Protein AF-A0A931VCL7-F1 (afdb_monomer)

Structure (mmCIF, N/CA/C/O backbone):
data_AF-A0A931VCL7-F1
#
_entry.id   AF-A0A931VCL7-F1
#
loop_
_atom_site.group_PDB
_atom_site.id
_atom_site.type_symbol
_atom_site.label_atom_id
_atom_site.label_alt_id
_atom_site.label_comp_id
_atom_site.label_asym_id
_atom_site.label_entity_id
_atom_site.label_seq_id
_atom_site.pdbx_PDB_ins_code
_atom_site.Cartn_x
_atom_site.Cartn_y
_atom_site.Cartn_z
_atom_site.occupancy
_atom_site.B_iso_or_equiv
_atom_site.auth_seq_id
_atom_site.auth_comp_id
_atom_site.auth_asym_id
_atom_site.auth_atom_id
_atom_site.pdbx_PDB_model_num
ATOM 1 N N . MET A 1 1 ? 13.606 35.709 44.320 1.00 46.78 1 MET A N 1
ATOM 2 C CA . MET A 1 1 ? 12.794 34.691 43.613 1.00 46.78 1 MET A CA 1
ATOM 3 C C . MET A 1 1 ? 13.366 33.324 43.946 1.00 46.78 1 MET A C 1
ATOM 5 O O . MET A 1 1 ? 14.535 33.089 43.672 1.00 46.78 1 MET A O 1
ATOM 9 N N . ASN A 1 2 ? 12.593 32.490 44.646 1.00 38.53 2 ASN A N 1
ATOM 10 C CA . ASN A 1 2 ? 13.084 31.262 45.273 1.00 38.53 2 ASN A CA 1
ATOM 11 C C . ASN A 1 2 ? 13.249 30.126 44.255 1.00 38.53 2 ASN A C 1
ATOM 13 O O . ASN A 1 2 ? 12.284 29.706 43.618 1.00 38.53 2 ASN A O 1
ATOM 17 N N . TRP A 1 3 ? 14.469 29.591 44.166 1.00 35.28 3 TRP A N 1
ATOM 18 C CA . TRP A 1 3 ? 14.846 28.435 43.341 1.00 35.28 3 TRP A CA 1
ATOM 19 C C . TRP A 1 3 ? 13.980 27.188 43.593 1.00 35.28 3 TRP A C 1
ATOM 21 O O . TRP A 1 3 ? 13.787 26.368 42.698 1.00 35.28 3 TRP A O 1
ATOM 31 N N . THR A 1 4 ? 13.378 27.074 44.777 1.00 40.25 4 THR A N 1
ATOM 32 C CA . THR A 1 4 ? 12.469 25.982 45.146 1.00 40.25 4 THR A CA 1
ATOM 33 C C . THR A 1 4 ? 11.128 26.018 44.407 1.00 40.25 4 THR A C 1
ATOM 35 O O . THR A 1 4 ? 10.572 24.956 44.139 1.00 40.25 4 THR A O 1
ATOM 38 N N . GLN A 1 5 ? 10.629 27.188 43.985 1.00 40.56 5 GLN A N 1
ATOM 39 C CA . GLN A 1 5 ? 9.413 27.266 43.158 1.00 40.56 5 GLN A CA 1
ATOM 40 C C . GLN A 1 5 ? 9.685 26.894 41.692 1.00 40.56 5 GLN A C 1
ATOM 42 O O . GLN A 1 5 ? 8.836 26.272 41.059 1.00 40.56 5 GLN A O 1
ATOM 47 N N . GLY A 1 6 ? 10.883 27.191 41.174 1.00 36.91 6 GLY A N 1
ATOM 48 C CA . GLY A 1 6 ? 11.302 26.786 39.827 1.00 36.91 6 GLY A CA 1
ATOM 49 C C . GLY A 1 6 ? 11.509 25.275 39.696 1.00 36.91 6 GLY A C 1
ATOM 50 O O . GLY A 1 6 ? 11.096 24.683 38.701 1.00 36.91 6 GLY A O 1
ATOM 51 N N . LEU A 1 7 ? 12.067 24.631 40.729 1.00 35.31 7 LEU A N 1
ATOM 52 C CA . LEU A 1 7 ? 12.240 23.177 40.746 1.00 35.31 7 LEU A CA 1
ATOM 53 C C . LEU A 1 7 ? 10.901 22.444 40.901 1.00 35.31 7 LEU A C 1
ATOM 55 O O . LEU A 1 7 ? 10.686 21.435 40.239 1.00 35.31 7 LEU A O 1
ATOM 59 N N . LEU A 1 8 ? 9.971 22.970 41.707 1.00 33.25 8 LEU A N 1
ATOM 60 C CA . LEU A 1 8 ? 8.638 22.381 41.855 1.00 33.25 8 LEU A CA 1
ATOM 61 C C . LEU A 1 8 ? 7.820 22.514 40.561 1.00 33.25 8 LEU A C 1
ATOM 63 O O . LEU A 1 8 ? 7.147 21.566 40.175 1.00 33.25 8 LEU A O 1
ATOM 67 N N . PHE A 1 9 ? 7.934 23.635 39.836 1.00 36.81 9 PHE A N 1
ATOM 68 C CA . PHE A 1 9 ? 7.288 23.795 38.529 1.00 36.81 9 PHE A CA 1
ATOM 69 C C . PHE A 1 9 ? 7.932 22.912 37.455 1.00 36.81 9 PHE A C 1
ATOM 71 O O . PHE A 1 9 ? 7.214 22.343 36.640 1.00 36.81 9 PHE A O 1
ATOM 78 N N . ALA A 1 10 ? 9.255 22.728 37.466 1.00 35.81 10 ALA A N 1
ATOM 79 C CA . ALA A 1 10 ? 9.942 21.827 36.541 1.00 35.81 10 ALA A CA 1
ATOM 80 C C . ALA A 1 10 ? 9.644 20.348 36.840 1.00 35.81 10 ALA A C 1
ATOM 82 O O . ALA A 1 10 ? 9.429 19.575 35.910 1.00 35.81 10 ALA A O 1
ATOM 83 N N . VAL A 1 11 ? 9.547 19.957 38.114 1.00 36.25 11 VAL A N 1
ATOM 84 C CA . VAL A 1 11 ? 9.190 18.592 38.532 1.00 36.25 11 VAL A CA 1
ATOM 85 C C . VAL A 1 11 ? 7.704 18.317 38.291 1.00 36.25 11 VAL A C 1
ATOM 87 O O . VAL A 1 11 ? 7.380 17.252 37.781 1.00 36.25 11 VAL A O 1
ATOM 90 N N . LEU A 1 12 ? 6.802 19.278 38.523 1.00 33.84 12 LEU A N 1
ATOM 91 C CA . LEU A 1 12 ? 5.377 19.136 38.189 1.00 33.84 12 LEU A CA 1
ATOM 92 C C . LEU A 1 12 ? 5.117 19.191 36.678 1.00 33.84 12 LEU A C 1
ATOM 94 O O . LEU A 1 12 ? 4.274 18.447 36.190 1.00 33.84 12 LEU A O 1
ATOM 98 N N . SER A 1 13 ? 5.877 19.978 35.911 1.00 33.31 13 SER A N 1
ATOM 99 C CA . SER A 1 13 ? 5.813 19.963 34.440 1.00 33.31 13 SER A CA 1
ATOM 100 C C . SER A 1 13 ? 6.399 18.674 33.862 1.00 33.31 13 SER A C 1
ATOM 102 O O . SER A 1 13 ? 5.893 18.177 32.864 1.00 33.31 13 SER A O 1
ATOM 104 N N . SER A 1 14 ? 7.410 18.086 34.511 1.00 31.89 14 SER A N 1
ATOM 105 C CA . SER A 1 14 ? 7.992 16.794 34.118 1.00 31.89 14 SER A CA 1
ATOM 106 C C . SER A 1 14 ? 7.142 15.602 34.571 1.00 31.89 14 SER A C 1
ATOM 108 O O . SER A 1 14 ? 7.108 14.596 33.875 1.00 31.89 14 SER A O 1
ATOM 110 N N . LEU A 1 15 ? 6.393 15.717 35.673 1.00 29.00 15 LEU A N 1
ATOM 111 C CA . LEU A 1 15 ? 5.391 14.732 36.101 1.00 29.00 15 LEU A CA 1
ATOM 112 C C . LEU A 1 15 ? 4.103 14.833 35.267 1.00 29.00 15 LEU A C 1
ATOM 114 O O . LEU A 1 15 ? 3.515 13.809 34.939 1.00 29.00 15 LEU A O 1
ATOM 118 N N . ALA A 1 16 ? 3.702 16.032 34.829 1.00 30.59 16 ALA A N 1
ATOM 119 C CA . ALA A 1 16 ? 2.578 16.223 33.906 1.00 30.59 16 ALA A CA 1
ATOM 120 C C . ALA A 1 16 ? 2.933 15.877 32.445 1.00 30.59 16 ALA A C 1
ATOM 122 O O . ALA A 1 16 ? 2.069 15.435 31.690 1.00 30.59 16 ALA A O 1
ATOM 123 N N . ALA A 1 17 ? 4.199 16.031 32.040 1.00 29.83 17 ALA A N 1
ATOM 124 C CA . ALA A 1 17 ? 4.708 15.560 30.747 1.00 29.83 17 ALA A CA 1
ATOM 125 C C . ALA A 1 17 ? 5.108 14.070 30.761 1.00 29.83 17 ALA A C 1
ATOM 127 O O . ALA A 1 17 ? 5.182 13.454 29.698 1.00 29.83 17 ALA A O 1
ATOM 128 N N . GLY A 1 18 ? 5.351 13.511 31.952 1.00 24.31 18 GLY A N 1
ATOM 129 C CA . GLY A 1 18 ? 5.774 12.131 32.214 1.00 24.31 18 GLY A CA 1
ATOM 130 C C . GLY A 1 18 ? 4.662 11.189 32.680 1.00 24.31 18 GLY A C 1
ATOM 131 O O . GLY A 1 18 ? 4.901 9.988 32.775 1.00 24.31 18 GLY A O 1
ATOM 132 N N . LEU A 1 19 ? 3.432 11.682 32.872 1.00 31.31 19 LEU A N 1
ATOM 133 C CA . LEU A 1 19 ? 2.238 10.865 32.671 1.00 31.31 19 LEU A CA 1
ATOM 134 C C . LEU A 1 19 ? 2.176 10.557 31.177 1.00 31.31 19 LEU A C 1
ATOM 136 O O . LEU A 1 19 ? 1.492 11.222 30.394 1.00 31.31 19 LEU A O 1
ATOM 140 N N . ALA A 1 20 ? 2.959 9.553 30.778 1.00 33.69 20 ALA A N 1
ATOM 141 C CA . ALA A 1 20 ? 2.629 8.737 29.638 1.00 33.69 20 ALA A CA 1
ATOM 142 C C . ALA A 1 20 ? 1.131 8.471 29.766 1.00 33.69 20 ALA A C 1
ATOM 144 O O . ALA A 1 20 ? 0.686 7.818 30.710 1.00 33.69 20 ALA A O 1
ATOM 145 N N . TRP A 1 21 ? 0.349 9.044 28.853 1.00 39.34 21 TRP A N 1
ATOM 146 C CA . TRP A 1 21 ? -0.906 8.429 28.485 1.00 39.34 21 TRP A CA 1
ATOM 147 C C . TRP A 1 21 ? -0.478 7.070 27.946 1.00 39.34 21 TRP A C 1
ATOM 149 O O . TRP A 1 21 ? -0.210 6.920 26.756 1.00 39.34 21 TRP A O 1
ATOM 159 N N . ALA A 1 22 ? -0.297 6.109 28.856 1.00 34.59 22 ALA A N 1
ATOM 160 C CA . ALA A 1 22 ? -0.538 4.731 28.532 1.00 34.59 22 ALA A CA 1
ATOM 161 C C . ALA A 1 22 ? -1.860 4.767 27.771 1.00 34.59 22 ALA A C 1
ATOM 163 O O . ALA A 1 22 ? -2.802 5.460 28.176 1.00 34.59 22 ALA A O 1
ATOM 164 N N . GLU A 1 23 ? -1.877 4.147 26.602 1.00 44.41 23 GLU A N 1
ATOM 165 C CA . GLU A 1 23 ? -3.110 3.801 25.920 1.00 44.41 23 GLU A CA 1
ATOM 166 C C . GLU A 1 23 ? -3.859 2.863 26.874 1.00 44.41 23 GLU A C 1
ATOM 168 O O . GLU A 1 23 ? -3.792 1.646 26.751 1.00 44.41 23 GLU A O 1
ATOM 173 N N . ASP A 1 24 ? -4.465 3.434 27.917 1.00 42.62 24 ASP A N 1
ATOM 174 C CA . ASP A 1 24 ? -5.252 2.721 28.898 1.00 42.62 24 ASP A CA 1
ATOM 175 C C . ASP A 1 24 ? -6.420 2.166 28.099 1.00 42.62 24 ASP A C 1
ATOM 177 O O . ASP A 1 24 ? -7.315 2.909 27.681 1.00 42.62 24 ASP A O 1
ATOM 181 N N . GLU A 1 25 ? -6.387 0.859 27.853 1.00 45.78 25 GLU A N 1
ATOM 182 C CA . GLU A 1 25 ? -7.554 0.091 27.459 1.00 45.78 25 GLU A CA 1
ATOM 183 C C . GLU A 1 25 ? -8.592 0.268 28.565 1.00 45.78 25 GLU A C 1
ATOM 185 O O . GLU A 1 25 ? -8.626 -0.465 29.550 1.00 45.78 25 GLU A O 1
ATOM 190 N N . LYS A 1 26 ? -9.414 1.307 28.446 1.00 45.22 26 LYS A N 1
ATOM 191 C CA . LYS A 1 26 ? -10.546 1.499 29.338 1.00 45.22 26 LYS A CA 1
ATOM 192 C C . LYS A 1 26 ? -11.701 0.684 28.760 1.00 45.22 26 LYS A C 1
ATOM 194 O O . LYS A 1 26 ? -12.149 1.003 27.655 1.00 45.22 26 LYS A O 1
ATOM 199 N N . PRO A 1 27 ? -12.190 -0.362 29.451 1.00 45.28 27 PRO A N 1
ATOM 200 C CA . PRO A 1 27 ? -13.492 -0.928 29.132 1.00 45.28 27 PRO A CA 1
ATOM 201 C C . PRO A 1 27 ? -14.527 0.179 29.361 1.00 45.28 27 PRO A C 1
ATOM 203 O O . PRO A 1 27 ? -14.673 0.696 30.467 1.00 45.28 27 PRO A O 1
ATOM 206 N N . LEU A 1 28 ? -15.158 0.633 28.279 1.00 49.25 28 LEU A N 1
ATOM 207 C CA . LEU A 1 28 ? -16.022 1.823 28.270 1.00 49.25 28 LEU A CA 1
ATOM 208 C C . LEU A 1 28 ? -17.520 1.464 28.249 1.00 49.25 28 LEU A C 1
ATOM 210 O O . LEU A 1 28 ? -18.380 2.293 28.532 1.00 49.25 28 LEU A O 1
ATOM 214 N N . SER A 1 29 ? -17.801 0.196 27.971 1.00 58.69 29 SER A N 1
ATOM 215 C CA . SER A 1 29 ? -18.978 -0.582 28.360 1.00 58.69 29 SER A CA 1
ATOM 216 C C . SER A 1 29 ? -18.467 -1.995 28.683 1.00 58.69 29 SER A C 1
ATOM 218 O O . SER A 1 29 ? -17.297 -2.281 28.416 1.00 58.69 29 SER A O 1
ATOM 220 N N . ASN A 1 30 ? -19.299 -2.901 29.205 1.00 64.81 30 ASN A N 1
ATOM 221 C CA . ASN A 1 30 ? -18.873 -4.298 29.404 1.00 64.81 30 ASN A CA 1
ATOM 222 C C . ASN A 1 30 ? -18.400 -4.974 28.094 1.00 64.81 30 ASN A C 1
ATOM 224 O O . ASN A 1 30 ? -17.687 -5.975 28.140 1.00 64.81 30 ASN A O 1
ATOM 228 N N . ASP A 1 31 ? -18.741 -4.394 26.938 1.00 83.25 31 ASP A N 1
ATOM 229 C CA . ASP A 1 31 ? -18.647 -5.065 25.650 1.00 83.25 31 ASP A CA 1
ATOM 230 C C . ASP A 1 31 ? -17.699 -4.400 24.642 1.00 83.25 31 ASP A C 1
ATOM 232 O O . ASP A 1 31 ? -17.440 -5.006 23.607 1.00 83.25 31 ASP A O 1
ATOM 236 N N . VAL A 1 32 ? -17.193 -3.176 24.855 1.00 85.81 32 VAL A N 1
ATOM 237 C CA . VAL A 1 32 ? -16.340 -2.490 23.857 1.00 85.81 32 VAL A CA 1
ATOM 238 C C . VAL A 1 32 ? -15.131 -1.808 24.496 1.00 85.81 32 VAL A C 1
ATOM 240 O O . VAL A 1 32 ? -15.267 -0.936 25.361 1.00 85.81 32 VAL A O 1
ATOM 243 N N . VAL A 1 33 ? -13.946 -2.159 23.991 1.00 88.25 33 VAL A N 1
ATOM 244 C CA . VAL A 1 33 ? -12.659 -1.517 24.285 1.00 88.25 33 VAL A CA 1
ATOM 245 C C . VAL A 1 33 ? -12.318 -0.543 23.160 1.00 88.25 33 VAL A C 1
ATOM 247 O O . VAL A 1 33 ? -12.395 -0.896 21.980 1.00 88.25 33 VAL A O 1
ATOM 250 N N . VAL A 1 34 ? -11.930 0.681 23.522 1.00 87.44 34 VAL A N 1
ATOM 251 C CA . VAL A 1 34 ? -11.559 1.734 22.566 1.00 87.44 34 VAL A CA 1
ATOM 252 C C . VAL A 1 34 ? -10.081 2.076 22.704 1.00 87.44 34 VAL A C 1
ATOM 254 O O . VAL A 1 34 ? -9.625 2.424 23.790 1.00 87.44 34 VAL A O 1
ATOM 257 N N . THR A 1 35 ? -9.351 2.049 21.589 1.00 89.75 35 THR A N 1
ATOM 258 C CA . THR A 1 35 ? -7.962 2.534 21.505 1.00 89.75 35 THR A CA 1
ATOM 259 C C . THR A 1 35 ? -7.866 3.649 20.472 1.00 89.75 35 THR A C 1
ATOM 261 O O . THR A 1 35 ? -8.396 3.506 19.373 1.00 89.75 35 THR A O 1
ATOM 264 N N . ALA A 1 36 ? -7.193 4.753 20.799 1.00 89.75 36 ALA A N 1
ATOM 265 C CA . ALA A 1 36 ? -7.079 5.922 19.930 1.00 89.75 36 ALA A CA 1
ATOM 266 C C . ALA A 1 36 ? -5.667 6.064 19.350 1.00 89.75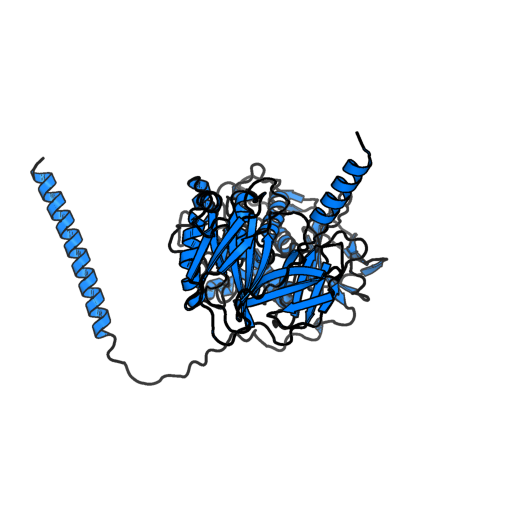 36 ALA A C 1
ATOM 268 O O . ALA A 1 36 ? -4.697 6.034 20.099 1.00 89.75 36 ALA A O 1
ATOM 269 N N . GLN A 1 37 ? -5.552 6.299 18.042 1.00 89.88 37 GLN A N 1
ATOM 270 C CA . GLN A 1 37 ? -4.276 6.528 17.367 1.00 89.88 37 GLN A CA 1
ATOM 271 C C . GLN A 1 37 ? -4.389 7.650 16.331 1.00 89.88 37 GLN A C 1
ATOM 273 O O . GLN A 1 37 ? -5.276 7.657 15.479 1.00 89.88 37 GLN A O 1
ATOM 278 N N . TRP A 1 38 ? -3.436 8.580 16.352 1.00 88.31 38 TRP A N 1
ATOM 279 C CA . TRP A 1 38 ? -3.303 9.590 15.304 1.00 88.31 38 TRP A CA 1
ATOM 280 C C . TRP A 1 38 ? -2.550 9.041 14.088 1.00 88.31 38 TRP A C 1
ATOM 282 O O . TRP A 1 38 ? -1.491 8.427 14.215 1.00 88.31 38 TRP A O 1
ATOM 292 N N . ARG A 1 39 ? -3.058 9.344 12.893 1.00 82.69 39 ARG A N 1
ATOM 293 C CA . ARG A 1 39 ? -2.437 9.065 11.598 1.00 82.69 39 ARG A CA 1
ATOM 294 C C . ARG A 1 39 ? -2.227 10.373 10.839 1.00 82.69 39 ARG A C 1
ATOM 296 O O . ARG A 1 39 ? -3.179 11.075 10.499 1.00 82.69 39 ARG A O 1
ATOM 303 N N . ALA A 1 40 ? -0.973 10.692 10.553 1.00 73.06 40 ALA A N 1
ATOM 304 C CA . ALA A 1 40 ? -0.592 11.834 9.732 1.00 73.06 40 ALA A CA 1
ATOM 305 C C . ALA A 1 40 ? 0.665 11.501 8.929 1.00 73.06 40 ALA A C 1
ATOM 307 O O . ALA A 1 40 ? 1.509 10.725 9.389 1.00 73.06 40 ALA A O 1
ATOM 308 N N . ASP A 1 41 ? 0.797 12.107 7.751 1.00 64.38 41 ASP A N 1
ATOM 309 C CA . ASP A 1 41 ? 2.047 12.068 7.003 1.00 64.38 41 ASP A CA 1
ATOM 310 C C . ASP A 1 41 ? 2.918 13.278 7.367 1.00 64.38 41 ASP A C 1
ATOM 312 O O . ASP A 1 41 ? 2.503 14.431 7.242 1.00 64.38 41 ASP A O 1
ATOM 316 N N . VAL A 1 42 ? 4.137 12.993 7.825 1.00 50.03 42 VAL A N 1
ATOM 317 C CA . VAL A 1 42 ? 5.132 13.956 8.334 1.00 50.03 42 VAL A CA 1
ATOM 318 C C . VAL A 1 42 ? 5.594 14.928 7.239 1.00 50.03 42 VAL A C 1
ATOM 320 O O . VAL A 1 42 ? 6.056 16.030 7.522 1.00 50.03 42 VAL A O 1
ATOM 323 N N . ALA A 1 43 ? 5.447 14.551 5.967 1.00 49.16 43 ALA A N 1
ATOM 324 C CA . ALA A 1 43 ? 6.020 15.303 4.859 1.00 49.16 43 ALA A CA 1
ATOM 325 C C . ALA A 1 43 ? 5.243 16.573 4.462 1.00 49.16 43 ALA A C 1
ATOM 327 O O . ALA A 1 43 ? 5.771 17.377 3.693 1.00 49.16 43 ALA A O 1
ATOM 328 N N . SER A 1 44 ? 3.996 16.774 4.908 1.00 47.84 44 SER A N 1
ATOM 329 C CA . SER A 1 44 ? 3.141 17.772 4.253 1.00 47.84 44 SER A CA 1
ATOM 330 C C . SER A 1 44 ? 3.235 19.192 4.807 1.00 47.84 44 SER A C 1
ATOM 332 O O . SER A 1 44 ? 2.884 20.111 4.070 1.00 47.84 44 SER A O 1
ATOM 334 N N . GLY A 1 45 ? 3.657 19.410 6.062 1.00 53.56 45 GLY A N 1
ATOM 335 C CA . GLY A 1 45 ? 3.680 20.739 6.712 1.00 53.56 45 GLY A CA 1
ATOM 336 C C . GLY A 1 45 ? 2.322 21.472 6.775 1.00 53.56 45 GLY A C 1
ATOM 337 O O . GLY A 1 45 ? 2.189 22.498 7.436 1.00 53.56 45 GLY A O 1
ATOM 338 N N . ALA A 1 46 ? 1.297 20.950 6.108 1.00 51.88 46 ALA A N 1
ATOM 339 C CA . ALA A 1 46 ? -0.016 21.524 5.933 1.00 51.88 46 ALA A CA 1
ATOM 340 C C . ALA A 1 46 ? -0.988 20.413 5.515 1.00 51.88 46 ALA A C 1
ATOM 342 O O . ALA A 1 46 ? -0.756 19.690 4.546 1.00 51.88 46 ALA A O 1
ATOM 343 N N . GLY A 1 47 ? -2.123 20.346 6.202 1.00 73.38 47 GLY A N 1
ATOM 344 C CA . GLY A 1 47 ? -3.315 19.683 5.689 1.00 73.38 47 GLY A CA 1
ATOM 345 C C . GLY A 1 47 ? -3.515 18.261 6.195 1.00 73.38 47 GLY A C 1
ATOM 346 O O . GLY A 1 47 ? -2.719 17.366 5.935 1.00 73.38 47 GLY A O 1
ATOM 347 N N . PHE A 1 48 ? -4.652 18.098 6.863 1.00 87.00 48 PHE A N 1
ATOM 348 C CA . PHE A 1 48 ? -5.339 16.847 7.162 1.00 87.00 48 PHE A CA 1
ATOM 349 C C . PHE A 1 48 ? -4.596 15.839 8.045 1.00 87.00 48 PHE A C 1
ATOM 351 O O . PHE A 1 48 ? -3.589 15.250 7.659 1.00 87.00 48 PHE A O 1
ATOM 358 N N . VAL A 1 49 ? -5.158 15.591 9.229 1.00 89.88 49 VAL A N 1
ATOM 359 C CA . VAL A 1 49 ? -4.770 14.472 10.099 1.00 89.88 49 VAL A CA 1
ATOM 360 C C . VAL A 1 49 ? -5.980 13.590 10.348 1.00 89.88 49 VAL A C 1
ATOM 362 O O . VAL A 1 49 ? -7.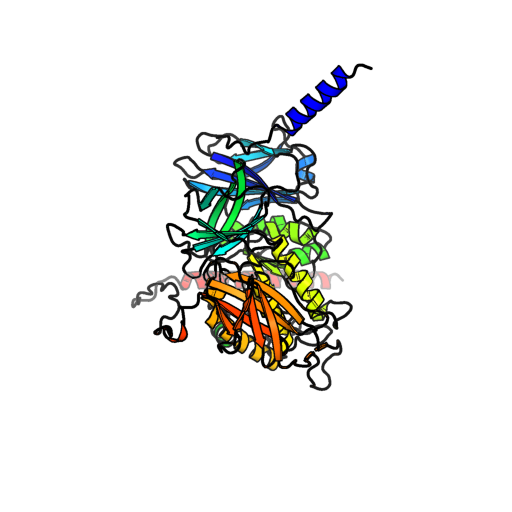097 14.093 10.469 1.00 89.88 49 VAL A O 1
ATOM 365 N N . THR A 1 50 ? -5.768 12.284 10.437 1.00 92.38 50 THR A N 1
ATOM 366 C CA . THR A 1 50 ? -6.837 11.327 10.724 1.00 92.38 50 THR A CA 1
ATOM 367 C C . THR A 1 50 ? -6.679 10.801 12.146 1.00 92.38 50 THR A C 1
ATOM 369 O O . THR A 1 50 ? -5.587 10.401 12.536 1.00 92.38 50 THR A O 1
ATOM 372 N N . MET A 1 51 ? -7.752 10.819 12.930 1.00 94.25 51 MET A N 1
ATOM 373 C CA . MET A 1 51 ? -7.859 10.053 14.170 1.00 94.25 51 MET A CA 1
ATOM 374 C C . MET A 1 51 ? -8.497 8.708 13.856 1.00 94.25 51 MET A C 1
ATOM 376 O O . MET A 1 51 ? -9.567 8.683 13.249 1.00 94.25 51 MET A O 1
ATOM 380 N N . ASP A 1 52 ? -7.880 7.632 14.327 1.00 94.56 52 ASP A N 1
ATOM 381 C CA . ASP A 1 52 ? -8.405 6.276 14.287 1.00 94.56 52 ASP A CA 1
ATOM 382 C C . ASP A 1 52 ? -8.771 5.822 15.705 1.00 94.56 52 ASP A C 1
ATOM 384 O O . ASP A 1 52 ? -7.905 5.724 16.573 1.00 94.56 52 ASP A O 1
ATOM 388 N N . LEU A 1 53 ? -10.045 5.510 15.939 1.00 95.69 53 LEU A N 1
ATOM 389 C CA . LEU A 1 53 ? -10.508 4.805 17.131 1.00 95.69 53 LEU A CA 1
ATOM 390 C C . LEU A 1 53 ? -10.764 3.338 16.789 1.00 95.69 53 LEU A C 1
ATOM 392 O O . LEU A 1 53 ? -11.704 3.024 16.062 1.00 95.69 53 LEU A O 1
ATOM 396 N N . PHE A 1 54 ? -9.944 2.439 17.319 1.00 95.56 54 PHE A N 1
ATOM 397 C CA . PHE A 1 54 ? -10.131 0.995 17.211 1.00 95.56 54 PHE A CA 1
ATOM 398 C C . PHE A 1 54 ? -11.177 0.556 18.229 1.00 95.56 54 PHE A C 1
ATOM 400 O O . PHE A 1 54 ? -10.942 0.648 19.432 1.00 95.56 54 PHE A O 1
ATOM 407 N N . LEU A 1 55 ? -12.324 0.093 17.737 1.00 95.25 55 LEU A N 1
ATOM 408 C CA . LEU A 1 55 ? -13.444 -0.388 18.540 1.00 95.25 55 LEU A CA 1
ATOM 409 C C . LEU A 1 55 ? -13.391 -1.916 18.542 1.00 95.25 55 LEU A C 1
ATOM 411 O O . LEU A 1 55 ? -13.747 -2.542 17.541 1.00 95.25 55 LEU A O 1
ATOM 415 N N . THR A 1 56 ? -12.889 -2.497 19.632 1.00 94.12 56 THR A N 1
ATOM 416 C CA . THR A 1 56 ? -12.743 -3.952 19.798 1.00 94.12 56 THR A CA 1
ATOM 417 C C . THR A 1 56 ? -13.872 -4.471 20.670 1.00 94.12 56 THR A C 1
ATOM 419 O O . THR A 1 56 ? -14.041 -4.009 21.798 1.00 94.12 56 THR A O 1
ATOM 422 N N . HIS A 1 57 ? -14.647 -5.420 20.157 1.00 93.19 57 HIS A N 1
ATOM 423 C CA . HIS A 1 57 ? -15.811 -5.941 20.859 1.00 93.19 57 HIS A CA 1
ATOM 424 C C . HIS A 1 57 ? -15.452 -7.167 21.714 1.00 93.19 57 HIS A C 1
ATOM 426 O O . HIS A 1 57 ? -14.926 -8.157 21.208 1.00 93.19 57 HIS A O 1
ATOM 432 N N . THR A 1 58 ? -15.735 -7.097 23.014 1.00 91.50 58 THR A N 1
ATOM 433 C CA . THR A 1 58 ? -15.456 -8.125 24.031 1.00 91.50 58 THR A CA 1
ATOM 434 C C . THR A 1 58 ? -16.700 -8.875 24.510 1.00 91.50 58 THR A C 1
ATOM 436 O O . THR A 1 58 ? 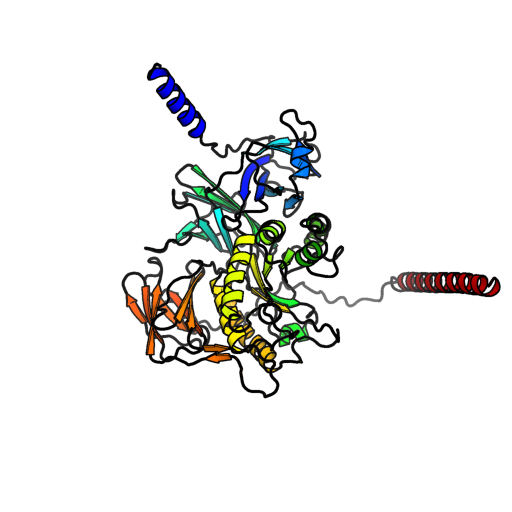-16.568 -9.839 25.260 1.00 91.50 58 THR A O 1
ATOM 439 N N . GLY A 1 59 ? -17.892 -8.434 24.103 1.00 89.38 59 GLY A N 1
ATOM 440 C CA . GLY A 1 59 ? -19.165 -9.059 24.464 1.00 89.38 59 GLY A CA 1
ATOM 441 C C . GLY A 1 59 ? -19.536 -10.246 23.570 1.00 89.38 59 GLY A C 1
ATOM 442 O O . GLY A 1 59 ? -18.738 -10.719 22.760 1.00 89.38 59 GLY A O 1
ATOM 443 N N . SER A 1 60 ? -20.765 -10.740 23.735 1.00 89.25 60 SER A N 1
ATOM 444 C CA . SER A 1 60 ? -21.277 -11.940 23.052 1.00 89.25 60 SER A CA 1
ATOM 445 C C . SER A 1 60 ? -22.237 -11.662 21.890 1.00 89.25 60 SER A C 1
ATOM 447 O O . SER A 1 60 ? -22.526 -12.585 21.128 1.00 89.25 60 SER A O 1
ATOM 449 N N . LEU A 1 61 ? -22.731 -10.429 21.740 1.00 91.00 61 LEU A N 1
ATOM 450 C CA . LEU A 1 61 ? -23.709 -10.041 20.718 1.00 91.00 61 LEU A CA 1
ATOM 451 C C . LEU A 1 61 ? -23.191 -8.876 19.872 1.00 91.00 61 LEU A C 1
ATOM 453 O O . LEU A 1 61 ? -22.733 -7.903 20.459 1.00 91.00 61 LEU A O 1
ATOM 457 N N . PRO A 1 62 ? -23.339 -8.909 18.533 1.00 92.94 62 PRO A N 1
ATOM 458 C CA . PRO A 1 62 ? -22.816 -7.862 17.659 1.00 92.94 62 PRO A CA 1
ATOM 459 C C . PRO A 1 62 ? -23.261 -6.452 18.063 1.00 92.94 62 PRO A C 1
ATOM 461 O O . PRO A 1 62 ? -24.432 -6.218 18.363 1.00 92.94 62 PRO A O 1
ATOM 464 N N . VAL A 1 63 ? -22.339 -5.490 17.983 1.00 92.81 63 VAL A N 1
ATOM 465 C CA . VAL A 1 63 ? -22.627 -4.073 18.250 1.00 92.81 63 VAL A CA 1
ATOM 466 C C . VAL A 1 63 ? -22.740 -3.322 16.929 1.00 92.81 63 VAL A C 1
ATOM 468 O O . VAL A 1 63 ? -21.817 -3.334 16.111 1.00 92.81 63 VAL A O 1
ATOM 471 N N . ILE A 1 64 ? -23.868 -2.638 16.723 1.00 94.94 64 ILE A N 1
ATOM 472 C CA . ILE A 1 64 ? -24.126 -1.842 15.519 1.00 94.94 64 ILE A CA 1
ATOM 473 C C . ILE A 1 64 ? -24.019 -0.363 15.868 1.00 94.94 64 ILE A C 1
ATOM 475 O O . ILE A 1 64 ? -24.906 0.211 16.503 1.00 94.94 64 ILE A O 1
ATOM 479 N N . PHE A 1 65 ? -22.949 0.278 15.411 1.00 94.44 65 PHE A N 1
ATOM 480 C CA . PHE A 1 65 ? -22.798 1.715 15.566 1.00 94.44 65 PHE A CA 1
ATOM 481 C C . PHE A 1 65 ? -23.659 2.474 14.552 1.00 94.44 65 PHE A C 1
ATOM 483 O O . PHE A 1 65 ? -23.797 2.093 13.390 1.00 94.44 65 PHE A O 1
ATOM 490 N N . ARG A 1 66 ? -24.268 3.570 14.994 1.00 93.50 66 ARG A N 1
ATOM 491 C CA . ARG A 1 66 ? -25.201 4.374 14.198 1.00 93.50 66 ARG A CA 1
ATOM 492 C C . ARG A 1 66 ? -24.643 5.748 13.876 1.00 93.50 66 ARG A C 1
ATOM 494 O O . ARG A 1 66 ? -24.903 6.261 12.789 1.00 93.50 66 ARG A O 1
ATOM 501 N N . ARG A 1 67 ? -23.870 6.345 14.788 1.00 93.56 67 ARG A N 1
ATOM 502 C CA . ARG A 1 67 ? -23.456 7.742 14.643 1.00 93.56 67 ARG A CA 1
ATOM 503 C C . ARG A 1 67 ? -22.094 8.039 15.251 1.00 93.56 67 ARG A C 1
ATOM 505 O O . ARG A 1 67 ? -21.723 7.488 16.283 1.00 93.56 67 ARG A O 1
ATOM 512 N N . LEU A 1 68 ? -21.407 8.973 14.595 1.00 94.56 68 LEU A N 1
ATOM 513 C CA . LEU A 1 68 ? -20.214 9.665 15.072 1.00 94.56 68 LEU A CA 1
ATOM 514 C C . LEU A 1 68 ? -20.521 11.158 15.197 1.00 94.56 68 LEU A C 1
ATOM 516 O O . LEU A 1 68 ? -20.987 11.775 14.233 1.00 94.56 68 LEU A O 1
ATOM 520 N N . SER A 1 69 ? -20.220 11.768 16.336 1.00 94.94 69 SER A N 1
ATOM 521 C CA . SER A 1 69 ? -20.352 13.219 16.532 1.00 94.94 69 SER A CA 1
ATOM 522 C C . SER A 1 69 ? -19.199 13.791 17.351 1.00 94.94 69 SER A C 1
ATOM 524 O O . SER A 1 69 ? -18.623 13.108 18.192 1.00 94.94 69 SER A O 1
ATOM 526 N N . GLY A 1 70 ? -18.830 15.035 17.060 1.00 94.25 70 GLY A N 1
ATOM 527 C CA . GLY A 1 70 ? -18.019 15.877 17.926 1.00 94.25 70 GLY A CA 1
ATOM 528 C C . GLY A 1 70 ? -18.899 16.477 19.015 1.00 94.25 70 GLY A C 1
ATOM 529 O O . GLY A 1 70 ? -19.990 16.985 18.742 1.00 94.25 70 GLY A O 1
ATOM 530 N N . VAL A 1 71 ? -18.437 16.384 20.254 1.00 94.56 71 VAL A N 1
ATOM 531 C CA . VAL A 1 71 ? -19.125 16.919 21.430 1.00 94.56 71 VAL A CA 1
ATOM 532 C C . VAL A 1 71 ? -18.142 17.711 22.280 1.00 94.56 71 VAL A C 1
ATOM 534 O O . VAL A 1 71 ? -16.934 17.598 22.105 1.00 94.56 71 VAL A O 1
ATOM 537 N N . ASP A 1 72 ? -18.644 18.524 23.198 1.00 92.88 72 ASP A N 1
ATOM 538 C CA . ASP A 1 72 ? -17.819 19.214 24.180 1.00 92.88 72 ASP A CA 1
ATOM 539 C C . ASP A 1 72 ? -17.529 18.313 25.402 1.00 92.88 72 ASP A C 1
ATOM 541 O O . ASP A 1 72 ? -17.936 17.143 25.496 1.00 92.88 72 ASP A O 1
ATOM 545 N N . SER A 1 73 ? -16.829 18.869 26.394 1.00 89.69 73 SER A N 1
ATOM 546 C CA . SER A 1 73 ? -16.541 18.174 27.654 1.00 89.69 73 SER A CA 1
ATOM 547 C C . SER A 1 73 ? -17.790 17.853 28.484 1.00 89.69 73 SER A C 1
ATOM 549 O O . SER A 1 73 ? -17.706 17.028 29.395 1.00 89.69 73 SER A O 1
ATOM 551 N N . ASN A 1 74 ? -18.956 18.408 28.149 1.00 90.69 74 ASN A N 1
ATOM 552 C CA . ASN A 1 74 ? -20.240 18.149 28.803 1.00 90.69 74 ASN A CA 1
ATOM 553 C C . ASN A 1 74 ? -21.147 17.204 27.992 1.00 90.69 74 ASN A C 1
ATOM 555 O O . ASN A 1 74 ? -22.121 16.686 28.530 1.00 90.69 74 ASN A O 1
ATOM 559 N N . GLY A 1 75 ? -20.800 16.911 26.736 1.00 88.56 75 GLY A N 1
ATOM 560 C CA . GLY A 1 75 ? -21.562 16.043 25.839 1.00 88.56 75 GLY A CA 1
ATOM 561 C C . GLY A 1 75 ? -22.530 16.794 24.925 1.00 88.56 75 GLY A C 1
ATOM 562 O O . GLY A 1 75 ? -23.276 16.148 24.191 1.00 88.56 75 GLY A O 1
ATOM 563 N N . ALA A 1 76 ? -22.521 18.128 24.937 1.00 93.12 76 ALA A N 1
ATOM 564 C CA . ALA A 1 76 ? -23.279 18.931 23.986 1.00 93.12 76 ALA A CA 1
ATOM 565 C C . ALA A 1 76 ? -22.577 18.939 22.614 1.00 93.12 76 ALA A C 1
ATOM 567 O O . ALA A 1 76 ? -21.357 18.790 22.565 1.00 93.12 76 ALA A O 1
ATOM 568 N N . PRO A 1 77 ? -23.300 19.109 21.490 1.00 94.94 77 PRO A N 1
ATOM 569 C CA . PRO A 1 77 ? -22.682 19.183 20.166 1.00 94.94 77 PRO A CA 1
ATOM 570 C C . PRO A 1 77 ? -21.605 20.274 20.077 1.00 94.94 77 PRO A C 1
ATOM 572 O O . PRO A 1 77 ? -21.869 21.432 20.400 1.00 94.94 77 PRO A O 1
ATOM 575 N N . ASP A 1 78 ? -20.415 19.921 19.585 1.00 93.81 78 ASP A N 1
ATOM 576 C CA . ASP A 1 78 ? -19.308 20.866 19.399 1.00 93.81 78 ASP A CA 1
ATOM 577 C C . ASP A 1 78 ? -19.206 21.297 17.929 1.00 93.81 78 ASP A C 1
ATOM 579 O O . ASP A 1 78 ? -18.603 20.631 17.082 1.00 93.81 78 ASP A O 1
ATOM 583 N N . ALA A 1 79 ? -19.796 22.453 17.620 1.00 92.50 79 ALA A N 1
ATOM 584 C CA . ALA A 1 79 ? -19.761 23.028 16.278 1.00 92.50 79 ALA A CA 1
ATOM 585 C C . ALA A 1 79 ? -18.338 23.415 15.825 1.00 92.50 79 ALA A C 1
ATOM 587 O O . ALA A 1 79 ? -18.030 23.357 14.631 1.00 92.50 79 ALA A O 1
ATOM 588 N N . ALA A 1 80 ? -17.451 23.800 16.748 1.00 90.00 80 ALA A N 1
ATOM 589 C CA . ALA A 1 80 ? -16.077 24.162 16.409 1.00 90.00 80 ALA A CA 1
ATOM 590 C C . ALA A 1 80 ? -15.275 22.923 15.987 1.00 90.00 80 ALA A C 1
ATOM 592 O O . ALA A 1 80 ? -14.528 22.967 15.007 1.00 90.00 80 ALA A O 1
ATOM 593 N N . MET A 1 81 ? -15.481 21.795 16.668 1.00 90.75 81 MET A N 1
ATOM 594 C CA . MET A 1 81 ? -14.918 20.520 16.238 1.00 90.75 81 MET A CA 1
ATOM 595 C C . MET A 1 81 ? -15.489 20.092 14.882 1.00 90.75 81 MET A C 1
ATOM 597 O O . MET A 1 81 ? -14.722 19.789 13.969 1.00 90.75 81 MET A O 1
ATOM 601 N N . GLU A 1 82 ? -16.815 20.085 14.724 1.00 91.19 82 GLU A N 1
ATOM 602 C CA . GLU A 1 82 ? -17.464 19.615 13.491 1.00 91.19 82 GLU A CA 1
ATOM 603 C C . GLU A 1 82 ? -17.059 20.450 12.266 1.00 91.19 82 GLU A C 1
ATOM 605 O O . GLU A 1 82 ? -16.852 19.901 11.189 1.00 91.19 82 GLU A O 1
ATOM 610 N N . THR A 1 83 ? -16.836 21.760 12.419 1.00 91.12 83 THR A N 1
ATOM 611 C CA . THR A 1 83 ? -16.313 22.609 11.328 1.00 91.12 83 THR A CA 1
ATOM 612 C C . THR A 1 83 ? -14.852 22.311 10.969 1.00 91.12 83 THR A C 1
ATOM 614 O O . THR A 1 83 ? -14.434 22.537 9.827 1.00 91.12 83 THR A O 1
ATOM 617 N N . ASN A 1 84 ? -14.064 21.779 11.909 1.00 91.81 84 ASN A N 1
ATOM 618 C CA . ASN A 1 84 ? -12.704 21.306 11.651 1.00 91.81 84 ASN A CA 1
ATOM 619 C C . ASN A 1 84 ? -12.675 19.883 11.067 1.00 91.81 84 ASN A C 1
ATOM 621 O O . ASN A 1 84 ? -11.657 19.495 10.498 1.00 91.81 84 ASN A O 1
ATOM 625 N N . VAL A 1 85 ? -13.752 19.104 11.164 1.00 93.38 85 VAL A N 1
ATOM 626 C CA . VAL A 1 85 ? -13.850 17.765 10.567 1.00 93.38 85 VAL A CA 1
ATOM 627 C C . VAL A 1 85 ? -14.267 17.881 9.097 1.00 93.38 85 VAL A C 1
ATOM 629 O O . VAL A 1 85 ? -15.150 18.651 8.733 1.00 93.38 85 VAL A O 1
ATOM 632 N N . VAL A 1 86 ? -13.603 17.130 8.220 1.00 91.62 86 VAL A N 1
ATOM 633 C CA . VAL A 1 86 ? -13.977 17.036 6.799 1.00 91.62 86 VAL A CA 1
ATOM 634 C C . VAL A 1 86 ? -14.924 15.875 6.563 1.00 91.62 86 VAL A C 1
ATOM 636 O O . VAL A 1 86 ? -15.951 16.024 5.912 1.00 91.62 86 VAL A O 1
ATOM 639 N N . TRP A 1 87 ? -14.566 14.716 7.101 1.00 93.06 87 TRP A N 1
ATOM 640 C CA . TRP A 1 87 ? -15.370 13.510 7.049 1.00 93.06 87 TRP A CA 1
ATOM 641 C C . TRP A 1 87 ? -15.107 12.674 8.295 1.00 93.06 87 TRP A C 1
ATOM 643 O O . TRP A 1 87 ? -14.073 12.799 8.960 1.00 93.06 87 TRP A O 1
ATOM 653 N N . LYS A 1 88 ? -16.065 11.806 8.598 1.00 94.88 88 LYS A N 1
ATOM 654 C CA . LYS A 1 88 ? -15.992 10.814 9.664 1.00 94.88 88 LYS A CA 1
ATOM 655 C C . LYS A 1 88 ? -16.702 9.550 9.213 1.00 94.88 88 LYS A C 1
ATOM 657 O O . LYS A 1 88 ? -17.658 9.644 8.445 1.00 94.88 88 LYS A O 1
ATOM 662 N N . ARG A 1 89 ? -16.235 8.388 9.660 1.00 94.25 89 ARG A N 1
ATOM 663 C CA . ARG A 1 89 ? -16.781 7.103 9.208 1.00 94.25 89 ARG A CA 1
ATOM 664 C C . ARG A 1 89 ? -16.535 5.950 10.155 1.00 94.25 89 ARG A C 1
ATOM 666 O O . ARG A 1 89 ? -15.626 6.009 10.978 1.00 94.25 89 ARG A O 1
ATOM 673 N N . PHE A 1 90 ? -17.259 4.865 9.911 1.00 94.19 90 PHE A N 1
ATOM 674 C CA . PHE A 1 90 ? -16.874 3.543 10.379 1.00 94.19 90 PHE A CA 1
ATOM 675 C C . PHE A 1 90 ? -16.188 2.754 9.262 1.00 94.19 90 PHE A C 1
ATOM 677 O O . PHE A 1 90 ? -16.608 2.820 8.109 1.00 94.19 90 PHE A O 1
ATOM 684 N N . TYR A 1 91 ? -15.144 1.995 9.591 1.00 93.56 91 TYR A N 1
ATOM 685 C CA . TYR A 1 91 ? -14.404 1.191 8.623 1.00 93.56 91 TYR A CA 1
ATOM 686 C C . TYR A 1 91 ? -14.169 -0.253 9.102 1.00 93.56 91 TYR A C 1
ATOM 688 O O . TYR A 1 91 ? -13.738 -0.462 10.237 1.00 93.56 91 TYR A O 1
ATOM 696 N N . PRO A 1 92 ? -14.363 -1.261 8.226 1.00 90.69 92 PRO A N 1
ATOM 697 C CA . PRO A 1 92 ? -14.966 -1.154 6.891 1.00 90.69 92 PRO A CA 1
ATOM 698 C C . PRO A 1 92 ? -16.506 -1.139 6.921 1.00 90.69 92 PRO A C 1
ATOM 700 O O . PRO A 1 92 ? -17.116 -0.983 5.868 1.00 90.69 92 PRO A O 1
ATOM 703 N N . THR A 1 93 ? -17.113 -1.338 8.094 1.00 91.44 93 THR A N 1
ATOM 704 C CA . THR A 1 93 ? -18.561 -1.428 8.340 1.00 91.44 93 THR A CA 1
ATOM 705 C C . THR A 1 93 ? -18.894 -0.801 9.698 1.00 91.44 93 THR A C 1
ATOM 707 O O . THR A 1 93 ? -17.990 -0.557 10.497 1.00 91.44 93 THR A O 1
ATOM 710 N N . THR A 1 94 ? -20.176 -0.556 9.962 1.00 93.19 94 THR A N 1
ATOM 711 C CA . THR A 1 94 ? -20.701 -0.063 11.243 1.00 93.19 94 THR A CA 1
ATOM 712 C C . THR A 1 94 ? -20.925 -1.159 12.284 1.00 93.19 94 THR A C 1
ATOM 714 O O . THR A 1 94 ? -21.084 -0.851 13.463 1.00 93.19 94 THR A O 1
ATOM 717 N N . ALA A 1 95 ? -20.956 -2.425 11.863 1.00 93.56 95 ALA A N 1
ATOM 718 C CA . ALA A 1 95 ? -21.170 -3.566 12.743 1.00 93.56 95 ALA A CA 1
ATOM 719 C C . ALA A 1 95 ? -19.839 -4.202 13.163 1.00 93.56 95 ALA A C 1
ATOM 721 O O . ALA A 1 95 ? -18.972 -4.490 12.328 1.00 93.56 95 ALA A O 1
ATOM 722 N N . VAL A 1 96 ? -19.688 -4.452 14.459 1.00 93.75 96 VAL A N 1
ATOM 723 C CA . VAL A 1 96 ? -18.569 -5.215 15.009 1.00 93.75 96 VAL A CA 1
ATOM 724 C C . VAL A 1 96 ? -19.084 -6.513 15.622 1.00 93.75 96 VAL A C 1
ATOM 726 O O . VAL A 1 96 ? -19.894 -6.513 16.545 1.00 93.75 96 VAL A O 1
ATOM 729 N N . GLU A 1 97 ? -18.616 -7.625 15.064 1.00 93.69 97 GLU A N 1
ATOM 730 C CA . GLU A 1 97 ? -18.891 -8.971 15.571 1.00 93.69 97 GLU A CA 1
ATOM 731 C C . GLU A 1 97 ? -18.117 -9.234 16.871 1.00 93.69 97 GLU A C 1
ATOM 733 O O . GLU A 1 97 ? -17.068 -8.612 17.075 1.00 93.69 97 GLU A O 1
ATOM 738 N N . PRO A 1 98 ? -18.579 -10.157 17.735 1.00 92.88 98 PRO A N 1
ATOM 739 C CA . PRO A 1 98 ? -17.843 -10.591 18.924 1.00 92.88 98 PRO A CA 1
ATOM 740 C C . PRO A 1 98 ? -16.382 -10.941 18.622 1.00 92.88 98 PRO A C 1
ATOM 742 O O . PRO A 1 98 ? -16.085 -11.680 17.682 1.00 92.88 98 PRO A O 1
ATOM 745 N N . GLY A 1 99 ? -15.451 -10.370 19.392 1.00 90.94 99 GLY A N 1
ATOM 746 C CA . GLY A 1 99 ? -14.004 -10.512 19.184 1.00 90.94 99 GLY A CA 1
ATOM 747 C C . GLY A 1 99 ? -13.447 -9.758 17.968 1.00 90.94 99 GLY A C 1
ATOM 748 O O . GLY A 1 99 ? -12.244 -9.800 17.708 1.00 90.94 99 GLY A O 1
ATOM 749 N N . GLY A 1 100 ? -14.299 -9.079 17.203 1.00 93.62 100 GLY A N 1
ATOM 750 C CA . GLY A 1 100 ? -13.919 -8.292 16.044 1.00 93.62 100 GLY A CA 1
ATOM 751 C C . GLY A 1 100 ? -13.465 -6.878 16.401 1.00 93.62 100 GLY A C 1
ATOM 752 O O . GLY A 1 100 ? -13.764 -6.344 17.469 1.00 93.62 100 GLY A O 1
ATOM 753 N N . THR A 1 101 ? -12.803 -6.247 15.430 1.00 96.31 101 THR A N 1
ATOM 754 C CA . THR A 1 101 ? -12.423 -4.832 15.487 1.00 96.31 101 THR A CA 1
ATOM 755 C C . THR A 1 101 ? -12.941 -4.097 14.257 1.00 96.31 101 THR A C 1
ATOM 757 O O . THR A 1 101 ? -12.868 -4.607 13.130 1.00 96.31 101 THR A O 1
ATOM 760 N N . ILE A 1 102 ? -13.439 -2.882 14.468 1.00 96.12 102 ILE A N 1
ATOM 761 C CA . ILE A 1 102 ? -13.669 -1.881 13.421 1.00 96.12 102 ILE A CA 1
ATOM 762 C C . ILE A 1 102 ? -12.973 -0.571 13.799 1.00 96.12 102 ILE A C 1
ATOM 764 O O . ILE A 1 102 ? -12.487 -0.410 14.918 1.00 96.12 102 ILE A O 1
ATOM 768 N N . LEU A 1 103 ? -12.922 0.370 12.865 1.00 95.50 103 LEU A N 1
ATOM 769 C CA . LEU A 1 103 ? -12.456 1.728 13.115 1.00 95.50 103 LEU A CA 1
ATOM 770 C C . LEU A 1 103 ? -13.627 2.705 13.136 1.00 95.50 103 LEU A C 1
ATOM 772 O O . LEU A 1 103 ? -14.465 2.647 12.244 1.00 95.50 103 LEU A O 1
ATOM 776 N N . ALA A 1 104 ? -13.626 3.650 14.072 1.00 96.25 104 ALA A N 1
ATOM 777 C CA . ALA A 1 104 ? -14.281 4.944 13.913 1.00 96.25 104 ALA A CA 1
ATOM 778 C C . ALA A 1 104 ? -13.210 5.992 13.592 1.00 96.25 104 ALA A C 1
ATOM 780 O O . ALA A 1 104 ? -12.228 6.118 14.320 1.00 96.25 104 ALA A O 1
ATOM 781 N N . GLN A 1 105 ? -13.363 6.714 12.487 1.00 95.19 105 GLN A N 1
ATOM 782 C CA . GLN A 1 105 ? -12.338 7.623 11.976 1.00 95.19 105 GLN A CA 1
ATOM 783 C C . GLN A 1 105 ? -12.873 9.043 11.831 1.00 95.19 105 GLN A C 1
ATOM 785 O O . GLN A 1 105 ? -14.019 9.230 11.423 1.00 95.19 105 GLN A O 1
ATOM 790 N N . TRP A 1 106 ? -12.016 10.030 12.091 1.00 94.81 106 TRP A N 1
ATOM 791 C CA . TRP A 1 106 ? -12.264 11.449 11.820 1.00 94.81 106 TRP A CA 1
ATOM 792 C C . TRP A 1 106 ? -11.077 12.039 11.087 1.00 94.81 106 TRP A C 1
ATOM 794 O O . TRP A 1 106 ? -9.946 11.915 11.551 1.00 94.81 106 TRP A O 1
ATOM 804 N N . ASN A 1 107 ? -11.332 12.743 9.992 1.00 93.75 107 ASN A N 1
ATOM 805 C CA . ASN A 1 107 ? -10.314 13.520 9.306 1.00 93.75 107 ASN A CA 1
ATOM 806 C C . ASN A 1 107 ? -10.484 15.005 9.623 1.00 93.75 107 ASN A C 1
ATOM 808 O O . ASN A 1 107 ? -11.531 15.592 9.351 1.00 93.75 107 ASN A O 1
ATOM 812 N N . PHE A 1 108 ? -9.455 15.610 10.205 1.00 92.44 108 PHE A N 1
ATOM 813 C CA . PHE A 1 108 ? -9.456 16.999 10.643 1.00 92.44 108 PHE A CA 1
ATOM 814 C C . PHE A 1 108 ? -8.690 17.871 9.660 1.00 92.44 108 PHE A C 1
ATOM 816 O O . PHE A 1 108 ? -7.535 17.577 9.377 1.00 92.44 108 PHE A O 1
ATOM 823 N N . ARG A 1 109 ? -9.259 19.004 9.235 1.00 89.50 109 ARG A N 1
ATOM 824 C CA . ARG A 1 109 ? -8.592 20.024 8.402 1.00 89.50 109 ARG A CA 1
ATOM 825 C C . ARG A 1 109 ? -7.264 20.468 9.011 1.00 89.50 109 ARG A C 1
ATOM 827 O O . ARG A 1 109 ? -6.292 20.691 8.286 1.00 89.50 109 ARG A O 1
ATOM 834 N N . ARG A 1 110 ? -7.229 20.601 10.340 1.00 88.81 110 ARG A N 1
ATOM 835 C CA . ARG A 1 110 ? -6.052 20.983 11.126 1.00 88.81 110 ARG A CA 1
ATOM 836 C C . ARG A 1 110 ? -5.869 20.048 12.311 1.00 88.81 110 ARG A C 1
ATOM 838 O O . ARG A 1 110 ? -6.841 19.709 12.983 1.00 88.81 110 ARG A O 1
ATOM 845 N N . ALA A 1 111 ? -4.611 19.716 12.594 1.00 88.88 111 ALA A N 1
ATOM 846 C CA . ALA A 1 111 ? -4.230 18.925 13.756 1.00 88.88 111 ALA A CA 1
ATOM 847 C C . ALA A 1 111 ? -4.744 19.563 15.060 1.00 88.88 111 ALA A C 1
ATOM 849 O O . ALA A 1 111 ? -4.384 20.714 15.346 1.00 88.88 111 ALA A O 1
ATOM 850 N N . PRO A 1 112 ? -5.571 18.855 15.852 1.00 89.88 112 PRO A N 1
ATOM 851 C CA . PRO A 1 112 ? -6.051 19.383 17.122 1.00 89.88 112 PRO A CA 1
ATOM 852 C C . PRO A 1 112 ? -4.900 19.592 18.107 1.00 89.88 112 PRO A C 1
ATOM 854 O O . PRO A 1 112 ? -4.118 18.681 18.375 1.00 89.88 112 PRO A O 1
ATOM 857 N N . ARG A 1 113 ? -4.797 20.812 18.649 1.00 90.12 113 ARG A N 1
ATOM 858 C CA . ARG A 1 113 ? -3.772 21.193 19.641 1.00 90.12 113 ARG A CA 1
ATOM 859 C C . ARG A 1 113 ? -4.214 20.974 21.087 1.00 90.12 113 ARG A C 1
ATOM 861 O O . ARG A 1 113 ? -3.381 20.970 21.985 1.00 90.12 113 ARG A O 1
ATOM 868 N N . ALA A 1 114 ? -5.512 20.811 21.296 1.00 90.56 114 ALA A N 1
ATOM 869 C CA . ALA A 1 114 ? -6.125 20.506 22.577 1.00 90.56 114 ALA A CA 1
ATOM 870 C C . ALA A 1 114 ? -6.856 19.160 22.473 1.00 90.56 114 ALA A C 1
ATOM 872 O O . ALA A 1 114 ? -7.177 18.740 21.354 1.00 90.56 114 ALA A O 1
ATOM 873 N N . PRO A 1 115 ? -7.137 18.494 23.608 1.00 92.19 115 PRO A N 1
ATOM 874 C CA . PRO A 1 115 ? -8.046 17.359 23.621 1.00 92.19 115 PRO A CA 1
ATOM 875 C C . PRO A 1 115 ? -9.370 17.704 22.927 1.00 92.19 115 PRO A C 1
ATOM 877 O O . PRO A 1 115 ? -9.839 18.841 23.002 1.00 92.19 115 PRO A O 1
ATOM 880 N N . GLN A 1 116 ? -9.955 16.737 22.234 1.00 93.38 116 GLN A N 1
ATOM 881 C CA . GLN A 1 116 ? -11.284 16.850 21.621 1.00 93.38 116 GLN A CA 1
ATOM 882 C C . GLN A 1 116 ? -12.187 15.786 22.235 1.00 93.38 116 GLN A C 1
ATOM 884 O O . GLN A 1 116 ? -11.682 14.796 22.756 1.00 93.38 116 GLN A O 1
ATOM 889 N N . TRP A 1 117 ? -13.502 15.953 22.173 1.00 94.31 117 TRP A N 1
ATOM 890 C CA . TRP A 1 117 ? -14.424 14.922 22.638 1.00 94.31 117 TRP A CA 1
ATOM 891 C C . TRP A 1 117 ? -15.295 14.449 21.487 1.00 94.31 117 TRP A C 1
ATOM 893 O O . TRP A 1 117 ? -15.789 15.235 20.683 1.00 94.31 117 TRP A O 1
ATOM 903 N N . VAL A 1 118 ? -15.473 13.138 21.400 1.00 94.88 118 VAL A N 1
ATOM 904 C CA . VAL A 1 118 ? -16.371 12.520 20.429 1.00 94.88 118 VAL A CA 1
ATOM 905 C C . VAL A 1 118 ? -17.402 11.670 21.133 1.00 94.88 118 VAL A C 1
ATOM 907 O O . VAL A 1 118 ? -17.188 11.199 22.249 1.00 94.88 118 VAL A O 1
ATOM 910 N N . CYS A 1 119 ? -18.526 11.473 20.463 1.00 94.81 119 CYS A N 1
ATOM 911 C CA . CYS A 1 119 ? -19.580 10.581 20.885 1.00 94.81 119 CYS A CA 1
ATOM 912 C C . CYS A 1 119 ? -19.801 9.504 19.815 1.00 94.81 119 CYS A C 1
ATOM 914 O O . CYS A 1 119 ? -19.862 9.792 18.613 1.00 94.81 119 CYS A O 1
ATOM 916 N N . LEU A 1 120 ? -19.887 8.263 20.281 1.00 94.62 120 LEU A N 1
ATOM 917 C CA . LEU A 1 120 ? -20.200 7.059 19.528 1.00 94.62 120 LEU A CA 1
ATOM 918 C C . LEU A 1 120 ? -21.594 6.600 19.961 1.00 94.62 120 LEU A C 1
ATOM 920 O O . LEU A 1 120 ? -21.802 6.267 21.125 1.00 94.62 120 LEU A O 1
ATOM 924 N N . GLU A 1 121 ? -22.550 6.560 19.041 1.00 94.38 121 GLU A N 1
ATOM 925 C CA . GLU A 1 121 ? -23.885 6.021 19.327 1.00 94.38 121 GLU A CA 1
ATOM 926 C C . GLU A 1 121 ? -23.994 4.618 18.729 1.00 94.38 121 GLU A C 1
ATOM 928 O O . GLU A 1 121 ? -23.677 4.426 17.551 1.00 94.38 121 GLU A O 1
ATOM 933 N N . ALA A 1 122 ? -24.452 3.649 19.522 1.00 93.50 122 ALA A N 1
ATOM 934 C CA . ALA A 1 122 ? -24.691 2.273 19.097 1.00 93.50 122 ALA A CA 1
ATOM 935 C C . ALA A 1 122 ? -26.100 1.813 19.489 1.00 93.50 122 ALA A C 1
ATOM 937 O O . ALA A 1 122 ? -26.679 2.287 20.464 1.00 93.50 122 ALA A O 1
ATOM 938 N N . GLU A 1 123 ? -26.670 0.907 18.700 1.00 92.62 123 GLU A N 1
ATOM 939 C CA . GLU A 1 123 ? -28.023 0.396 18.915 1.00 92.62 123 GLU A CA 1
ATOM 940 C C . GLU A 1 123 ? -28.120 -0.419 20.205 1.00 92.62 123 GLU A C 1
ATOM 942 O O . GLU A 1 123 ? -27.366 -1.365 20.398 1.00 92.62 123 GLU A O 1
ATOM 947 N N . GLY A 1 124 ? -29.057 -0.054 21.084 1.00 87.81 124 GLY A N 1
ATOM 948 C CA . GLY A 1 124 ? -29.244 -0.726 22.373 1.00 87.81 124 GLY A CA 1
ATOM 949 C C . GLY A 1 124 ? -28.237 -0.327 23.459 1.00 87.81 124 GLY A C 1
ATOM 950 O O . GLY A 1 124 ? -28.333 -0.835 24.572 1.00 87.81 124 GLY A O 1
ATOM 951 N N . TYR A 1 125 ? -27.318 0.604 23.178 1.00 87.44 125 TYR A N 1
ATOM 952 C CA . TYR A 1 125 ? -26.311 1.079 24.129 1.00 87.44 125 TYR A CA 1
ATOM 953 C C . TYR A 1 125 ? -26.477 2.571 24.432 1.00 87.44 125 TYR A C 1
ATOM 955 O O . TYR A 1 125 ? -26.933 3.358 23.601 1.00 87.44 125 TYR A O 1
ATOM 963 N N . ALA A 1 126 ? -26.063 2.978 25.633 1.00 89.12 126 ALA A N 1
ATOM 964 C CA . ALA A 1 126 ? -25.933 4.393 25.958 1.00 89.12 126 ALA A CA 1
ATOM 965 C C . ALA A 1 126 ? -24.843 5.048 25.080 1.00 89.12 126 ALA A C 1
ATOM 967 O O . ALA A 1 126 ? -23.842 4.391 24.774 1.00 89.12 126 ALA A O 1
ATOM 968 N N . PRO A 1 127 ? -24.992 6.332 24.694 1.00 90.38 127 PRO A N 1
ATOM 969 C CA . PRO A 1 127 ? -23.975 7.033 23.919 1.00 90.38 127 PRO A CA 1
ATOM 970 C C . PRO A 1 127 ? -22.616 7.022 24.625 1.00 90.38 127 PRO A C 1
ATOM 972 O O . PRO A 1 127 ? -22.493 7.416 25.787 1.00 90.38 127 PRO A O 1
ATOM 975 N N . LEU A 1 128 ? -21.586 6.589 23.905 1.00 89.19 128 LEU A N 1
ATOM 976 C CA . LEU A 1 128 ? -20.236 6.453 24.421 1.00 89.19 128 LEU A CA 1
ATOM 977 C C . LEU A 1 128 ? -19.415 7.702 24.099 1.00 89.19 128 LEU A C 1
ATOM 979 O O . LEU A 1 128 ? -19.100 7.984 22.944 1.00 89.19 128 LEU A O 1
ATOM 983 N N . ARG A 1 129 ? -19.019 8.433 25.142 1.00 91.88 129 ARG A N 1
ATOM 984 C CA . ARG A 1 129 ? -18.170 9.622 25.034 1.00 91.88 129 ARG A CA 1
ATOM 985 C C . ARG A 1 129 ? -16.697 9.253 25.185 1.00 91.88 129 ARG A C 1
ATOM 987 O O . ARG A 1 129 ? -16.314 8.613 26.160 1.00 91.88 129 ARG A O 1
ATOM 994 N N . VAL A 1 130 ? -15.868 9.697 24.245 1.00 91.75 130 VAL A N 1
ATOM 995 C CA . VAL A 1 130 ? -14.432 9.396 24.194 1.00 91.75 130 VAL A CA 1
ATOM 996 C C . VAL A 1 130 ? -13.638 10.695 24.090 1.00 91.75 130 VAL A C 1
ATOM 998 O O . VAL A 1 130 ? -13.898 11.524 23.217 1.00 91.75 130 VAL A O 1
ATOM 1001 N N . ALA A 1 131 ? -12.654 10.866 24.972 1.00 91.94 131 ALA A N 1
ATOM 1002 C CA . ALA A 1 131 ? -11.677 11.943 24.866 1.00 91.94 131 ALA A CA 1
ATOM 1003 C C . ALA A 1 131 ? -10.591 11.559 23.854 1.00 91.94 131 ALA A C 1
ATOM 1005 O O . ALA A 1 131 ? -9.907 10.549 24.013 1.00 91.94 131 ALA A O 1
ATOM 1006 N N . LEU A 1 132 ? -10.406 12.386 22.834 1.00 91.06 132 LEU A N 1
ATOM 1007 C CA . LEU A 1 132 ? -9.304 12.295 21.890 1.00 91.06 132 LEU A CA 1
ATOM 1008 C C . LEU A 1 132 ? -8.114 13.099 22.427 1.00 91.06 132 LEU A C 1
ATOM 1010 O O . LEU A 1 132 ? -8.276 14.289 22.723 1.00 91.06 132 LEU A O 1
ATOM 1014 N N . PRO A 1 133 ? -6.913 12.508 22.526 1.00 89.19 133 PRO A N 1
ATOM 1015 C CA . PRO A 1 133 ? -5.729 13.248 22.940 1.00 89.19 133 PRO A CA 1
ATOM 1016 C C . PRO A 1 133 ? -5.348 14.291 21.877 1.00 89.19 133 PRO A C 1
ATOM 1018 O O . PRO A 1 133 ? -5.663 14.107 20.699 1.00 89.19 133 PRO A O 1
ATOM 1021 N N . PRO A 1 134 ? -4.627 15.366 22.241 1.00 89.88 134 PRO A N 1
ATOM 1022 C CA . PRO A 1 134 ? -4.074 16.283 21.251 1.00 89.88 134 PRO A CA 1
ATOM 1023 C C . PRO A 1 134 ? -3.138 15.536 20.295 1.00 89.88 134 PRO A C 1
ATOM 1025 O O . PRO A 1 134 ? -2.486 14.560 20.678 1.00 89.88 134 PRO A O 1
ATOM 1028 N N . TYR A 1 135 ? -3.047 16.009 19.054 1.00 89.25 135 TYR A N 1
ATOM 1029 C CA . TYR A 1 135 ? -2.135 15.429 18.076 1.00 89.25 135 TYR A CA 1
ATOM 1030 C C . TYR A 1 135 ? -0.681 15.595 18.536 1.00 89.25 135 TYR A C 1
ATOM 1032 O O . TYR A 1 135 ? -0.239 16.702 18.859 1.00 89.25 135 TYR A O 1
ATOM 1040 N N . ARG A 1 136 ? 0.069 14.490 18.546 1.00 83.69 136 ARG A N 1
ATOM 1041 C CA . ARG A 1 136 ? 1.510 14.465 18.815 1.00 83.69 136 ARG A CA 1
ATOM 1042 C C . ARG A 1 136 ? 2.219 13.696 17.715 1.00 83.69 136 ARG A C 1
ATOM 1044 O O . ARG A 1 136 ? 1.803 12.607 17.332 1.00 83.69 136 ARG A O 1
ATOM 1051 N N . GLU A 1 137 ? 3.313 14.264 17.237 1.00 80.69 137 GLU A N 1
ATOM 1052 C CA . GLU A 1 137 ? 4.170 13.615 16.258 1.00 80.69 137 GLU A CA 1
ATOM 1053 C C . GLU A 1 137 ? 5.130 12.620 16.935 1.00 80.69 137 GLU A C 1
ATOM 1055 O O . GLU A 1 137 ? 5.545 12.817 18.078 1.00 80.69 137 GLU A O 1
ATOM 1060 N N . GLY A 1 138 ? 5.518 11.558 16.219 1.00 76.19 138 GLY A N 1
ATOM 1061 C CA . GLY A 1 138 ? 6.637 10.698 16.624 1.00 76.19 138 GLY A CA 1
ATOM 1062 C C . GLY A 1 138 ? 6.293 9.456 17.458 1.00 76.19 138 GLY A C 1
ATOM 1063 O O . GLY A 1 138 ? 7.186 8.921 18.115 1.00 76.19 138 GLY A O 1
ATOM 1064 N N . GLY A 1 139 ? 5.044 8.983 17.425 1.00 85.19 139 GLY A N 1
ATOM 1065 C CA . GLY A 1 139 ? 4.647 7.685 17.992 1.00 85.19 139 GLY A CA 1
ATOM 1066 C C . GLY A 1 139 ? 5.063 6.476 17.134 1.00 85.19 139 GLY A C 1
ATOM 1067 O O . GLY A 1 139 ? 5.481 6.651 15.979 1.00 85.19 139 GLY A O 1
ATOM 1068 N N . PRO A 1 140 ? 4.958 5.249 17.681 1.00 90.44 140 PRO A N 1
ATOM 1069 C CA . PRO A 1 140 ? 5.102 4.036 16.886 1.00 90.44 140 PRO A CA 1
ATOM 1070 C C . PRO A 1 140 ? 4.023 3.999 15.796 1.00 90.44 140 PRO A C 1
ATOM 1072 O O . PRO A 1 140 ? 2.894 4.439 16.000 1.00 90.44 140 PRO A O 1
ATOM 1075 N N . ARG A 1 141 ? 4.362 3.486 14.612 1.00 90.31 141 ARG A N 1
ATOM 1076 C CA . ARG A 1 141 ? 3.404 3.369 13.505 1.00 90.31 141 ARG A CA 1
ATOM 1077 C C . ARG A 1 141 ? 3.650 2.140 12.655 1.00 90.31 141 ARG A C 1
ATOM 1079 O O . ARG A 1 141 ? 4.797 1.728 12.467 1.00 90.31 141 ARG A O 1
ATOM 1086 N N . LEU A 1 142 ? 2.569 1.609 12.094 1.00 94.44 142 LEU A N 1
ATOM 1087 C CA . LEU A 1 142 ? 2.622 0.587 11.057 1.00 94.44 142 LEU A CA 1
ATOM 1088 C C . LEU A 1 142 ? 2.682 1.279 9.690 1.00 94.44 142 LEU A C 1
ATOM 1090 O O . LEU A 1 142 ? 1.856 2.132 9.374 1.00 94.44 142 LEU A O 1
ATOM 1094 N N . GLU A 1 143 ? 3.688 0.932 8.898 1.00 92.69 143 GLU A N 1
ATOM 1095 C CA . GLU A 1 143 ? 3.960 1.530 7.589 1.00 92.69 143 GLU A CA 1
ATOM 1096 C C . GLU A 1 143 ? 3.300 0.730 6.458 1.00 92.69 143 GLU A C 1
ATOM 1098 O O . GLU A 1 143 ? 2.894 1.309 5.455 1.00 92.69 143 GLU A O 1
ATOM 1103 N N . ALA A 1 144 ? 3.190 -0.592 6.611 1.00 95.19 144 ALA A N 1
ATOM 1104 C CA . ALA A 1 144 ? 2.538 -1.482 5.655 1.00 95.19 144 ALA A CA 1
ATOM 1105 C C . ALA A 1 144 ? 2.118 -2.790 6.336 1.00 95.19 144 ALA A C 1
ATOM 1107 O O . ALA A 1 144 ? 2.841 -3.299 7.196 1.00 95.19 144 ALA A O 1
ATOM 1108 N N . ILE A 1 145 ? 0.984 -3.352 5.916 1.00 97.62 145 ILE A N 1
ATOM 1109 C CA . ILE A 1 145 ? 0.547 -4.707 6.272 1.00 97.62 145 ILE A CA 1
ATOM 1110 C C . ILE A 1 145 ? 0.255 -5.463 4.973 1.00 97.62 145 ILE A C 1
ATOM 1112 O O . ILE A 1 145 ? -0.733 -5.196 4.286 1.00 97.62 145 ILE A O 1
ATOM 1116 N N . VAL A 1 146 ? 1.118 -6.416 4.628 1.00 97.25 146 VAL A N 1
ATOM 1117 C CA . VAL A 1 146 ? 0.986 -7.238 3.414 1.00 97.25 146 VAL A CA 1
ATOM 1118 C C . VAL A 1 146 ? 0.938 -8.721 3.762 1.00 97.25 146 VAL A C 1
ATOM 1120 O O . VAL A 1 146 ? 1.352 -9.127 4.844 1.00 97.25 146 VAL A O 1
ATOM 1123 N N . PHE A 1 147 ? 0.423 -9.534 2.843 1.00 97.69 147 PHE A N 1
ATOM 1124 C CA . PHE A 1 147 ? 0.164 -10.954 3.074 1.00 97.69 147 PHE A CA 1
ATOM 1125 C C . PHE A 1 147 ? 0.842 -11.814 2.014 1.00 97.69 147 PHE A C 1
ATOM 1127 O O . PHE A 1 147 ? 1.019 -11.383 0.870 1.00 97.69 147 PHE A O 1
ATOM 1134 N N . SER A 1 148 ? 1.196 -13.037 2.400 1.00 96.94 148 SER A N 1
ATOM 1135 C CA . SER A 1 148 ? 1.616 -14.079 1.467 1.00 96.94 148 SER A CA 1
ATOM 1136 C C . SER A 1 148 ? 0.479 -14.501 0.523 1.00 96.94 148 SER A C 1
ATOM 1138 O O . SER A 1 148 ? -0.702 -14.324 0.829 1.00 96.94 148 SER A O 1
ATOM 1140 N N . GLY A 1 149 ? 0.844 -15.111 -0.612 1.00 94.31 149 GLY A N 1
ATOM 1141 C CA . GLY A 1 149 ? -0.097 -15.644 -1.614 1.00 94.31 149 GLY A CA 1
ATOM 1142 C C . GLY A 1 149 ? -1.137 -16.617 -1.054 1.00 94.31 149 GLY A C 1
ATOM 1143 O O . GLY A 1 149 ? -2.302 -16.594 -1.445 1.00 94.31 149 GLY A O 1
ATOM 1144 N N . ASP A 1 150 ? -0.739 -17.426 -0.077 1.00 95.50 150 ASP A N 1
ATOM 1145 C CA . ASP A 1 150 ? -1.605 -18.383 0.613 1.00 95.50 150 ASP A CA 1
ATOM 1146 C C . ASP A 1 150 ? -2.372 -17.773 1.801 1.00 95.50 150 ASP A C 1
ATOM 1148 O O . ASP A 1 150 ? -3.271 -18.412 2.344 1.00 95.50 150 ASP A O 1
ATOM 1152 N N . GLY A 1 151 ? -2.052 -16.537 2.198 1.00 96.62 151 GLY A N 1
ATOM 1153 C CA . GLY A 1 151 ? -2.633 -15.862 3.356 1.00 96.62 151 GLY A CA 1
ATOM 1154 C C . GLY A 1 151 ? -2.189 -16.418 4.709 1.00 96.62 151 GLY A C 1
ATOM 1155 O O . GLY A 1 151 ? -2.797 -16.056 5.711 1.00 96.62 151 GLY A O 1
ATOM 1156 N N . ARG A 1 152 ? -1.173 -17.290 4.764 1.00 97.38 152 ARG A N 1
ATOM 1157 C CA . ARG A 1 152 ? -0.660 -17.890 6.012 1.00 97.38 152 ARG A CA 1
ATOM 1158 C C . ARG A 1 152 ? 0.317 -17.003 6.769 1.00 97.38 152 ARG A C 1
ATOM 1160 O O . ARG A 1 152 ? 0.591 -17.260 7.936 1.00 97.38 152 ARG A O 1
ATOM 1167 N N . GLN A 1 153 ? 0.854 -15.980 6.119 1.00 97.50 153 GLN A N 1
ATOM 1168 C CA . GLN A 1 153 ? 1.806 -15.067 6.729 1.00 97.50 153 GLN A CA 1
ATOM 1169 C C . GLN A 1 153 ? 1.378 -13.624 6.503 1.00 97.50 153 GLN A C 1
ATOM 1171 O O . GLN A 1 153 ? 0.916 -13.253 5.418 1.00 97.50 153 GLN A O 1
ATOM 1176 N N . ALA A 1 154 ? 1.567 -12.811 7.537 1.00 97.69 154 ALA A N 1
ATOM 1177 C CA . ALA A 1 154 ? 1.476 -11.363 7.456 1.00 97.69 154 ALA A CA 1
ATOM 1178 C C . ALA A 1 154 ? 2.865 -10.758 7.660 1.00 97.69 154 ALA A C 1
ATOM 1180 O O . ALA A 1 154 ? 3.627 -11.191 8.523 1.00 97.69 154 ALA A O 1
ATOM 1181 N N . TYR A 1 155 ? 3.179 -9.728 6.887 1.00 96.69 155 TYR A N 1
ATOM 1182 C CA . TYR A 1 155 ? 4.410 -8.968 7.016 1.00 96.69 155 TYR A CA 1
ATOM 1183 C C . TYR A 1 155 ? 4.049 -7.534 7.372 1.00 96.69 155 TYR A C 1
ATOM 1185 O O . TYR A 1 155 ? 3.402 -6.821 6.600 1.00 96.69 155 TYR A O 1
ATOM 1193 N N . VAL A 1 156 ? 4.436 -7.143 8.581 1.00 96.56 156 VAL A N 1
ATOM 1194 C CA . VAL A 1 156 ? 4.068 -5.871 9.193 1.00 96.56 156 VAL A CA 1
ATOM 1195 C C . VAL A 1 156 ? 5.303 -4.993 9.250 1.00 96.56 156 VAL A C 1
ATOM 1197 O O . VAL A 1 156 ? 6.200 -5.207 10.068 1.00 96.56 156 VAL A O 1
ATOM 1200 N N . GLN A 1 157 ? 5.364 -4.008 8.365 1.00 94.44 157 GLN A N 1
ATOM 1201 C CA . GLN A 1 157 ? 6.407 -2.998 8.414 1.00 94.44 157 GLN A CA 1
ATOM 1202 C C . GLN A 1 157 ? 6.056 -1.956 9.475 1.00 94.44 157 GLN A C 1
ATOM 1204 O O . GLN A 1 157 ? 4.926 -1.468 9.502 1.00 94.44 157 GLN A O 1
ATOM 1209 N N . TYR A 1 158 ? 7.012 -1.574 10.319 1.00 93.38 158 TYR A N 1
ATOM 1210 C CA . TYR A 1 158 ? 6.777 -0.616 11.397 1.00 93.38 158 TYR A CA 1
ATOM 1211 C C . TYR A 1 158 ? 7.952 0.343 11.615 1.00 93.38 158 TYR A C 1
ATOM 1213 O O . TYR A 1 158 ? 9.108 0.046 11.303 1.00 93.38 158 TYR A O 1
ATOM 1221 N N . ARG A 1 159 ? 7.656 1.516 12.186 1.00 90.06 159 ARG A N 1
ATOM 1222 C CA . ARG A 1 159 ? 8.654 2.520 12.573 1.00 90.06 159 ARG A CA 1
ATOM 1223 C C . ARG A 1 159 ? 8.423 2.970 14.009 1.00 90.06 159 ARG A C 1
ATOM 1225 O O . ARG A 1 159 ? 7.377 3.533 14.315 1.00 90.06 159 ARG A O 1
ATOM 1232 N N . TYR A 1 160 ? 9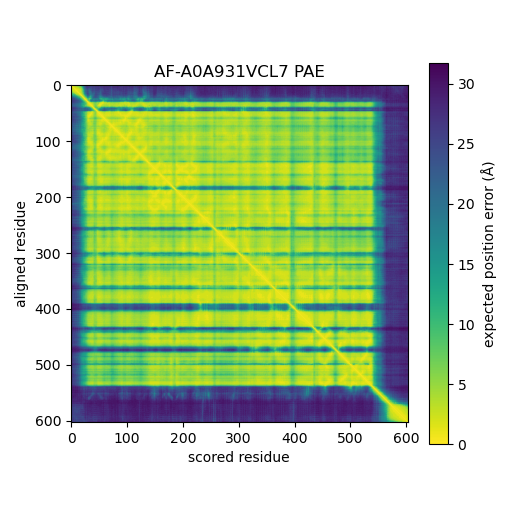.425 2.760 14.863 1.00 88.56 160 TYR A N 1
ATOM 1233 C CA . TYR A 1 160 ? 9.436 3.310 16.222 1.00 88.56 160 TYR A CA 1
ATOM 1234 C C . TYR A 1 160 ? 10.846 3.634 16.729 1.00 88.56 160 TYR A C 1
ATOM 1236 O O . TYR A 1 160 ? 11.079 4.709 17.272 1.00 88.56 160 TYR A O 1
ATOM 1244 N N . GLY A 1 161 ? 11.813 2.734 16.517 1.00 81.75 161 GLY A N 1
ATOM 1245 C CA . GLY A 1 161 ? 13.237 2.953 16.814 1.00 81.75 161 GLY A CA 1
ATOM 1246 C C . GLY A 1 161 ? 13.615 2.993 18.304 1.00 81.75 161 GLY A C 1
ATOM 1247 O O . GLY A 1 161 ? 14.766 2.718 18.625 1.00 81.75 161 GLY A O 1
ATOM 1248 N N . ARG A 1 162 ? 12.669 3.280 19.210 1.00 87.50 162 ARG A N 1
ATOM 1249 C CA . ARG A 1 162 ? 12.905 3.397 20.662 1.00 87.50 162 ARG A CA 1
ATOM 1250 C C . ARG A 1 162 ? 12.884 2.059 21.395 1.00 87.50 162 ARG A C 1
ATOM 1252 O O . ARG A 1 162 ? 13.695 1.837 22.287 1.00 87.50 162 ARG A O 1
ATOM 1259 N N . ALA A 1 163 ? 11.985 1.163 21.002 1.00 90.19 163 ALA A N 1
ATOM 1260 C CA . ALA A 1 163 ? 11.831 -0.149 21.615 1.00 90.19 163 ALA A CA 1
ATOM 1261 C C . ALA A 1 163 ? 11.531 -1.217 20.551 1.00 90.19 163 ALA A C 1
ATOM 1263 O O . ALA A 1 163 ? 10.874 -0.915 19.550 1.00 90.19 163 ALA A O 1
ATOM 1264 N N . PRO A 1 164 ? 12.009 -2.462 20.731 1.00 93.12 164 PRO A N 1
ATOM 1265 C CA . PRO A 1 164 ? 11.599 -3.575 19.887 1.00 93.12 164 PRO A CA 1
ATOM 1266 C C . PRO A 1 164 ? 10.160 -4.013 20.218 1.00 93.12 164 PRO A C 1
ATOM 1268 O O . PRO A 1 164 ? 9.712 -3.824 21.356 1.00 93.12 164 PRO A O 1
ATOM 1271 N N . PRO A 1 165 ? 9.443 -4.619 19.257 1.00 96.19 165 PRO A N 1
ATOM 1272 C CA . PRO A 1 165 ? 8.162 -5.260 19.523 1.00 96.19 165 PRO A CA 1
ATOM 1273 C C . PRO A 1 165 ? 8.342 -6.466 20.453 1.00 96.19 165 PRO A C 1
ATOM 1275 O O . PRO A 1 165 ? 9.307 -7.221 20.326 1.00 96.19 165 PRO A O 1
ATOM 1278 N N . THR A 1 166 ? 7.405 -6.644 21.378 1.00 97.25 166 THR A N 1
ATOM 1279 C CA . THR A 1 166 ? 7.331 -7.780 22.310 1.00 97.25 166 THR A CA 1
ATOM 1280 C C . THR A 1 166 ? 6.180 -8.719 21.986 1.00 97.25 166 THR A C 1
ATOM 1282 O O . THR A 1 166 ? 6.293 -9.910 22.250 1.00 97.25 166 THR A O 1
ATOM 1285 N N . ALA A 1 167 ? 5.106 -8.213 21.377 1.00 98.00 167 ALA A N 1
ATOM 1286 C CA . ALA A 1 167 ? 3.982 -9.021 20.928 1.00 98.00 167 ALA A CA 1
ATOM 1287 C C . ALA A 1 167 ? 3.356 -8.430 19.663 1.00 98.00 167 ALA A C 1
ATOM 1289 O O . ALA A 1 167 ? 3.257 -7.209 19.511 1.00 98.00 167 ALA A O 1
ATOM 1290 N N . VAL A 1 168 ? 2.868 -9.307 18.789 1.00 98.25 168 VAL A N 1
ATOM 1291 C CA . VAL A 1 168 ? 2.006 -8.943 17.664 1.00 98.25 168 VAL A CA 1
ATOM 1292 C C . VAL A 1 168 ? 0.718 -9.735 17.797 1.00 98.25 168 VAL A C 1
ATOM 1294 O O . VAL A 1 168 ? 0.753 -10.939 18.036 1.00 98.25 168 VAL A O 1
ATOM 1297 N N . LEU A 1 169 ? -0.417 -9.059 17.662 1.00 97.88 169 LEU A N 1
ATOM 1298 C CA . LEU A 1 169 ? -1.725 -9.686 17.597 1.00 97.88 169 LEU A CA 1
ATOM 1299 C C . LEU A 1 169 ? -2.355 -9.410 16.240 1.00 97.88 169 LEU A C 1
ATOM 1301 O O . LEU A 1 169 ? -2.287 -8.285 15.743 1.00 97.88 169 LEU A O 1
ATOM 1305 N N . VAL A 1 170 ? -3.001 -10.425 15.677 1.00 97.31 170 VAL A N 1
ATOM 1306 C CA . VAL A 1 170 ? -3.805 -10.328 14.460 1.00 97.31 170 VAL A CA 1
ATOM 1307 C C . VAL A 1 170 ? -5.224 -10.762 14.799 1.00 97.31 170 VAL A C 1
ATOM 1309 O O . VAL A 1 170 ? -5.435 -11.884 15.253 1.00 97.31 170 VAL A O 1
ATOM 1312 N N . ASN A 1 171 ? -6.192 -9.862 14.616 1.00 95.62 171 ASN A N 1
ATOM 1313 C CA . ASN A 1 171 ? -7.597 -10.063 14.987 1.00 95.62 171 ASN A CA 1
ATOM 1314 C C . ASN A 1 171 ? -7.749 -10.547 16.443 1.00 95.62 171 ASN A C 1
ATOM 1316 O O . ASN A 1 171 ? -8.390 -11.557 16.717 1.00 95.62 171 ASN A O 1
ATOM 1320 N N . GLY A 1 172 ? -7.070 -9.863 17.372 1.00 93.56 172 GLY A N 1
ATOM 1321 C CA . GLY A 1 172 ? -7.111 -10.165 18.808 1.00 93.56 172 GLY A CA 1
ATOM 1322 C C . GLY A 1 172 ? -6.304 -11.392 19.252 1.00 93.56 172 GLY A C 1
ATOM 1323 O O . GLY A 1 172 ? -6.109 -11.576 20.450 1.00 93.56 172 GLY A O 1
ATOM 1324 N N . ARG A 1 173 ? -5.779 -12.204 18.326 1.00 95.06 173 ARG A N 1
ATOM 1325 C CA . ARG A 1 173 ? -4.974 -13.394 18.641 1.00 95.06 173 ARG A CA 1
ATOM 1326 C C . ARG A 1 173 ? -3.491 -13.076 18.557 1.00 95.06 173 ARG A C 1
ATOM 1328 O O . ARG A 1 173 ? -3.037 -12.546 17.547 1.00 95.06 173 ARG A O 1
ATOM 1335 N N . GLU A 1 174 ? -2.733 -13.401 19.598 1.00 97.19 174 GLU A N 1
ATOM 1336 C CA . GLU A 1 174 ? -1.274 -13.294 19.557 1.00 97.19 174 GLU A CA 1
ATOM 1337 C C . GLU A 1 174 ? -0.692 -14.281 18.540 1.00 97.19 174 GLU A C 1
ATOM 1339 O O . GLU A 1 174 ? -1.135 -15.426 18.450 1.00 97.19 174 GLU A O 1
ATOM 1344 N N . VAL A 1 175 ? 0.271 -13.818 17.745 1.00 97.88 175 VAL A N 1
ATOM 1345 C CA . VAL A 1 175 ? 0.896 -14.606 16.680 1.00 97.88 175 VAL A CA 1
ATOM 1346 C C . VAL A 1 175 ? 2.383 -14.777 16.937 1.00 97.88 175 VAL A C 1
ATOM 1348 O O . VAL A 1 175 ? 3.048 -13.897 17.489 1.00 97.88 175 VAL A O 1
ATOM 1351 N N . ILE A 1 176 ? 2.927 -15.903 16.478 1.00 97.44 176 ILE A N 1
ATOM 1352 C CA . ILE A 1 176 ? 4.373 -16.105 16.460 1.00 97.44 176 ILE A CA 1
ATOM 1353 C C . ILE A 1 176 ? 4.945 -15.152 15.418 1.00 97.44 176 ILE A C 1
ATOM 1355 O O . ILE A 1 176 ? 4.524 -15.156 14.260 1.00 97.44 176 ILE A O 1
ATOM 1359 N N . PHE A 1 177 ? 5.908 -14.327 15.819 1.00 96.56 177 PHE A N 1
ATOM 1360 C CA . PHE A 1 177 ? 6.537 -13.393 14.900 1.00 96.56 177 PHE A CA 1
ATOM 1361 C C . PHE A 1 177 ? 8.050 -13.355 15.056 1.00 96.56 177 PHE A C 1
ATOM 1363 O O . PHE A 1 177 ? 8.619 -13.674 16.101 1.00 96.56 177 PHE A O 1
ATOM 1370 N N . ARG A 1 178 ? 8.715 -12.948 13.977 1.00 94.38 178 ARG A N 1
ATOM 1371 C CA . ARG A 1 178 ? 10.155 -12.713 13.942 1.00 94.38 178 ARG A CA 1
ATOM 1372 C C . ARG A 1 178 ? 10.405 -11.310 13.430 1.00 94.38 178 ARG A C 1
ATOM 1374 O O . ARG A 1 178 ? 9.999 -10.967 12.320 1.00 94.38 178 ARG A O 1
ATOM 1381 N N . THR A 1 179 ? 11.124 -10.521 14.215 1.00 91.19 179 THR A N 1
ATOM 1382 C CA . THR A 1 179 ? 11.593 -9.213 13.765 1.00 91.19 179 THR A CA 1
ATOM 1383 C C . THR A 1 179 ? 12.761 -9.379 12.803 1.00 91.19 179 THR A C 1
ATOM 1385 O O . THR A 1 179 ? 13.705 -10.137 13.041 1.00 91.19 179 THR A O 1
ATOM 1388 N N . ARG A 1 180 ? 12.692 -8.646 11.701 1.00 86.19 180 ARG A N 1
ATOM 1389 C CA . ARG A 1 180 ? 13.698 -8.532 10.659 1.00 86.19 180 ARG A CA 1
ATOM 1390 C C . ARG A 1 180 ? 14.137 -7.077 10.618 1.00 86.19 180 ARG A C 1
ATOM 1392 O O . ARG A 1 180 ? 13.356 -6.186 10.294 1.00 86.19 180 ARG A O 1
ATOM 1399 N N . ARG A 1 181 ? 15.401 -6.864 10.960 1.00 81.31 181 ARG A N 1
ATOM 1400 C CA . ARG A 1 181 ? 16.085 -5.579 10.875 1.00 81.31 181 ARG A CA 1
ATOM 1401 C C . ARG A 1 181 ? 17.224 -5.713 9.879 1.00 81.31 181 ARG A C 1
ATOM 1403 O O . ARG A 1 181 ? 17.795 -6.793 9.728 1.00 81.31 181 ARG A O 1
ATOM 1410 N N . ALA A 1 182 ? 17.535 -4.624 9.197 1.00 67.06 182 ALA A N 1
ATOM 1411 C CA . ALA A 1 182 ? 18.752 -4.538 8.415 1.00 67.06 182 ALA A CA 1
ATOM 1412 C C . ALA A 1 182 ? 19.844 -3.845 9.208 1.00 67.06 182 ALA A C 1
ATOM 1414 O O . ALA A 1 182 ? 19.635 -2.766 9.767 1.00 67.06 182 ALA A O 1
ATOM 1415 N N . ASP A 1 183 ? 21.020 -4.451 9.193 1.00 64.56 183 ASP A N 1
ATOM 1416 C CA . ASP A 1 183 ? 22.199 -3.883 9.821 1.00 64.56 183 ASP A CA 1
ATOM 1417 C C . ASP A 1 183 ? 22.592 -2.584 9.107 1.00 64.56 183 ASP A C 1
ATOM 1419 O O . ASP A 1 183 ? 22.686 -2.521 7.878 1.00 64.56 183 ASP A O 1
ATOM 1423 N N . GLY A 1 184 ? 22.779 -1.510 9.877 1.00 61.31 184 GLY A N 1
ATOM 1424 C CA . GLY A 1 184 ? 23.236 -0.222 9.346 1.00 61.31 184 GLY A CA 1
ATOM 1425 C C . GLY A 1 184 ? 22.274 0.458 8.362 1.00 61.31 184 GLY A C 1
ATOM 1426 O O . GLY A 1 184 ? 22.709 1.290 7.560 1.00 61.31 184 GLY A O 1
ATOM 1427 N N . MET A 1 185 ? 20.980 0.120 8.386 1.00 57.41 185 MET A N 1
ATOM 1428 C CA . MET A 1 185 ? 19.964 0.805 7.584 1.00 57.41 185 MET A CA 1
ATOM 1429 C C . MET A 1 185 ? 19.024 1.608 8.477 1.00 57.41 185 MET A C 1
ATOM 1431 O O . MET A 1 185 ? 18.465 1.088 9.434 1.00 57.41 185 MET A O 1
ATOM 1435 N N . THR A 1 186 ? 18.774 2.865 8.112 1.00 61.38 186 THR A N 1
ATOM 1436 C CA . THR A 1 186 ? 17.746 3.735 8.719 1.00 61.38 186 THR A CA 1
ATOM 1437 C C . THR A 1 186 ? 16.317 3.349 8.295 1.00 61.38 186 THR A C 1
ATOM 1439 O O . THR A 1 186 ? 15.407 4.176 8.293 1.00 61.38 186 THR A O 1
ATOM 1442 N N . ALA A 1 187 ? 16.137 2.099 7.868 1.00 65.19 187 ALA A N 1
ATOM 1443 C CA . ALA A 1 187 ? 14.907 1.551 7.322 1.00 65.19 187 ALA A CA 1
ATOM 1444 C C . ALA A 1 187 ? 13.889 1.237 8.432 1.00 65.19 187 ALA A C 1
ATOM 1446 O O . ALA A 1 187 ? 14.291 0.992 9.571 1.00 65.19 187 ALA A O 1
ATOM 1447 N N . PRO A 1 188 ? 12.580 1.204 8.119 1.00 74.19 188 PRO A N 1
ATOM 1448 C CA . PRO A 1 188 ? 11.602 0.604 9.013 1.00 74.19 188 PRO A CA 1
ATOM 1449 C C . PRO A 1 188 ? 11.930 -0.881 9.225 1.00 74.19 188 PRO A C 1
ATOM 1451 O O . PRO A 1 188 ? 12.387 -1.562 8.303 1.00 74.19 188 PRO A O 1
ATOM 1454 N N . ASP A 1 189 ? 11.658 -1.379 10.425 1.00 87.88 189 ASP A N 1
ATOM 1455 C CA . ASP A 1 189 ? 11.781 -2.800 10.736 1.00 87.88 189 ASP A CA 1
ATOM 1456 C C . ASP A 1 189 ? 10.570 -3.568 10.172 1.00 87.88 189 ASP A C 1
ATOM 1458 O O . ASP A 1 189 ? 9.510 -2.994 9.896 1.00 87.88 189 ASP A O 1
ATOM 1462 N N . LEU A 1 190 ? 10.716 -4.883 10.016 1.00 91.69 190 LEU A N 1
ATOM 1463 C CA . LEU A 1 190 ? 9.663 -5.769 9.526 1.00 91.69 190 LEU A CA 1
ATOM 1464 C C . LEU A 1 190 ? 9.398 -6.885 10.537 1.00 91.69 190 LEU A C 1
ATOM 1466 O O . LEU A 1 190 ? 10.321 -7.589 10.930 1.00 91.69 190 LEU A O 1
ATOM 1470 N N . ALA A 1 191 ? 8.147 -7.097 10.928 1.00 94.50 191 ALA A N 1
ATOM 1471 C CA . ALA A 1 191 ? 7.730 -8.302 11.638 1.00 94.50 191 ALA A CA 1
ATOM 1472 C C . ALA A 1 191 ? 7.128 -9.296 10.636 1.00 94.50 191 ALA A C 1
ATOM 1474 O O . ALA A 1 191 ? 6.162 -8.971 9.949 1.00 94.50 191 ALA A O 1
ATOM 1475 N N . ALA A 1 192 ? 7.712 -10.491 10.541 1.00 95.44 192 ALA A N 1
ATOM 1476 C CA . ALA A 1 192 ? 7.134 -11.620 9.815 1.00 95.44 192 ALA A CA 1
ATOM 1477 C C . ALA A 1 192 ? 6.317 -12.461 10.797 1.00 95.44 192 ALA A C 1
ATOM 1479 O O . ALA A 1 192 ? 6.877 -12.955 11.778 1.00 95.44 192 ALA A O 1
ATOM 1480 N N . CYS A 1 193 ? 5.017 -12.578 10.556 1.00 97.44 193 CYS A N 1
ATOM 1481 C CA . CYS A 1 193 ? 4.045 -13.179 11.458 1.00 97.44 193 CYS A CA 1
ATOM 1482 C C . CYS A 1 193 ? 3.467 -14.453 10.841 1.00 97.44 193 CYS A C 1
ATOM 1484 O O . CYS A 1 193 ? 2.883 -14.394 9.757 1.00 97.44 193 CYS A O 1
ATOM 1486 N N . ASP A 1 194 ? 3.580 -15.569 11.556 1.00 97.44 194 ASP A N 1
ATOM 1487 C CA . ASP A 1 194 ? 2.945 -16.832 11.192 1.00 97.44 194 ASP A CA 1
ATOM 1488 C C . ASP A 1 194 ? 1.494 -16.800 11.706 1.00 97.44 194 ASP A C 1
ATOM 1490 O O . ASP A 1 194 ? 1.248 -16.695 12.912 1.00 97.44 194 ASP A O 1
ATOM 1494 N N . LEU A 1 195 ? 0.523 -16.812 10.789 1.00 97.50 195 LEU A N 1
ATOM 1495 C CA . LEU A 1 195 ? -0.893 -16.705 11.132 1.00 97.50 195 LEU A CA 1
ATOM 1496 C C . LEU A 1 195 ? -1.446 -18.081 11.530 1.00 97.50 195 LEU A C 1
ATOM 1498 O O . LEU A 1 195 ? -1.155 -19.070 10.854 1.00 97.50 195 LEU A O 1
ATOM 1502 N N . PRO A 1 196 ? -2.277 -18.163 12.586 1.00 93.19 196 PRO A N 1
ATOM 1503 C CA . PRO A 1 196 ? -2.849 -19.434 13.033 1.00 93.19 196 PRO A CA 1
ATOM 1504 C C . PRO A 1 196 ? -3.794 -20.038 11.988 1.00 93.19 196 PRO A C 1
ATOM 1506 O O . PRO A 1 196 ? -3.909 -21.255 11.878 1.00 93.19 196 PRO A O 1
ATOM 1509 N N . GLU A 1 197 ? -4.448 -19.182 11.204 1.00 95.56 197 GLU A N 1
ATOM 1510 C CA . GLU A 1 197 ? -5.353 -19.553 10.123 1.00 95.56 197 GLU A CA 1
ATOM 1511 C C . GLU A 1 197 ? -5.059 -18.675 8.897 1.00 95.56 197 GLU A C 1
ATOM 1513 O O . GLU A 1 197 ? -4.762 -17.483 9.059 1.00 95.56 197 GLU A O 1
ATOM 1518 N N . PRO A 1 198 ? -5.138 -19.221 7.669 1.00 97.31 198 PRO A N 1
ATOM 1519 C CA . PRO A 1 198 ? -4.972 -18.422 6.466 1.00 97.31 198 PRO A CA 1
ATOM 1520 C C . PRO A 1 198 ? -6.070 -17.358 6.344 1.00 97.31 198 PRO A C 1
ATOM 1522 O O . PRO A 1 198 ? -7.258 -17.680 6.366 1.00 97.31 198 PRO A O 1
ATOM 1525 N N . LEU A 1 199 ? -5.689 -16.097 6.140 1.00 97.44 199 LEU A N 1
ATOM 1526 C CA . LEU A 1 199 ? -6.646 -15.022 5.874 1.00 97.44 199 LEU A CA 1
ATOM 1527 C C . LEU A 1 199 ? -7.035 -14.987 4.394 1.00 97.44 199 LEU A C 1
ATOM 1529 O O . LEU A 1 199 ? -6.190 -15.128 3.512 1.00 97.44 199 LEU A O 1
ATOM 1533 N N . THR A 1 200 ? -8.314 -14.767 4.103 1.00 97.31 200 THR A N 1
ATOM 1534 C CA . THR A 1 200 ? -8.837 -14.684 2.732 1.00 97.31 200 THR A CA 1
ATOM 1535 C C . THR A 1 200 ? -8.863 -13.247 2.221 1.00 97.31 200 THR A C 1
ATOM 1537 O O . THR A 1 200 ? -8.925 -12.291 2.991 1.00 97.31 200 THR A O 1
ATOM 1540 N N . THR A 1 201 ? -8.818 -13.076 0.898 1.00 97.06 201 THR A N 1
ATOM 1541 C CA . THR A 1 201 ? -8.957 -11.757 0.267 1.00 97.06 201 THR A CA 1
ATOM 1542 C C . THR A 1 201 ? -10.277 -11.096 0.684 1.00 97.06 201 THR A C 1
ATOM 1544 O O . THR A 1 201 ? -11.316 -11.750 0.704 1.00 97.06 201 THR A O 1
ATOM 1547 N N . GLY A 1 202 ? -10.232 -9.808 1.031 1.00 95.94 202 GLY A N 1
ATOM 1548 C CA . GLY A 1 202 ? -11.387 -9.026 1.477 1.00 95.94 202 GLY A CA 1
ATOM 1549 C C . GLY A 1 202 ? -11.673 -9.095 2.980 1.00 95.94 202 GLY A C 1
ATOM 1550 O O . GLY A 1 202 ? -12.318 -8.180 3.507 1.00 95.94 202 GLY A O 1
ATOM 1551 N N . ALA A 1 203 ? -11.139 -10.105 3.682 1.00 96.06 203 ALA A N 1
ATOM 1552 C CA . ALA A 1 203 ? -11.260 -10.237 5.131 1.00 96.06 203 ALA A CA 1
ATOM 1553 C C . ALA A 1 203 ? -10.611 -9.058 5.868 1.00 96.06 203 ALA A C 1
ATOM 1555 O O . ALA A 1 203 ? -9.671 -8.430 5.377 1.00 96.06 203 ALA A O 1
ATOM 1556 N N . LYS A 1 204 ? -11.097 -8.767 7.076 1.00 95.81 204 LYS A N 1
ATOM 1557 C CA . LYS A 1 204 ? -10.506 -7.761 7.966 1.00 95.81 204 LYS A CA 1
ATOM 1558 C C . LYS A 1 204 ? -9.262 -8.330 8.651 1.00 95.81 204 LYS A C 1
ATOM 1560 O O . LYS A 1 204 ? -9.295 -9.447 9.164 1.00 95.81 204 LYS A O 1
ATOM 1565 N N . ALA A 1 205 ? -8.200 -7.535 8.711 1.00 97.44 205 ALA A N 1
ATOM 1566 C CA . ALA A 1 205 ? -7.008 -7.825 9.495 1.00 97.44 205 ALA A CA 1
ATOM 1567 C C . ALA A 1 205 ? -6.664 -6.623 10.378 1.00 97.44 205 ALA A C 1
ATOM 1569 O O . ALA A 1 205 ? -6.117 -5.623 9.906 1.00 97.44 205 ALA A O 1
ATOM 1570 N N . HIS A 1 206 ? -7.011 -6.720 11.661 1.00 97.75 206 HIS A N 1
ATOM 1571 C CA . HIS A 1 206 ? -6.546 -5.812 12.703 1.00 97.75 206 HIS A CA 1
ATOM 1572 C C . HIS A 1 206 ? -5.204 -6.310 13.220 1.00 97.75 206 HIS A C 1
ATOM 1574 O O . HIS A 1 206 ? -5.133 -7.370 13.832 1.00 97.75 206 HIS A O 1
ATOM 1580 N N . VAL A 1 207 ? -4.149 -5.542 12.989 1.00 98.19 207 VAL A N 1
ATOM 1581 C CA . VAL A 1 207 ? -2.826 -5.784 13.553 1.00 98.19 207 VAL A CA 1
ATOM 1582 C C . VAL A 1 207 ? -2.614 -4.843 14.730 1.00 98.19 207 VAL A C 1
ATOM 1584 O O . VAL A 1 207 ? -2.744 -3.626 14.585 1.00 98.19 207 VAL A O 1
ATOM 1587 N N . ARG A 1 208 ? -2.247 -5.408 15.880 1.00 97.69 208 ARG A N 1
ATOM 1588 C CA . ARG A 1 208 ? -1.793 -4.679 17.068 1.00 97.69 208 ARG A CA 1
ATOM 1589 C C . ARG A 1 208 ? -0.377 -5.109 17.414 1.00 97.69 208 ARG A C 1
ATOM 1591 O O . ARG A 1 208 ? -0.131 -6.285 17.659 1.00 97.69 208 ARG A O 1
ATOM 1598 N N . MET A 1 209 ? 0.545 -4.161 17.471 1.00 97.88 209 MET A N 1
ATOM 1599 C CA . MET A 1 209 ? 1.938 -4.382 17.844 1.00 97.88 209 MET A CA 1
ATOM 1600 C C . MET A 1 209 ? 2.211 -3.709 19.184 1.00 97.88 209 MET A C 1
ATOM 1602 O O . MET A 1 209 ? 2.015 -2.505 19.307 1.00 97.88 209 MET A O 1
ATOM 1606 N N . ARG A 1 210 ? 2.655 -4.481 20.178 1.00 97.31 210 ARG A N 1
ATOM 1607 C CA . ARG A 1 210 ? 3.075 -3.980 21.495 1.00 97.31 210 ARG A CA 1
ATOM 1608 C C . ARG A 1 210 ? 4.595 -3.907 21.541 1.00 97.31 210 ARG A C 1
ATOM 1610 O O . ARG A 1 210 ? 5.265 -4.841 21.098 1.00 97.31 210 ARG A O 1
ATOM 1617 N N . PHE A 1 211 ? 5.131 -2.820 22.078 1.00 96.31 211 PHE A N 1
ATOM 1618 C CA . PHE A 1 211 ? 6.567 -2.591 22.209 1.00 96.31 211 PHE A CA 1
ATOM 1619 C C . PHE A 1 211 ? 7.040 -2.790 23.650 1.00 96.31 211 PHE A C 1
ATOM 1621 O O . PHE A 1 211 ? 6.256 -2.778 24.598 1.00 96.31 211 PHE A O 1
ATOM 1628 N N . LYS A 1 212 ? 8.352 -2.986 23.827 1.00 95.88 212 LYS A N 1
ATOM 1629 C CA . LYS A 1 212 ? 8.965 -3.250 25.142 1.00 95.88 212 LYS A CA 1
ATOM 1630 C C . LYS A 1 212 ? 8.716 -2.146 26.176 1.00 95.88 212 LYS A C 1
ATOM 1632 O O . LYS A 1 212 ? 8.701 -2.435 27.365 1.00 95.88 212 LYS A O 1
ATOM 1637 N N . ASP A 1 213 ? 8.544 -0.905 25.736 1.00 94.50 213 ASP A N 1
ATOM 1638 C CA . ASP A 1 213 ? 8.246 0.238 26.606 1.00 94.50 213 ASP A CA 1
ATOM 1639 C C . ASP A 1 213 ? 6.746 0.406 26.910 1.00 94.50 213 ASP A C 1
ATOM 1641 O O . ASP A 1 213 ? 6.351 1.404 27.504 1.00 94.50 213 ASP A O 1
ATOM 1645 N N . GLY A 1 214 ? 5.913 -0.557 26.503 1.00 94.38 214 GLY A N 1
ATOM 1646 C CA . GLY A 1 214 ? 4.471 -0.557 26.732 1.00 94.38 214 GLY A CA 1
ATOM 1647 C C . GLY A 1 214 ? 3.663 0.213 25.689 1.00 94.38 214 GLY A C 1
ATOM 1648 O O . GLY A 1 214 ? 2.442 0.099 25.690 1.00 94.38 214 GLY A O 1
ATOM 1649 N N . THR A 1 215 ? 4.305 0.951 24.778 1.00 92.19 215 THR A N 1
ATOM 1650 C CA . THR A 1 215 ? 3.586 1.623 23.685 1.00 92.19 215 THR A CA 1
ATOM 1651 C C . THR A 1 215 ? 3.004 0.614 22.701 1.00 92.19 215 THR A C 1
ATOM 1653 O O . THR A 1 215 ? 3.511 -0.509 22.570 1.00 92.19 215 THR A O 1
ATOM 1656 N N . THR A 1 216 ? 1.947 1.001 21.984 1.00 94.12 216 THR A N 1
ATOM 1657 C CA . THR A 1 216 ? 1.351 0.150 20.955 1.00 94.12 216 THR A CA 1
ATOM 1658 C C . THR A 1 216 ? 1.194 0.874 19.622 1.00 94.12 216 THR A C 1
ATOM 1660 O O . THR A 1 216 ? 1.180 2.097 19.547 1.00 94.12 216 THR A O 1
ATOM 1663 N N . ALA A 1 217 ? 1.143 0.104 18.537 1.00 94.94 217 ALA A N 1
ATOM 1664 C CA . ALA A 1 217 ? 0.755 0.586 17.219 1.00 94.94 217 ALA A CA 1
ATOM 1665 C C . ALA A 1 217 ? -0.300 -0.336 16.625 1.00 94.94 217 ALA A C 1
ATOM 1667 O O . ALA A 1 217 ? -0.205 -1.563 16.704 1.00 94.94 217 ALA A O 1
ATOM 1668 N N . HIS A 1 218 ? -1.292 0.271 15.997 1.00 96.12 218 HIS A N 1
ATOM 1669 C CA . HIS A 1 218 ? -2.453 -0.399 15.456 1.00 96.12 218 HIS A CA 1
ATOM 1670 C C . HIS A 1 218 ? -2.606 -0.107 13.959 1.00 96.12 218 HIS A C 1
ATOM 1672 O O . HIS A 1 218 ? -2.266 0.969 13.458 1.00 96.12 218 HIS A O 1
ATOM 1678 N N . GLY A 1 219 ? -3.173 -1.071 13.239 1.00 96.31 219 GLY A N 1
ATOM 1679 C CA . GLY A 1 219 ? -3.584 -0.919 11.849 1.00 96.31 219 GLY A CA 1
ATOM 1680 C C . GLY A 1 219 ? -4.717 -1.874 11.510 1.00 96.31 219 GLY A C 1
ATOM 1681 O O . GLY A 1 219 ? -4.698 -3.026 11.928 1.00 96.31 219 GLY A O 1
ATOM 1682 N N . LEU A 1 220 ? -5.708 -1.403 10.758 1.00 96.94 220 LEU A N 1
ATOM 1683 C CA . LEU A 1 220 ? -6.791 -2.231 10.232 1.00 96.94 220 LEU A CA 1
ATOM 1684 C C . LEU A 1 220 ? -6.773 -2.125 8.710 1.00 96.94 220 LEU A C 1
ATOM 1686 O O . LEU A 1 220 ? -6.870 -1.024 8.170 1.00 96.94 220 LEU A O 1
ATOM 1690 N N . VAL A 1 221 ? -6.640 -3.263 8.033 1.00 97.50 221 VAL A N 1
ATOM 1691 C CA . VAL A 1 221 ? -6.667 -3.356 6.568 1.00 97.50 221 VAL A CA 1
ATOM 1692 C C . VAL A 1 221 ? -7.651 -4.431 6.125 1.00 97.50 221 VAL A C 1
ATOM 1694 O O . VAL A 1 221 ? -7.998 -5.330 6.896 1.00 97.50 221 VAL A O 1
ATOM 1697 N N . ARG A 1 222 ? -8.079 -4.361 4.865 1.00 97.38 222 ARG A N 1
ATOM 1698 C CA . ARG A 1 222 ? -8.709 -5.495 4.184 1.00 97.38 222 ARG A CA 1
ATOM 1699 C C . ARG A 1 222 ? -7.647 -6.284 3.437 1.00 97.38 222 ARG A C 1
ATOM 1701 O O . ARG A 1 222 ? -6.803 -5.694 2.782 1.00 97.38 222 ARG A O 1
ATOM 1708 N N . VAL A 1 223 ? -7.661 -7.602 3.575 1.00 97.94 223 VAL A N 1
ATOM 1709 C CA . VAL A 1 223 ? -6.591 -8.497 3.121 1.00 97.94 223 VAL A CA 1
ATOM 1710 C C . VAL A 1 223 ? -6.553 -8.582 1.595 1.00 97.94 223 VAL A C 1
ATOM 1712 O O . VAL A 1 223 ? -7.583 -8.792 0.955 1.00 97.94 223 VAL A O 1
ATOM 1715 N N . TRP A 1 224 ? -5.355 -8.507 1.009 1.00 97.38 224 TRP A N 1
ATOM 1716 C CA . TRP A 1 224 ? -5.112 -8.883 -0.387 1.00 97.38 224 TRP A CA 1
ATOM 1717 C C . TRP A 1 224 ? -3.886 -9.790 -0.533 1.00 97.38 224 TRP A C 1
ATOM 1719 O O . TRP A 1 224 ? -2.754 -9.394 -0.234 1.00 97.38 224 TRP A O 1
ATOM 1729 N N . ARG A 1 225 ? -4.105 -11.008 -1.045 1.00 94.44 225 ARG A N 1
ATOM 1730 C CA . ARG A 1 225 ? -3.080 -12.064 -1.117 1.00 94.44 225 ARG A CA 1
ATOM 1731 C C . ARG A 1 225 ? -2.201 -12.040 -2.370 1.00 94.44 225 ARG A C 1
ATOM 1733 O O . ARG A 1 225 ? -1.139 -12.634 -2.361 1.00 94.44 225 ARG A O 1
ATOM 1740 N N . GLY A 1 226 ? -2.593 -11.349 -3.437 1.00 93.00 226 GLY A N 1
ATOM 1741 C CA . GLY A 1 226 ? -1.898 -11.423 -4.732 1.00 93.00 226 GLY A CA 1
ATOM 1742 C C . GLY A 1 226 ? -1.156 -10.153 -5.139 1.00 93.00 226 GLY A C 1
ATOM 1743 O O . GLY A 1 226 ? -1.064 -9.192 -4.374 1.00 93.00 226 GLY A O 1
ATOM 1744 N N . LEU A 1 227 ? -0.678 -10.140 -6.379 1.00 95.56 227 LEU A N 1
ATOM 1745 C CA . LEU A 1 227 ? -0.378 -8.918 -7.122 1.00 95.56 227 LEU A CA 1
ATOM 1746 C C . LEU A 1 227 ? -1.645 -8.508 -7.890 1.00 95.56 227 LEU A C 1
ATOM 1748 O O . LEU A 1 227 ? -2.293 -9.377 -8.460 1.00 95.56 227 LEU A O 1
ATOM 1752 N N . LEU A 1 228 ? -2.013 -7.227 -7.882 1.00 95.56 228 LEU A N 1
ATOM 1753 C CA . LEU A 1 228 ? -3.163 -6.714 -8.638 1.00 95.56 228 LEU A CA 1
ATOM 1754 C C . LEU A 1 228 ? -2.733 -6.353 -10.062 1.00 95.56 228 LEU A C 1
ATOM 1756 O O . LEU A 1 228 ? -1.947 -5.427 -10.239 1.00 95.56 228 LEU A O 1
ATOM 1760 N N . LEU A 1 229 ? -3.249 -7.039 -11.077 1.00 96.31 229 LEU A N 1
ATOM 1761 C CA . LEU A 1 229 ? -3.036 -6.673 -12.479 1.00 96.31 229 LEU A CA 1
ATOM 1762 C C . LEU A 1 229 ? -4.386 -6.371 -13.115 1.00 96.31 229 LEU A C 1
ATOM 1764 O O . LEU A 1 229 ? -5.147 -7.273 -13.453 1.00 96.31 229 LEU A O 1
ATOM 1768 N N . ASP A 1 230 ? -4.696 -5.091 -13.277 1.00 92.94 230 ASP A N 1
ATOM 1769 C CA . ASP A 1 230 ? -6.020 -4.653 -13.712 1.00 92.94 230 ASP A CA 1
ATOM 1770 C C . ASP A 1 230 ? -5.941 -3.600 -14.820 1.00 92.94 230 ASP A C 1
ATOM 1772 O O . ASP A 1 230 ? -4.882 -3.039 -15.097 1.00 92.94 230 ASP A O 1
ATOM 1776 N N . ALA A 1 231 ? -7.070 -3.304 -15.458 1.00 88.62 231 ALA A N 1
ATOM 1777 C CA . ALA A 1 231 ? -7.178 -2.192 -16.389 1.00 88.62 231 ALA A CA 1
ATOM 1778 C C . ALA A 1 231 ? -8.555 -1.529 -16.315 1.00 88.62 231 ALA A C 1
ATOM 1780 O O . ALA A 1 231 ? -9.586 -2.194 -16.216 1.00 88.62 231 ALA A O 1
ATOM 1781 N N . TYR A 1 232 ? -8.578 -0.199 -16.386 1.00 80.94 232 TYR A N 1
ATOM 1782 C CA . TYR A 1 232 ? -9.821 0.560 -16.487 1.00 80.94 232 TYR A CA 1
ATOM 1783 C C . TYR A 1 232 ? -10.574 0.198 -17.764 1.00 80.94 232 TYR A C 1
ATOM 1785 O O . TYR A 1 232 ? -9.971 0.118 -18.828 1.00 80.94 232 TYR A O 1
ATOM 1793 N N . LEU A 1 233 ? -11.895 0.025 -17.646 1.00 76.31 233 LEU A N 1
ATOM 1794 C CA . LEU A 1 233 ? -12.830 -0.238 -18.751 1.00 76.31 233 LEU A CA 1
ATOM 1795 C C . LEU A 1 233 ? -12.582 -1.544 -19.535 1.00 76.31 233 LEU A C 1
ATOM 1797 O O . LEU A 1 233 ? -13.368 -1.880 -20.416 1.00 76.31 233 LEU A O 1
ATOM 1801 N N . CYS A 1 234 ? -11.566 -2.331 -19.177 1.00 81.94 234 CYS A N 1
ATOM 1802 C CA . CYS A 1 234 ? -11.309 -3.655 -19.738 1.00 81.94 234 CYS A CA 1
ATOM 1803 C C . CYS A 1 234 ? -12.120 -4.713 -18.974 1.00 81.94 234 CYS A C 1
ATOM 1805 O O . CYS A 1 234 ? -11.617 -5.383 -18.068 1.00 81.94 234 CYS A O 1
ATOM 1807 N N . ASN A 1 235 ? -13.412 -4.809 -19.301 1.00 81.06 235 ASN A N 1
ATOM 1808 C CA . ASN A 1 235 ? -14.358 -5.695 -18.610 1.00 81.06 235 ASN A CA 1
ATOM 1809 C C . ASN A 1 235 ? -14.582 -7.034 -19.330 1.00 81.06 235 ASN A C 1
ATOM 1811 O O . ASN A 1 235 ? -15.116 -7.962 -18.727 1.00 81.06 235 ASN A O 1
ATOM 1815 N N . ARG A 1 236 ? -14.203 -7.150 -20.609 1.00 85.19 236 ARG A N 1
ATOM 1816 C CA . ARG A 1 236 ? -14.397 -8.382 -21.383 1.00 85.19 236 ARG A CA 1
ATOM 1817 C C . ARG A 1 236 ? -13.364 -9.434 -20.960 1.00 85.19 236 ARG A C 1
ATOM 1819 O O . ARG A 1 236 ? -12.169 -9.130 -20.981 1.00 85.19 236 ARG A O 1
ATOM 1826 N N . PRO A 1 237 ? -13.773 -10.665 -20.603 1.00 88.81 237 PRO A N 1
ATOM 1827 C CA . PRO A 1 237 ? -12.840 -11.706 -20.172 1.00 88.81 237 PRO A CA 1
ATOM 1828 C C . PRO A 1 237 ? -11.735 -12.015 -21.192 1.00 88.81 237 PRO A C 1
ATOM 1830 O O . PRO A 1 237 ? -10.596 -12.265 -20.801 1.00 88.81 237 PRO A O 1
ATOM 1833 N N . GLU A 1 238 ? -12.039 -11.990 -22.493 1.00 87.62 238 GLU A N 1
ATOM 1834 C CA . GLU A 1 238 ? -11.049 -12.187 -23.555 1.00 87.62 238 GLU A CA 1
ATOM 1835 C C . GLU A 1 238 ? -9.958 -11.112 -23.572 1.00 87.62 238 GLU A C 1
ATOM 1837 O O . GLU A 1 238 ? -8.780 -11.467 -23.604 1.00 87.62 238 GLU A O 1
ATOM 1842 N N . ASP A 1 239 ? -10.322 -9.834 -23.461 1.00 86.25 239 ASP A N 1
ATOM 1843 C CA . ASP A 1 239 ? -9.372 -8.717 -23.476 1.00 86.25 239 ASP A CA 1
ATOM 1844 C C . ASP A 1 239 ? -8.477 -8.759 -22.231 1.00 86.25 239 ASP A C 1
ATOM 1846 O O . ASP A 1 239 ? -7.258 -8.586 -22.306 1.00 86.25 239 ASP A O 1
ATOM 1850 N N . ARG A 1 240 ? -9.069 -9.091 -21.074 1.00 91.31 240 ARG A N 1
ATOM 1851 C CA . ARG A 1 240 ? -8.331 -9.274 -19.818 1.00 91.31 240 ARG A CA 1
ATOM 1852 C C . ARG A 1 240 ? -7.314 -10.405 -19.923 1.00 91.31 240 ARG A C 1
ATOM 1854 O O . ARG A 1 240 ? -6.155 -10.215 -19.555 1.00 91.31 240 ARG A O 1
ATOM 1861 N N . ARG A 1 241 ? -7.709 -11.558 -20.476 1.00 92.69 241 ARG A N 1
ATOM 1862 C CA . ARG A 1 241 ? -6.785 -12.676 -20.733 1.00 92.69 241 ARG A CA 1
ATOM 1863 C C . ARG A 1 241 ? -5.687 -12.291 -21.719 1.00 92.69 241 ARG A C 1
ATOM 1865 O O . ARG A 1 241 ? -4.527 -12.590 -21.450 1.00 92.69 241 ARG A O 1
ATOM 1872 N N . ALA A 1 242 ? -6.033 -11.612 -22.812 1.00 89.31 242 ALA A N 1
ATOM 1873 C CA . ALA A 1 242 ? -5.084 -11.196 -23.842 1.00 89.31 242 ALA A CA 1
ATOM 1874 C C . ALA A 1 242 ? -3.995 -10.261 -23.298 1.00 89.31 242 ALA A C 1
ATOM 1876 O O . ALA A 1 242 ? -2.862 -10.303 -23.770 1.00 89.31 242 ALA A O 1
ATOM 1877 N N . LEU A 1 243 ? -4.325 -9.447 -22.293 1.00 90.06 243 LEU A N 1
ATOM 1878 C CA . LEU A 1 243 ? -3.399 -8.540 -21.615 1.00 90.06 243 LEU A CA 1
ATOM 1879 C C . LEU A 1 243 ? -2.699 -9.163 -20.394 1.00 90.06 243 LEU A C 1
ATOM 1881 O O . LEU A 1 243 ? -1.850 -8.513 -19.788 1.00 90.06 243 LEU A O 1
ATOM 1885 N N . GLY A 1 244 ? -3.034 -10.396 -20.000 1.00 93.75 244 GLY A N 1
ATOM 1886 C CA . GLY A 1 244 ? -2.503 -11.011 -18.779 1.00 93.75 244 GLY A CA 1
ATOM 1887 C C . GLY A 1 244 ? -2.998 -10.345 -17.486 1.00 93.75 244 GLY A C 1
ATOM 1888 O O . GLY A 1 244 ? -2.288 -10.362 -16.481 1.00 93.75 244 GLY A O 1
ATOM 1889 N N . LEU A 1 245 ? -4.199 -9.760 -17.506 1.00 94.50 245 LEU A N 1
ATOM 1890 C CA . LEU A 1 245 ? -4.863 -9.148 -16.349 1.00 94.50 245 LEU A CA 1
ATOM 1891 C C . LEU A 1 245 ? -5.620 -10.189 -15.527 1.00 94.50 245 LEU A C 1
ATOM 1893 O O . LEU A 1 245 ? -5.980 -11.261 -16.030 1.00 94.50 245 LEU A O 1
ATOM 1897 N N . ASP A 1 246 ? -5.860 -9.881 -14.256 1.00 95.44 246 ASP A N 1
ATOM 1898 C CA . ASP A 1 246 ? -6.673 -10.697 -13.353 1.00 95.44 246 ASP A CA 1
ATOM 1899 C C . ASP A 1 246 ? -8.034 -10.993 -13.986 1.00 95.44 246 ASP A C 1
ATOM 1901 O O . ASP A 1 246 ? -8.585 -10.145 -14.688 1.00 95.44 246 ASP A O 1
ATOM 1905 N N . ALA A 1 247 ? -8.586 -12.190 -13.764 1.00 94.31 247 ALA A N 1
ATOM 1906 C CA . ALA A 1 247 ? -9.838 -12.601 -14.410 1.00 94.31 247 ALA A CA 1
ATOM 1907 C C . ALA A 1 247 ? -10.980 -11.608 -14.131 1.00 94.31 247 ALA A C 1
ATOM 1909 O O . ALA A 1 247 ? -11.746 -11.274 -15.032 1.00 94.31 247 ALA A O 1
ATOM 1910 N N . GLU A 1 248 ? -11.001 -11.059 -12.918 1.00 92.94 248 GLU A N 1
ATOM 1911 C CA . GLU A 1 248 ? -11.908 -10.001 -12.492 1.00 92.94 248 GLU A CA 1
ATOM 1912 C C . GLU A 1 248 ? -11.125 -8.820 -11.906 1.00 92.94 248 GLU A C 1
ATOM 1914 O O . GLU A 1 248 ? -10.044 -9.022 -11.344 1.00 92.94 248 GLU A O 1
ATOM 1919 N N . PRO A 1 249 ? -11.657 -7.587 -11.983 1.00 91.75 249 PRO A N 1
ATOM 1920 C CA . PRO A 1 249 ? -11.077 -6.449 -11.281 1.00 91.75 249 PRO A CA 1
ATOM 1921 C C . PRO A 1 249 ? -11.016 -6.709 -9.772 1.00 91.75 249 PRO A C 1
ATOM 1923 O O . PRO A 1 249 ? -12.038 -6.977 -9.148 1.00 91.75 249 PRO A O 1
ATOM 1926 N N . GLY A 1 250 ? -9.831 -6.589 -9.168 1.00 92.56 250 GLY A N 1
ATOM 1927 C CA . GLY A 1 250 ? -9.655 -6.690 -7.712 1.00 92.56 250 GLY A CA 1
ATOM 1928 C C . GLY A 1 250 ? -10.041 -5.422 -6.941 1.00 92.56 250 GLY A C 1
ATOM 1929 O O . GLY A 1 250 ? -10.117 -5.435 -5.712 1.00 92.56 250 GLY A O 1
ATOM 1930 N N . VAL A 1 251 ? -10.281 -4.319 -7.659 1.00 93.44 251 VAL A N 1
ATOM 1931 C CA . VAL A 1 251 ? -10.549 -2.993 -7.093 1.00 93.44 251 VAL A CA 1
ATOM 1932 C C . VAL A 1 251 ? -11.844 -2.424 -7.656 1.00 93.44 251 VAL A C 1
ATOM 1934 O O . VAL A 1 251 ? -12.009 -2.324 -8.874 1.00 93.44 251 VAL A O 1
ATOM 1937 N N . ILE A 1 252 ? -12.724 -1.986 -6.762 1.00 91.81 252 ILE A N 1
ATOM 1938 C CA . ILE A 1 252 ? -13.983 -1.311 -7.077 1.00 91.81 252 ILE A CA 1
ATOM 1939 C C . ILE A 1 252 ? -13.901 0.176 -6.746 1.00 91.81 252 ILE A C 1
ATOM 1941 O O . ILE A 1 252 ? -13.108 0.602 -5.907 1.00 91.81 252 ILE A O 1
ATOM 1945 N N . PHE A 1 253 ? -14.744 0.964 -7.408 1.00 87.38 253 PHE A N 1
ATOM 1946 C CA . PHE A 1 253 ? -14.762 2.418 -7.285 1.00 87.38 253 PHE A CA 1
ATOM 1947 C C . PHE A 1 253 ? -16.100 2.910 -6.751 1.00 87.38 253 PHE A C 1
ATOM 1949 O O . PHE A 1 253 ? -17.128 2.338 -7.129 1.00 87.38 253 PHE A O 1
ATOM 1956 N N . PRO A 1 254 ? -16.105 4.005 -5.974 1.00 85.31 254 PRO A N 1
ATOM 1957 C CA . PRO A 1 254 ? -17.312 4.803 -5.797 1.00 85.31 254 PRO A CA 1
ATOM 1958 C C . PRO A 1 254 ? -17.768 5.338 -7.167 1.00 85.31 254 PRO A C 1
ATOM 1960 O O . PRO A 1 254 ? -16.950 5.835 -7.944 1.00 85.31 254 PRO A O 1
ATOM 1963 N N . ARG A 1 255 ? -19.052 5.162 -7.500 1.00 72.12 255 ARG A N 1
ATOM 1964 C CA . ARG A 1 255 ? -19.637 5.449 -8.827 1.00 72.12 255 ARG A CA 1
ATOM 1965 C C . ARG A 1 255 ? -20.749 6.491 -8.789 1.00 72.12 255 ARG A C 1
ATOM 1967 O O . ARG A 1 255 ? -20.936 7.186 -9.784 1.00 72.12 255 ARG A O 1
ATOM 1974 N N . ALA A 1 256 ? -21.543 6.542 -7.723 1.00 56.31 256 ALA A N 1
ATOM 1975 C CA . ALA A 1 256 ? -22.867 7.160 -7.770 1.00 56.31 256 ALA A CA 1
ATOM 1976 C C . ALA A 1 256 ? -22.831 8.696 -7.780 1.00 56.31 256 ALA A C 1
ATOM 1978 O O . ALA A 1 256 ? -23.782 9.305 -8.266 1.00 56.31 256 ALA A O 1
ATOM 1979 N N . ALA A 1 257 ? -21.743 9.327 -7.328 1.00 55.53 257 ALA A N 1
ATOM 1980 C CA . ALA A 1 257 ? -21.667 10.790 -7.259 1.00 55.53 257 ALA A CA 1
ATOM 1981 C C . ALA A 1 257 ? -20.728 11.482 -8.270 1.00 55.53 257 ALA A C 1
ATOM 1983 O O . ALA A 1 257 ? -20.820 12.702 -8.418 1.00 55.53 257 ALA A O 1
ATOM 1984 N N . PHE A 1 258 ? -19.852 10.768 -8.996 1.00 61.12 258 PHE A N 1
ATOM 1985 C CA . PHE A 1 258 ? -18.789 11.427 -9.777 1.00 61.12 258 PHE A CA 1
ATOM 1986 C C . PHE A 1 258 ? -18.569 10.817 -11.164 1.00 61.12 258 PHE A C 1
ATOM 1988 O O . PHE A 1 258 ? -18.309 9.626 -11.314 1.00 61.12 258 PHE A O 1
ATOM 1995 N N . GLN A 1 259 ? -18.565 11.668 -12.196 1.00 60.72 259 GLN A N 1
ATOM 1996 C CA . GLN A 1 259 ? -18.043 11.329 -13.526 1.00 60.72 259 GLN A CA 1
ATOM 1997 C C . GLN A 1 259 ? -16.502 11.400 -13.528 1.00 60.72 259 GLN A C 1
ATOM 1999 O O . GLN A 1 259 ? -15.908 12.215 -14.235 1.00 60.72 259 GLN A O 1
ATOM 2004 N N . GLY A 1 260 ? -15.836 10.598 -12.689 1.00 68.69 260 GLY A N 1
ATOM 2005 C CA . GLY A 1 260 ? -14.373 10.511 -12.652 1.00 68.69 260 GLY A CA 1
ATOM 2006 C C . GLY A 1 260 ? -13.764 10.307 -11.264 1.00 68.69 260 GLY A C 1
ATOM 2007 O O . GLY A 1 260 ? -14.415 9.853 -10.332 1.00 68.69 260 GLY A O 1
ATOM 2008 N N . ASP A 1 261 ? -12.476 10.634 -11.156 1.00 79.94 261 ASP A N 1
ATOM 2009 C CA . ASP A 1 261 ? -11.692 10.615 -9.917 1.00 79.94 261 ASP A CA 1
ATOM 2010 C C . ASP A 1 261 ? -12.229 11.660 -8.917 1.00 79.94 261 ASP A C 1
ATOM 2012 O O . ASP A 1 261 ? -12.318 12.847 -9.240 1.00 79.94 261 ASP A O 1
ATOM 2016 N N . VAL A 1 262 ? -12.564 11.209 -7.703 1.00 85.88 262 VAL A N 1
ATOM 2017 C CA . VAL A 1 262 ? -13.138 12.021 -6.614 1.00 85.88 262 VAL A CA 1
ATOM 2018 C C . VAL A 1 262 ? -12.226 13.164 -6.167 1.00 85.88 262 VAL A C 1
ATOM 2020 O O . VAL A 1 262 ? -12.691 14.283 -5.951 1.00 85.88 262 VAL A O 1
ATOM 2023 N N . ALA A 1 263 ? -10.916 12.925 -6.093 1.00 84.00 263 ALA A N 1
ATOM 2024 C CA . ALA A 1 263 ? -9.939 13.937 -5.722 1.00 84.00 263 ALA A CA 1
ATOM 2025 C C . ALA A 1 263 ? -9.758 14.952 -6.860 1.00 84.00 263 ALA A C 1
ATOM 2027 O O . ALA A 1 263 ? -9.568 16.146 -6.618 1.00 84.00 263 ALA A O 1
ATOM 2028 N N . CYS A 1 264 ? -9.825 14.503 -8.115 1.00 83.12 264 CYS A N 1
ATOM 2029 C CA . CYS A 1 264 ? -9.796 15.386 -9.282 1.00 83.12 264 CYS A CA 1
ATOM 2030 C C . CYS A 1 264 ? -11.079 16.215 -9.419 1.00 83.12 264 CYS A C 1
ATOM 2032 O O . CYS A 1 264 ? -11.003 17.382 -9.809 1.00 83.12 264 CYS A O 1
ATOM 2034 N N . PHE A 1 265 ? -12.237 15.655 -9.067 1.00 85.31 265 PHE A N 1
ATOM 2035 C CA . PHE A 1 265 ? -13.501 16.384 -9.024 1.00 85.31 265 PHE A CA 1
ATOM 2036 C C . PHE A 1 265 ? -13.438 17.539 -8.016 1.00 85.31 265 PHE A C 1
ATOM 2038 O O . PHE A 1 265 ? -13.638 18.690 -8.400 1.00 85.31 265 PHE A O 1
ATOM 2045 N N . ASP A 1 266 ? -13.051 17.259 -6.771 1.00 87.88 266 ASP A N 1
ATOM 2046 C CA . ASP A 1 266 ? -12.949 18.278 -5.723 1.00 87.88 266 ASP A CA 1
ATOM 2047 C C . ASP A 1 266 ? -11.948 19.386 -6.047 1.00 87.88 266 ASP A C 1
ATOM 2049 O O . ASP A 1 266 ? -12.250 20.562 -5.848 1.00 87.88 266 ASP A O 1
ATOM 2053 N N . VAL A 1 267 ? -10.771 19.033 -6.580 1.00 84.69 267 VAL A N 1
ATOM 2054 C CA . VAL A 1 267 ? -9.767 20.027 -6.992 1.00 84.69 267 VAL A CA 1
ATOM 2055 C C . VAL A 1 267 ? -10.329 20.976 -8.041 1.00 84.69 267 VAL A C 1
ATOM 2057 O O . VAL A 1 267 ? -10.106 22.181 -7.950 1.00 84.69 267 VAL A O 1
ATOM 2060 N N . ARG A 1 268 ? -11.070 20.458 -9.028 1.00 84.50 268 ARG A N 1
ATOM 2061 C CA . ARG A 1 268 ? -11.667 21.288 -10.085 1.00 84.50 268 ARG A CA 1
ATOM 2062 C C . ARG A 1 268 ? -12.736 22.236 -9.548 1.00 84.50 268 ARG A C 1
ATOM 2064 O O . ARG A 1 268 ? -12.886 23.320 -10.097 1.00 84.50 268 ARG A O 1
ATOM 2071 N N . GLN A 1 269 ? -13.458 21.829 -8.507 1.00 86.50 269 GLN A N 1
ATOM 2072 C CA . GLN A 1 269 ? -14.517 22.631 -7.889 1.00 86.50 269 GLN A CA 1
ATOM 2073 C C . GLN A 1 269 ? -14.010 23.530 -6.749 1.00 86.50 269 GLN A C 1
ATOM 2075 O O . GLN A 1 269 ? -14.746 24.386 -6.268 1.00 86.50 269 GLN A O 1
ATOM 2080 N N . GLY A 1 270 ? -12.767 23.349 -6.289 1.00 86.38 270 GLY A N 1
ATOM 2081 C CA . GLY A 1 270 ? -12.254 24.024 -5.094 1.00 86.38 270 GLY A CA 1
ATOM 2082 C C . GLY A 1 270 ? -12.937 23.566 -3.799 1.00 86.38 270 GLY A C 1
ATOM 2083 O O . GLY A 1 270 ? -12.907 24.283 -2.800 1.00 86.38 270 GLY A O 1
ATOM 2084 N N . THR A 1 271 ? -13.558 22.383 -3.796 1.00 87.00 271 THR A N 1
ATOM 2085 C CA . THR A 1 271 ? -14.387 21.864 -2.696 1.00 87.00 271 THR A CA 1
ATOM 2086 C C . THR A 1 271 ? -13.714 20.704 -1.970 1.00 87.00 271 THR A C 1
ATOM 2088 O O . THR A 1 271 ? -14.316 19.655 -1.779 1.00 87.00 271 THR A O 1
ATOM 2091 N N . ASN A 1 272 ? -12.450 20.867 -1.573 1.00 84.31 272 ASN A N 1
ATOM 2092 C CA . ASN A 1 272 ? -11.642 19.795 -0.980 1.00 84.31 272 ASN A CA 1
ATOM 2093 C C . ASN A 1 272 ? -12.365 19.085 0.178 1.00 84.31 272 ASN A C 1
ATOM 2095 O O . ASN A 1 272 ? -12.622 19.688 1.223 1.00 84.31 272 ASN A O 1
ATOM 2099 N N . GLY A 1 273 ? -12.640 17.796 -0.007 1.00 85.38 273 GLY A N 1
ATOM 2100 C CA . GLY A 1 273 ? -13.324 16.928 0.944 1.00 85.38 273 GLY A CA 1
ATOM 2101 C C . GLY A 1 273 ? -14.827 16.799 0.754 1.00 85.38 273 GLY A C 1
ATOM 2102 O O . GLY A 1 273 ? -15.429 15.975 1.435 1.00 85.38 273 GLY A O 1
ATOM 2103 N N . ALA A 1 274 ? -15.443 17.552 -0.158 1.00 88.00 274 ALA A N 1
ATOM 2104 C CA . ALA A 1 274 ? -16.874 17.433 -0.417 1.00 88.00 274 ALA A CA 1
ATOM 2105 C C . ALA A 1 274 ? -17.221 16.044 -0.966 1.00 88.00 274 ALA A C 1
ATOM 2107 O O . ALA A 1 274 ? -18.207 15.441 -0.535 1.00 88.00 274 ALA A O 1
ATOM 2108 N N . ALA A 1 275 ? -16.380 15.495 -1.849 1.00 89.00 275 ALA A N 1
ATOM 2109 C CA . ALA A 1 275 ? -16.620 14.176 -2.415 1.00 89.00 275 ALA A CA 1
ATOM 2110 C C . ALA A 1 275 ? -16.487 13.026 -1.401 1.00 89.00 275 ALA A C 1
ATOM 2112 O O . ALA A 1 275 ? -17.136 11.990 -1.561 1.00 89.00 275 ALA A O 1
ATOM 2113 N N . ALA A 1 276 ? -15.710 13.208 -0.327 1.00 89.44 276 ALA A N 1
ATOM 2114 C CA . ALA A 1 276 ? -15.506 12.193 0.708 1.00 89.44 276 ALA A CA 1
ATOM 2115 C C . ALA A 1 276 ? -16.817 11.707 1.348 1.00 89.44 276 ALA A C 1
ATOM 2117 O O . ALA A 1 276 ? -16.964 10.516 1.614 1.00 89.44 276 ALA A O 1
ATOM 2118 N N . VAL A 1 277 ? -17.787 12.606 1.549 1.00 87.38 277 VAL A N 1
ATOM 2119 C CA . VAL A 1 277 ? -19.088 12.267 2.150 1.00 87.38 277 VAL A CA 1
ATOM 2120 C C . VAL A 1 277 ? -19.869 11.292 1.266 1.00 87.38 277 VAL A C 1
ATOM 2122 O O . VAL A 1 277 ? -20.452 10.334 1.768 1.00 87.38 277 VAL A O 1
ATOM 2125 N N . ALA A 1 278 ? -19.850 11.498 -0.053 1.00 88.50 278 ALA A N 1
ATOM 2126 C CA . ALA A 1 278 ? -20.526 10.606 -0.991 1.00 88.50 278 ALA A CA 1
ATOM 2127 C C . ALA A 1 278 ? -19.816 9.249 -1.106 1.00 88.50 278 ALA A C 1
ATOM 2129 O O . ALA A 1 278 ? -20.478 8.213 -1.118 1.00 88.50 278 ALA A O 1
ATOM 2130 N N . VAL A 1 279 ? -18.476 9.241 -1.114 1.00 89.31 279 VAL A N 1
ATOM 2131 C CA . VAL A 1 279 ? -17.686 7.996 -1.084 1.00 89.31 279 VAL A CA 1
ATOM 2132 C C . VAL A 1 279 ? -18.057 7.147 0.131 1.00 89.31 279 VAL A C 1
ATOM 2134 O O . VAL A 1 279 ? -18.264 5.941 0.001 1.00 89.31 279 VAL A O 1
ATOM 2137 N N . GLU A 1 280 ? -18.182 7.774 1.300 1.00 88.19 280 GLU A N 1
ATOM 2138 C CA . GLU A 1 280 ? -18.574 7.080 2.524 1.00 88.19 280 GLU A CA 1
ATOM 2139 C C . GLU A 1 280 ? -20.008 6.561 2.497 1.00 88.19 280 GLU A C 1
ATOM 2141 O O . GLU A 1 280 ? -20.257 5.438 2.931 1.00 88.19 280 GLU A O 1
ATOM 2146 N N . ALA A 1 281 ? -20.944 7.322 1.930 1.00 87.94 281 ALA A N 1
ATOM 2147 C CA . ALA A 1 281 ? -22.325 6.872 1.789 1.00 87.94 281 ALA A CA 1
ATOM 2148 C C . ALA A 1 281 ? -22.460 5.640 0.868 1.00 87.94 281 ALA A C 1
ATOM 2150 O O . ALA A 1 281 ? -23.286 4.765 1.126 1.00 87.94 281 ALA A O 1
ATOM 2151 N N . GLU A 1 282 ? -21.649 5.539 -0.190 1.00 89.75 282 GLU A N 1
ATOM 2152 C CA . GLU A 1 282 ? -21.695 4.422 -1.148 1.00 89.75 282 GLU A CA 1
ATOM 2153 C C . GLU A 1 282 ? -20.982 3.156 -0.654 1.00 89.75 282 GLU A C 1
ATOM 2155 O O . GLU A 1 282 ? -21.338 2.035 -1.038 1.00 89.75 282 GLU A O 1
ATOM 2160 N N . ARG A 1 283 ? -19.952 3.322 0.181 1.00 90.19 283 ARG A N 1
ATOM 2161 C CA . ARG A 1 283 ? -19.029 2.251 0.570 1.00 90.19 283 ARG A CA 1
ATOM 2162 C C . ARG A 1 283 ? -19.726 0.996 1.123 1.00 90.19 283 ARG A C 1
ATOM 2164 O O . ARG A 1 283 ? -19.381 -0.087 0.642 1.00 90.19 283 ARG A O 1
ATOM 2171 N N . PRO A 1 284 ? -20.674 1.069 2.082 1.00 89.56 284 PRO A N 1
ATOM 2172 C CA . PRO A 1 284 ? -21.299 -0.131 2.638 1.00 89.56 284 PRO A CA 1
ATOM 2173 C C . PRO A 1 284 ? -21.992 -0.986 1.574 1.00 89.56 284 PRO A C 1
ATOM 2175 O O . PRO A 1 284 ? -21.809 -2.200 1.555 1.00 89.56 284 PRO A O 1
ATOM 2178 N N . ALA A 1 285 ? -22.722 -0.357 0.647 1.00 90.12 285 ALA A N 1
ATOM 2179 C CA . ALA A 1 285 ? -23.420 -1.063 -0.425 1.00 90.12 285 ALA A CA 1
ATOM 2180 C C . ALA A 1 285 ? -22.439 -1.726 -1.404 1.00 90.12 285 ALA A C 1
ATOM 2182 O O . ALA A 1 285 ? -22.624 -2.881 -1.787 1.00 90.12 285 ALA A O 1
ATOM 2183 N N . LEU A 1 286 ? -21.362 -1.021 -1.768 1.00 91.56 286 LEU A N 1
ATOM 2184 C CA . LEU A 1 286 ? -20.321 -1.551 -2.651 1.00 91.56 286 LEU A CA 1
ATOM 2185 C C . LEU A 1 286 ? -19.625 -2.775 -2.049 1.00 91.56 286 LEU A C 1
ATOM 2187 O O . LEU A 1 286 ? -19.444 -3.777 -2.737 1.00 91.56 286 LEU A O 1
ATOM 2191 N N . LEU A 1 287 ? -19.261 -2.707 -0.768 1.00 91.25 287 LEU A N 1
ATOM 2192 C CA . LEU A 1 287 ? -18.562 -3.797 -0.087 1.00 91.25 287 LEU A CA 1
ATOM 2193 C C . LEU A 1 287 ? -19.473 -4.968 0.266 1.00 91.25 287 LEU A C 1
ATOM 2195 O O . LEU A 1 287 ? -19.013 -6.103 0.236 1.00 91.25 287 LEU A O 1
ATOM 2199 N N . ALA A 1 288 ? -20.750 -4.719 0.558 1.00 91.56 288 ALA A N 1
ATOM 2200 C CA . ALA A 1 288 ? -21.723 -5.789 0.749 1.00 91.56 288 ALA A 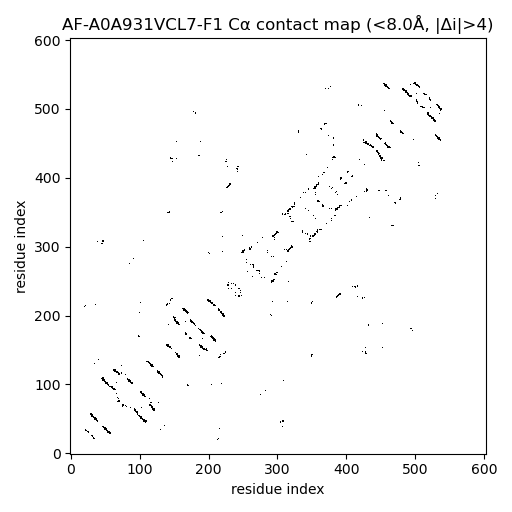CA 1
ATOM 2201 C C . ALA A 1 288 ? -21.936 -6.590 -0.545 1.00 91.56 288 ALA A C 1
ATOM 2203 O O . ALA A 1 288 ? -22.023 -7.813 -0.501 1.00 91.56 288 ALA A O 1
ATOM 2204 N N . GLY A 1 289 ? -21.973 -5.914 -1.700 1.00 93.19 289 GLY A N 1
ATOM 2205 C CA . GLY A 1 289 ? -22.109 -6.578 -2.999 1.00 93.19 289 GLY A CA 1
ATOM 2206 C C . GLY A 1 289 ? -20.831 -7.258 -3.499 1.00 93.19 289 GLY A C 1
ATOM 2207 O O . GLY A 1 289 ? -20.913 -8.167 -4.318 1.00 93.19 289 GLY A O 1
ATOM 2208 N N . GLN A 1 290 ? -19.657 -6.809 -3.044 1.00 94.62 290 GLN A N 1
ATOM 2209 C CA . GLN A 1 290 ? -18.341 -7.266 -3.512 1.00 94.62 290 GLN A CA 1
ATOM 2210 C C . GLN A 1 290 ? -17.337 -7.381 -2.342 1.00 94.62 290 GLN A C 1
ATOM 2212 O O . GLN A 1 290 ? -16.364 -6.619 -2.262 1.00 94.62 290 GLN A O 1
ATOM 2217 N N . PRO A 1 291 ? -17.565 -8.320 -1.400 1.00 94.19 291 PRO A N 1
ATOM 2218 C CA . PRO A 1 291 ? -16.814 -8.412 -0.145 1.00 94.19 291 PRO A CA 1
ATOM 2219 C C . PRO A 1 291 ? -15.361 -8.874 -0.313 1.00 94.19 291 PRO A C 1
ATOM 2221 O O . PRO A 1 291 ? -14.570 -8.733 0.619 1.00 94.19 291 PRO A O 1
ATOM 2224 N N . ASP A 1 292 ? -14.986 -9.387 -1.481 1.00 95.38 292 ASP A N 1
ATOM 2225 C CA . ASP A 1 292 ? -13.634 -9.816 -1.849 1.00 95.38 292 ASP A CA 1
ATOM 2226 C C . ASP A 1 292 ? -12.821 -8.715 -2.559 1.00 95.38 292 ASP A C 1
ATOM 2228 O O . ASP A 1 292 ? -11.611 -8.852 -2.726 1.00 95.38 292 ASP A O 1
ATOM 2232 N N . LYS A 1 293 ? -13.447 -7.605 -2.972 1.00 95.62 293 LYS A N 1
ATOM 2233 C CA . LYS A 1 293 ? -12.774 -6.518 -3.708 1.00 95.62 293 LYS A CA 1
ATOM 2234 C C . LYS A 1 293 ? -12.335 -5.397 -2.785 1.00 95.62 293 LYS A C 1
ATOM 2236 O O . LYS A 1 293 ? -13.000 -5.132 -1.791 1.00 95.62 293 LYS A O 1
ATOM 2241 N N . LEU A 1 294 ? -11.270 -4.680 -3.130 1.00 95.94 294 LEU A N 1
ATOM 2242 C CA . LEU A 1 294 ? -10.811 -3.489 -2.404 1.00 95.94 294 LEU A CA 1
ATOM 2243 C C . LEU A 1 294 ? -11.525 -2.227 -2.907 1.00 95.94 294 LEU A C 1
ATOM 2245 O O . LEU A 1 294 ? -11.667 -2.046 -4.115 1.00 95.94 294 LEU A O 1
ATOM 2249 N N . LEU A 1 295 ? -11.920 -1.318 -2.013 1.00 94.00 295 LEU A N 1
ATOM 2250 C CA . LEU A 1 295 ? -12.375 0.015 -2.414 1.00 94.00 295 LEU A CA 1
ATOM 2251 C C . LEU A 1 295 ? -11.168 0.895 -2.763 1.00 94.00 295 LEU A C 1
ATOM 2253 O O . LEU A 1 295 ? -10.337 1.199 -1.903 1.00 94.00 295 LEU A O 1
ATOM 2257 N N . GLY A 1 296 ? -11.085 1.324 -4.017 1.00 92.38 296 GLY A N 1
ATOM 2258 C CA . GLY A 1 296 ? -9.990 2.143 -4.513 1.00 92.38 296 GLY A CA 1
ATOM 2259 C C . GLY A 1 296 ? -10.337 3.622 -4.655 1.00 92.38 296 GLY A C 1
ATOM 2260 O O . GLY A 1 296 ? -11.425 3.972 -5.110 1.00 92.38 296 GLY A O 1
ATOM 2261 N N . ILE A 1 297 ? -9.367 4.486 -4.349 1.00 90.75 297 ILE A N 1
ATOM 2262 C CA . ILE A 1 297 ? -9.393 5.914 -4.697 1.00 90.75 297 ILE A CA 1
ATOM 2263 C C . ILE A 1 297 ? -8.266 6.182 -5.691 1.00 90.75 297 ILE A C 1
ATOM 2265 O O . ILE A 1 297 ? -7.112 5.824 -5.457 1.00 90.75 297 ILE A O 1
ATOM 2269 N N . HIS A 1 298 ? -8.621 6.777 -6.824 1.00 88.06 298 HIS A N 1
ATOM 2270 C CA . HIS A 1 298 ? -7.690 7.189 -7.868 1.00 88.06 298 HIS A CA 1
ATOM 2271 C C . HIS A 1 298 ? -7.158 8.598 -7.577 1.00 88.06 298 HIS A C 1
ATOM 2273 O O . HIS A 1 298 ? -7.899 9.419 -7.050 1.00 88.06 298 HIS A O 1
ATOM 2279 N N . TYR A 1 299 ? -5.892 8.852 -7.910 1.00 85.38 299 TYR A N 1
ATOM 2280 C CA . TYR A 1 299 ? -5.261 10.168 -7.884 1.00 85.38 299 TYR A CA 1
ATOM 2281 C C . TYR A 1 299 ? -4.621 10.470 -9.233 1.00 85.38 299 TYR A C 1
ATOM 2283 O O . TYR A 1 299 ? -3.532 9.977 -9.539 1.00 85.38 299 TYR A O 1
ATOM 2291 N N . CYS A 1 300 ? -5.308 11.290 -10.019 1.00 79.44 300 CYS A N 1
ATOM 2292 C CA . CYS A 1 300 ? -4.921 11.652 -11.371 1.00 79.44 300 CYS A CA 1
ATOM 2293 C C . CYS A 1 300 ? -3.987 12.881 -11.388 1.00 79.44 300 CYS A C 1
ATOM 2295 O O . CYS A 1 300 ? -2.769 12.791 -11.463 1.00 79.44 300 CYS A O 1
ATOM 2297 N N . THR A 1 301 ? -4.546 14.078 -11.245 1.00 71.56 301 THR A N 1
ATOM 2298 C CA . THR A 1 301 ? -3.815 15.355 -11.263 1.00 71.56 301 THR A CA 1
ATOM 2299 C C . THR A 1 301 ? -3.772 16.030 -9.893 1.00 71.56 301 THR A C 1
ATOM 2301 O O . THR A 1 301 ? -3.038 16.998 -9.695 1.00 71.56 301 THR A O 1
ATOM 2304 N N . SER A 1 302 ? -4.543 15.524 -8.930 1.00 67.69 302 SER A N 1
ATOM 2305 C CA . SER A 1 302 ? -4.693 16.073 -7.577 1.00 67.69 302 SER A CA 1
ATOM 2306 C C . SER A 1 302 ? -3.564 15.625 -6.652 1.00 67.69 302 SER A C 1
ATOM 2308 O O . SER A 1 302 ? -3.772 14.883 -5.699 1.00 67.69 302 SER A O 1
ATOM 2310 N N . MET A 1 303 ? -2.339 16.063 -6.951 1.00 67.19 303 MET A N 1
ATOM 2311 C CA . MET A 1 303 ? -1.119 15.522 -6.336 1.00 67.19 303 MET A CA 1
ATOM 2312 C C . MET A 1 303 ? -0.556 16.341 -5.161 1.00 67.19 303 MET A C 1
ATOM 2314 O O . MET A 1 303 ? 0.608 16.153 -4.786 1.00 67.19 303 MET A O 1
ATOM 2318 N N . SER A 1 304 ? -1.334 17.261 -4.579 1.00 72.44 304 SER A N 1
ATOM 2319 C CA . SER A 1 304 ? -0.886 17.986 -3.381 1.00 72.44 304 SER A CA 1
ATOM 2320 C C . SER A 1 304 ? -0.952 17.069 -2.156 1.00 72.44 304 SER A C 1
ATOM 2322 O O . SER A 1 304 ? -1.862 16.250 -2.030 1.00 72.44 304 SER A O 1
ATOM 2324 N N . SER A 1 305 ? 0.023 17.190 -1.255 1.00 66.56 305 SER A N 1
ATOM 2325 C CA . SER A 1 305 ? 0.145 16.350 -0.054 1.00 66.56 305 SER A CA 1
ATOM 2326 C C . SER A 1 305 ? -1.115 16.362 0.823 1.00 66.56 305 SER A C 1
ATOM 2328 O O . SER A 1 305 ? -1.482 15.331 1.380 1.00 66.56 305 SER A O 1
ATOM 2330 N N . GLY A 1 306 ? -1.836 17.487 0.875 1.00 72.44 306 GLY A N 1
ATOM 2331 C CA . GLY A 1 306 ? -3.116 17.575 1.578 1.00 72.44 306 GLY A CA 1
ATOM 2332 C C . GLY A 1 306 ? -4.193 16.633 1.017 1.00 72.44 306 GLY A C 1
ATOM 2333 O O . GLY A 1 306 ? -4.908 16.004 1.791 1.00 72.44 306 GLY A O 1
ATOM 2334 N N . PHE A 1 307 ? -4.300 16.471 -0.308 1.00 79.50 307 PHE A N 1
ATOM 2335 C CA . PHE A 1 307 ? -5.311 15.577 -0.902 1.00 79.50 307 PHE A CA 1
ATOM 2336 C C . PHE A 1 307 ? -5.029 14.107 -0.630 1.00 79.50 307 PHE A C 1
ATOM 2338 O O . PHE A 1 307 ? -5.953 13.341 -0.360 1.00 79.50 307 PHE A O 1
ATOM 2345 N N . TRP A 1 308 ? -3.755 13.731 -0.672 1.00 82.31 308 TRP A N 1
ATOM 2346 C CA . TRP A 1 308 ? -3.311 12.378 -0.369 1.00 82.31 308 TRP A CA 1
ATOM 2347 C C . TRP A 1 308 ? -3.696 11.970 1.059 1.00 82.31 308 TRP A C 1
ATOM 2349 O O . TRP A 1 308 ? -4.288 10.911 1.245 1.00 82.31 308 TRP A O 1
ATOM 2359 N N . ASN A 1 309 ? -3.471 12.832 2.056 1.00 82.31 309 ASN A N 1
ATOM 2360 C CA . ASN A 1 309 ? -3.862 12.551 3.446 1.00 82.31 309 ASN A CA 1
ATOM 2361 C C . ASN A 1 309 ? -5.384 12.497 3.650 1.00 82.31 309 ASN A C 1
ATOM 2363 O O . ASN A 1 309 ? -5.875 11.759 4.503 1.00 82.31 309 ASN A O 1
ATOM 2367 N N . LEU A 1 310 ? -6.131 13.292 2.884 1.00 87.31 310 LEU A N 1
ATOM 2368 C CA . LEU A 1 310 ? -7.585 13.368 2.970 1.00 87.31 310 LEU A CA 1
ATOM 2369 C C . LEU A 1 310 ? -8.264 12.101 2.433 1.00 87.31 310 LEU A C 1
ATOM 2371 O O . LEU A 1 310 ? -9.152 11.557 3.085 1.00 87.31 310 LEU A O 1
ATOM 2375 N N . TYR A 1 311 ? -7.862 11.650 1.246 1.00 88.69 311 TYR A N 1
ATOM 2376 C CA . TYR A 1 311 ? -8.511 10.542 0.545 1.00 88.69 311 TYR A CA 1
ATOM 2377 C C . TYR A 1 311 ? -7.821 9.192 0.771 1.00 88.69 311 TYR A C 1
ATOM 2379 O O . TYR A 1 311 ? -8.452 8.145 0.634 1.00 88.69 311 TYR A O 1
ATOM 2387 N N . GLY A 1 312 ? -6.539 9.181 1.144 1.00 89.12 312 GLY A N 1
ATOM 2388 C CA . GLY A 1 312 ? -5.763 7.950 1.302 1.00 89.12 312 GLY A CA 1
ATOM 2389 C C . GLY A 1 312 ? -6.254 7.157 2.502 1.00 89.12 312 GLY A C 1
ATOM 2390 O O . GLY A 1 312 ? -6.436 5.947 2.415 1.00 89.12 312 GLY A O 1
ATOM 2391 N N . ALA A 1 313 ? -6.623 7.867 3.569 1.00 87.88 313 ALA A N 1
ATOM 2392 C CA . ALA A 1 313 ? -7.273 7.286 4.732 1.00 87.88 313 ALA A CA 1
ATOM 2393 C C . ALA A 1 313 ? -8.690 6.753 4.448 1.00 87.88 313 ALA A C 1
ATOM 2395 O O . ALA A 1 313 ? -9.173 5.966 5.257 1.00 87.88 313 ALA A O 1
ATOM 2396 N N . LEU A 1 314 ? -9.339 7.130 3.331 1.00 89.94 314 LEU A N 1
ATOM 2397 C CA . LEU A 1 314 ? -10.642 6.593 2.907 1.00 89.94 314 LEU A CA 1
ATOM 2398 C C . LEU A 1 314 ? -10.526 5.295 2.092 1.00 89.94 314 LEU A C 1
ATOM 2400 O O . LEU A 1 314 ? -11.463 4.489 2.057 1.00 89.94 314 LEU A O 1
ATOM 2404 N N . ALA A 1 315 ? -9.392 5.075 1.439 1.00 91.94 315 ALA A N 1
ATOM 2405 C CA . ALA A 1 315 ? -9.206 3.963 0.521 1.00 91.94 315 ALA A CA 1
ATOM 2406 C C . ALA A 1 315 ? -8.821 2.662 1.246 1.00 91.94 315 ALA A C 1
ATOM 2408 O O . ALA A 1 315 ? -8.142 2.686 2.269 1.00 91.94 315 ALA A O 1
ATOM 2409 N N . ASP A 1 316 ? -9.200 1.513 0.679 1.00 95.19 316 ASP A N 1
ATOM 2410 C CA . ASP A 1 316 ? -8.465 0.262 0.930 1.00 95.19 316 ASP A CA 1
ATOM 2411 C C . ASP A 1 316 ? -7.164 0.244 0.106 1.00 95.19 316 ASP A C 1
ATOM 2413 O O . ASP A 1 316 ? -6.149 -0.316 0.526 1.00 95.19 316 ASP A O 1
ATOM 2417 N N . VAL A 1 317 ? -7.213 0.862 -1.082 1.00 94.62 317 VAL A N 1
ATOM 2418 C CA . VAL A 1 317 ? -6.087 0.982 -2.006 1.00 94.62 317 VAL A CA 1
ATOM 2419 C C . VAL A 1 317 ? -6.035 2.355 -2.683 1.00 94.62 317 VAL A C 1
ATOM 2421 O O . VAL A 1 317 ? -6.996 2.794 -3.317 1.00 94.62 317 VAL A O 1
ATOM 2424 N N . ALA A 1 318 ? -4.897 3.039 -2.588 1.00 92.56 318 ALA A N 1
ATOM 2425 C CA . ALA A 1 318 ? -4.647 4.272 -3.332 1.00 92.56 318 ALA A CA 1
ATOM 2426 C C . ALA A 1 318 ? -4.073 3.942 -4.715 1.00 92.56 318 ALA A C 1
ATOM 2428 O O . ALA A 1 318 ? -3.042 3.287 -4.823 1.00 92.56 318 ALA A O 1
ATOM 2429 N N . MET A 1 319 ? -4.706 4.397 -5.789 1.00 91.25 319 MET A N 1
ATOM 2430 C CA . MET A 1 319 ? -4.185 4.226 -7.145 1.00 91.25 319 MET A CA 1
ATOM 2431 C C . MET A 1 319 ? -3.571 5.536 -7.618 1.00 91.25 319 MET A C 1
ATOM 2433 O O . MET A 1 319 ? -4.277 6.521 -7.824 1.00 91.25 319 MET A O 1
ATOM 2437 N N . ALA A 1 320 ? -2.257 5.548 -7.785 1.00 89.38 320 ALA A N 1
ATOM 2438 C CA . ALA A 1 320 ? -1.509 6.731 -8.169 1.00 89.38 320 ALA A CA 1
ATOM 2439 C C . ALA A 1 320 ? -1.277 6.762 -9.673 1.00 89.38 320 ALA A C 1
ATOM 2441 O O . ALA A 1 320 ? -0.658 5.849 -10.220 1.00 89.38 320 ALA A O 1
ATOM 2442 N N . SER A 1 321 ? -1.744 7.831 -10.310 1.00 84.94 321 SER A N 1
ATOM 2443 C CA . SER A 1 321 ? -1.604 8.059 -11.741 1.00 84.94 321 SER A CA 1
ATOM 2444 C C . SER A 1 321 ? -1.046 9.449 -12.007 1.00 84.94 321 SER A C 1
ATOM 2446 O O . SER A 1 321 ? -1.788 10.353 -12.380 1.00 84.94 321 SER A O 1
ATOM 2448 N N . PRO A 1 322 ? 0.259 9.663 -11.817 1.00 72.69 322 PRO A N 1
ATOM 2449 C CA . PRO A 1 322 ? 0.803 11.008 -11.800 1.00 72.69 322 PRO A CA 1
ATOM 2450 C C . PRO A 1 322 ? 0.861 11.677 -13.186 1.00 72.69 322 PRO A C 1
ATOM 2452 O O . PRO A 1 322 ? 1.090 12.889 -13.266 1.00 72.69 322 PRO A O 1
ATOM 2455 N N . TYR A 1 323 ? 0.623 10.908 -14.262 1.00 79.19 323 TYR A N 1
ATOM 2456 C CA . TYR A 1 323 ? 0.468 11.369 -15.648 1.00 79.19 323 TYR A CA 1
ATOM 2457 C C . TYR A 1 323 ? 1.552 12.368 -16.068 1.00 79.19 323 TYR A C 1
ATOM 2459 O O . TYR A 1 323 ? 1.275 13.417 -16.662 1.00 79.19 323 TYR A O 1
ATOM 2467 N N . ARG A 1 324 ? 2.808 12.091 -15.694 1.00 85.56 324 ARG A N 1
ATOM 2468 C CA . ARG A 1 324 ? 3.900 13.051 -15.880 1.00 85.56 324 ARG A CA 1
ATOM 2469 C C . ARG A 1 324 ? 4.282 13.229 -17.345 1.00 85.56 324 ARG A C 1
ATOM 2471 O O . ARG A 1 324 ? 4.656 14.341 -17.699 1.00 85.56 324 ARG A O 1
ATOM 2478 N N . LEU A 1 325 ? 4.100 12.239 -18.223 1.00 82.50 325 LEU A N 1
ATOM 2479 C CA . LEU A 1 325 ? 4.258 12.472 -19.669 1.00 82.50 325 LEU A CA 1
ATOM 2480 C C . LEU A 1 325 ? 3.212 13.466 -20.181 1.00 82.50 325 LEU A C 1
ATOM 2482 O O . LEU A 1 325 ? 3.515 14.325 -21.007 1.00 82.50 325 LEU A O 1
ATOM 2486 N N . THR A 1 326 ? 1.990 13.384 -19.662 1.00 78.38 326 THR A N 1
ATOM 2487 C CA . THR A 1 326 ? 0.891 14.251 -20.087 1.00 78.38 326 THR A CA 1
ATOM 2488 C C . THR A 1 326 ? 0.924 15.656 -19.460 1.00 78.38 326 THR A C 1
ATOM 2490 O O . THR A 1 326 ? 0.528 16.631 -20.110 1.00 78.38 326 THR A O 1
ATOM 2493 N N . HIS A 1 327 ? 1.364 15.781 -18.204 1.00 78.38 327 HIS A N 1
ATOM 2494 C CA . HIS A 1 327 ? 1.180 16.991 -17.391 1.00 78.38 327 HIS A CA 1
ATOM 2495 C C . HIS A 1 327 ? 2.462 17.611 -16.816 1.00 78.38 327 HIS A C 1
ATOM 2497 O O . HIS A 1 327 ? 2.377 18.688 -16.219 1.00 78.38 327 HIS A O 1
ATOM 2503 N N . ALA A 1 328 ? 3.637 16.986 -16.950 1.00 80.88 328 ALA A N 1
ATOM 2504 C CA . ALA A 1 328 ? 4.871 17.601 -16.463 1.00 80.88 328 ALA A CA 1
ATOM 2505 C C . ALA A 1 328 ? 5.251 18.836 -17.288 1.00 80.88 328 ALA A C 1
ATOM 2507 O O . ALA A 1 328 ? 5.042 18.893 -18.498 1.00 80.88 328 ALA A O 1
ATOM 2508 N N . ALA A 1 329 ? 5.869 19.811 -16.619 1.00 82.06 329 ALA A N 1
ATOM 2509 C CA . ALA A 1 329 ? 6.479 20.956 -17.290 1.00 82.06 329 ALA A CA 1
ATOM 2510 C C . ALA A 1 329 ? 7.724 20.547 -18.100 1.00 82.06 329 ALA A C 1
ATOM 2512 O O . ALA A 1 329 ? 7.985 21.123 -19.151 1.00 82.06 329 ALA A O 1
ATOM 2513 N N . ASP A 1 330 ? 8.471 19.541 -17.625 1.00 84.75 330 ASP A N 1
ATOM 2514 C CA . ASP A 1 330 ? 9.635 18.984 -18.315 1.00 84.75 330 ASP A CA 1
ATOM 2515 C C . ASP A 1 330 ? 9.521 17.459 -18.432 1.00 84.75 330 ASP A C 1
ATOM 2517 O O . ASP A 1 330 ? 9.860 16.710 -17.514 1.00 84.75 330 ASP A O 1
ATOM 2521 N N . VAL A 1 331 ? 9.075 16.994 -19.599 1.00 83.06 331 VAL A N 1
ATOM 2522 C CA . VAL A 1 331 ? 8.935 15.564 -19.924 1.00 83.06 331 VAL A CA 1
ATOM 2523 C C . VAL A 1 331 ? 10.282 14.828 -19.886 1.00 83.06 331 VAL A C 1
ATOM 2525 O O . VAL A 1 331 ? 10.319 13.616 -19.695 1.00 83.06 331 VAL A O 1
ATOM 2528 N N . ARG A 1 332 ? 11.423 15.527 -19.978 1.00 83.00 332 ARG A N 1
ATOM 2529 C CA . ARG A 1 332 ? 12.743 14.878 -19.879 1.00 83.00 332 ARG A CA 1
ATOM 2530 C C . ARG A 1 332 ? 13.025 14.343 -18.473 1.00 83.00 332 ARG A C 1
ATOM 2532 O O . ARG A 1 332 ? 13.838 13.439 -18.305 1.00 83.00 332 ARG A O 1
ATOM 2539 N N . ARG A 1 333 ? 12.329 14.879 -17.468 1.00 85.25 333 ARG A N 1
ATOM 2540 C CA . ARG A 1 333 ? 12.383 14.429 -16.070 1.00 85.25 333 ARG A CA 1
ATOM 2541 C C . ARG A 1 333 ? 11.291 13.422 -15.720 1.00 85.25 333 ARG A C 1
ATOM 2543 O O . ARG A 1 333 ? 11.147 13.078 -14.552 1.00 85.25 333 ARG A O 1
ATOM 2550 N N . PHE A 1 334 ? 10.547 12.940 -16.718 1.00 88.50 334 PHE A N 1
ATOM 2551 C CA . PHE A 1 334 ? 9.388 12.068 -16.553 1.00 88.50 334 PHE A CA 1
ATOM 2552 C C . PHE A 1 334 ? 9.604 10.950 -15.524 1.00 88.50 334 PHE A C 1
ATOM 2554 O O . PHE A 1 334 ? 8.853 10.874 -14.556 1.00 88.50 334 PHE A O 1
ATOM 2561 N N . LEU A 1 335 ? 10.645 10.129 -15.702 1.00 89.44 335 LEU A N 1
ATOM 2562 C CA . LEU A 1 335 ? 10.904 8.990 -14.819 1.00 89.44 335 LEU A CA 1
ATOM 2563 C C . LEU A 1 335 ? 11.108 9.416 -13.360 1.00 89.44 335 LEU A C 1
ATOM 2565 O O . LEU A 1 335 ? 10.555 8.799 -12.456 1.00 89.44 335 LEU A O 1
ATOM 2569 N N . ASP A 1 336 ? 11.893 10.466 -13.129 1.00 87.81 336 ASP A N 1
ATOM 2570 C CA . ASP A 1 336 ? 12.244 10.902 -11.775 1.00 87.81 336 ASP A CA 1
ATOM 2571 C C . ASP A 1 336 ? 11.049 11.560 -11.079 1.00 87.81 336 ASP A C 1
ATOM 2573 O O . ASP A 1 336 ? 10.796 11.309 -9.900 1.00 87.81 336 ASP A O 1
ATOM 2577 N N . ASP A 1 337 ? 10.269 12.345 -11.824 1.00 87.50 337 ASP A N 1
ATOM 2578 C CA . ASP A 1 337 ? 9.035 12.941 -11.325 1.00 87.50 337 ASP A CA 1
ATOM 2579 C C . ASP A 1 337 ? 7.993 11.865 -10.970 1.00 87.50 337 ASP A C 1
ATOM 2581 O O . ASP A 1 337 ? 7.342 11.957 -9.929 1.00 87.50 337 ASP A O 1
ATOM 2585 N N . GLU A 1 338 ? 7.844 10.836 -11.810 1.00 89.06 338 GLU A N 1
ATOM 2586 C CA . GLU A 1 338 ? 6.925 9.718 -11.578 1.00 89.06 338 GLU A CA 1
ATOM 2587 C C . GLU A 1 338 ? 7.319 8.937 -10.309 1.00 89.06 338 GLU A C 1
ATOM 2589 O O . GLU A 1 338 ? 6.486 8.684 -9.435 1.00 89.06 338 GLU A O 1
ATOM 2594 N N . ILE A 1 339 ? 8.611 8.623 -10.154 1.00 89.31 339 ILE A N 1
ATOM 2595 C CA . ILE A 1 339 ? 9.156 7.896 -8.994 1.00 89.31 339 ILE A CA 1
ATOM 2596 C C . ILE A 1 339 ? 8.981 8.691 -7.694 1.00 89.31 339 ILE A C 1
ATOM 2598 O O . ILE A 1 339 ? 8.638 8.109 -6.660 1.00 89.31 339 ILE A O 1
ATOM 2602 N N . ALA A 1 340 ? 9.163 10.013 -7.729 1.00 85.50 340 ALA A N 1
ATOM 2603 C CA . ALA A 1 340 ? 8.943 10.872 -6.566 1.00 85.50 340 ALA A CA 1
ATOM 2604 C C . ALA A 1 340 ? 7.479 10.843 -6.080 1.00 85.50 340 ALA A C 1
ATOM 2606 O O . ALA A 1 340 ? 7.204 11.004 -4.888 1.00 85.50 340 ALA A O 1
ATOM 2607 N N . LEU A 1 341 ? 6.526 10.620 -6.988 1.00 85.69 341 LEU A N 1
ATOM 2608 C CA . LEU A 1 341 ? 5.093 10.584 -6.682 1.00 85.69 341 LEU A CA 1
ATOM 2609 C C . LEU A 1 341 ? 4.634 9.216 -6.167 1.00 85.69 341 LEU A C 1
ATOM 2611 O O . LEU A 1 341 ? 3.745 9.166 -5.314 1.00 85.69 341 LEU A O 1
ATOM 2615 N N . MET A 1 342 ? 5.281 8.127 -6.597 1.00 88.75 342 MET A N 1
ATOM 2616 C CA . MET A 1 342 ? 5.059 6.780 -6.047 1.00 88.75 342 MET A CA 1
ATOM 2617 C C . MET A 1 342 ? 5.260 6.741 -4.529 1.00 88.75 342 MET A C 1
ATOM 2619 O O . MET A 1 342 ? 4.516 6.069 -3.818 1.00 88.75 342 MET A O 1
ATOM 2623 N N . GLU A 1 343 ? 6.237 7.496 -4.021 1.00 84.88 343 GLU A N 1
ATOM 2624 C CA . GLU A 1 343 ? 6.462 7.593 -2.583 1.00 84.88 343 GLU A CA 1
ATOM 2625 C C . GLU A 1 343 ? 5.237 8.177 -1.881 1.00 84.88 343 GLU A C 1
ATOM 2627 O O . GLU A 1 343 ? 4.675 7.535 -1.002 1.00 84.88 343 GLU A O 1
ATOM 2632 N N . ARG A 1 344 ? 4.748 9.337 -2.335 1.00 84.44 344 ARG A N 1
ATOM 2633 C CA . ARG A 1 344 ? 3.574 10.003 -1.744 1.00 84.44 344 ARG A CA 1
ATOM 2634 C C . ARG A 1 344 ? 2.345 9.099 -1.726 1.00 84.44 344 ARG A C 1
ATOM 2636 O O . ARG A 1 344 ? 1.632 9.068 -0.728 1.00 84.44 344 ARG A O 1
ATOM 2643 N N . ALA A 1 345 ? 2.134 8.327 -2.791 1.00 86.44 345 ALA A N 1
ATOM 2644 C CA . ALA A 1 345 ? 1.054 7.351 -2.855 1.00 86.44 345 ALA A CA 1
ATOM 2645 C C . ALA A 1 345 ? 1.155 6.311 -1.735 1.00 86.44 345 ALA A C 1
ATOM 2647 O O . ALA A 1 345 ? 0.190 6.101 -0.997 1.00 86.44 345 ALA A O 1
ATOM 2648 N N . ARG A 1 346 ? 2.343 5.728 -1.552 1.00 89.31 346 ARG A N 1
ATOM 2649 C CA . ARG A 1 346 ? 2.629 4.791 -0.464 1.00 89.31 346 ARG A CA 1
ATOM 2650 C C . ARG A 1 346 ? 2.398 5.419 0.911 1.00 89.31 346 ARG A C 1
ATOM 2652 O O . ARG A 1 346 ? 1.797 4.773 1.762 1.00 89.31 346 ARG A O 1
ATOM 2659 N N . LEU A 1 347 ? 2.855 6.657 1.133 1.00 86.38 347 LEU A N 1
ATOM 2660 C CA . LEU A 1 347 ? 2.691 7.360 2.415 1.00 86.38 347 LEU A CA 1
ATOM 2661 C C . LEU A 1 347 ? 1.214 7.619 2.752 1.00 86.38 347 LEU A C 1
ATOM 2663 O O . LEU A 1 347 ? 0.807 7.474 3.904 1.00 86.38 347 LEU A O 1
ATOM 2667 N N . SER A 1 348 ? 0.414 7.964 1.742 1.00 85.19 348 SER A N 1
ATOM 2668 C CA . SER A 1 348 ? -0.968 8.434 1.899 1.00 85.19 348 SER A CA 1
ATOM 2669 C C . SER A 1 348 ? -1.955 7.400 2.442 1.00 85.19 348 SER A C 1
ATOM 2671 O O . SER A 1 348 ? -2.950 7.751 3.072 1.00 85.19 348 SER A O 1
ATOM 2673 N N . VAL A 1 349 ? -1.692 6.119 2.185 1.00 90.31 349 VAL A N 1
ATOM 2674 C CA . VAL A 1 349 ? -2.638 5.016 2.415 1.00 90.31 349 VAL A CA 1
ATOM 2675 C C . VAL A 1 349 ? -2.188 4.079 3.529 1.00 90.31 349 VAL A C 1
ATOM 2677 O O . VAL A 1 349 ? -2.837 3.072 3.797 1.00 90.31 349 VAL A O 1
ATOM 2680 N N . ARG A 1 350 ? -1.083 4.398 4.213 1.00 91.06 350 ARG A N 1
ATOM 2681 C CA . ARG A 1 350 ? -0.533 3.569 5.294 1.00 91.06 350 ARG A CA 1
ATOM 2682 C C . ARG A 1 350 ? -1.603 3.214 6.338 1.00 91.06 350 ARG A C 1
ATOM 2684 O O . ARG A 1 350 ? -2.393 4.088 6.712 1.00 91.06 350 ARG A O 1
ATOM 2691 N N . PRO A 1 351 ? -1.622 1.970 6.852 1.00 94.06 351 PRO A N 1
ATOM 2692 C CA . PRO A 1 351 ? -0.759 0.833 6.496 1.00 94.06 351 PRO A CA 1
ATOM 2693 C C . PRO A 1 351 ? -1.283 -0.016 5.311 1.00 94.06 351 PRO A C 1
ATOM 2695 O O . PRO A 1 351 ? -0.849 -1.154 5.141 1.00 94.06 351 PRO A O 1
ATOM 2698 N N . GLY A 1 352 ? -2.252 0.491 4.545 1.00 94.12 352 GLY A N 1
ATOM 2699 C CA . GLY A 1 352 ? -2.907 -0.188 3.424 1.00 94.12 352 GLY A CA 1
ATOM 2700 C C . GLY A 1 352 ? -2.086 -0.225 2.132 1.00 94.12 352 GLY A C 1
ATOM 2701 O O . GLY A 1 352 ? -0.866 -0.054 2.131 1.00 94.12 352 GLY A O 1
ATOM 2702 N N . TYR A 1 353 ? -2.766 -0.481 1.012 1.00 96.00 353 TYR A N 1
ATOM 2703 C CA . TYR A 1 353 ? -2.117 -0.746 -0.273 1.00 96.00 353 TYR A CA 1
ATOM 2704 C C . TYR A 1 353 ? -2.091 0.467 -1.186 1.00 96.00 353 TYR A C 1
ATOM 2706 O O . TYR A 1 353 ? -2.981 1.311 -1.159 1.00 96.00 353 TYR A O 1
ATOM 2714 N N . TRP A 1 354 ? -1.135 0.484 -2.108 1.00 95.50 354 TRP A N 1
ATOM 2715 C CA . TRP A 1 354 ? -1.194 1.374 -3.256 1.00 95.50 354 TRP A CA 1
ATOM 2716 C C . TRP A 1 354 ? -0.914 0.621 -4.556 1.00 95.50 354 TRP A C 1
ATOM 2718 O O . TRP A 1 354 ? -0.266 -0.427 -4.559 1.00 95.50 354 TRP A O 1
ATOM 2728 N N . MET A 1 355 ? -1.416 1.160 -5.660 1.00 95.56 355 MET A N 1
ATOM 2729 C CA . MET A 1 355 ? -1.206 0.674 -7.020 1.00 95.56 355 MET A CA 1
ATOM 2730 C C . MET A 1 355 ? -0.687 1.803 -7.902 1.00 95.56 355 MET A C 1
ATOM 2732 O O . MET A 1 355 ? -1.030 2.968 -7.690 1.00 95.56 355 MET A O 1
ATOM 2736 N N . TRP A 1 356 ? 0.095 1.455 -8.918 1.00 94.81 356 TRP A N 1
ATOM 2737 C CA . TRP A 1 356 ? 0.561 2.405 -9.923 1.00 94.81 356 TRP A CA 1
ATOM 2738 C C . TRP A 1 356 ? -0.279 2.293 -11.196 1.00 94.81 356 TRP A C 1
ATOM 2740 O O . TRP A 1 356 ? -0.594 1.196 -11.663 1.00 94.81 356 TRP A O 1
ATOM 2750 N N . ILE A 1 357 ? -0.645 3.441 -11.753 1.00 92.00 357 ILE A N 1
ATOM 2751 C CA . ILE A 1 357 ? -1.303 3.556 -13.048 1.00 92.00 357 ILE A CA 1
ATOM 2752 C C . ILE A 1 357 ? -0.287 4.152 -14.029 1.00 92.00 357 ILE A C 1
ATOM 2754 O O . ILE A 1 357 ? 0.047 5.332 -13.906 1.00 92.00 357 ILE A O 1
ATOM 2758 N N . PRO A 1 358 ? 0.212 3.368 -14.999 1.00 89.75 358 PRO A N 1
ATOM 2759 C CA . PRO A 1 358 ? 1.090 3.895 -16.036 1.00 89.75 358 PRO A CA 1
ATOM 2760 C C . PRO A 1 358 ? 0.357 4.864 -16.976 1.00 89.75 358 PRO A C 1
ATOM 2762 O O . PRO A 1 358 ? -0.797 4.635 -17.352 1.00 89.75 358 PRO A O 1
ATOM 2765 N N . ASP A 1 359 ? 1.061 5.914 -17.414 1.00 83.06 359 ASP A N 1
ATOM 2766 C CA . ASP A 1 359 ? 0.616 6.866 -18.446 1.00 83.06 359 ASP A CA 1
ATOM 2767 C C . ASP A 1 359 ? 0.648 6.207 -19.843 1.00 83.06 359 ASP A C 1
ATOM 2769 O O . ASP A 1 359 ? 1.589 6.367 -20.620 1.00 83.06 359 ASP A O 1
ATOM 2773 N N . VAL A 1 360 ? -0.349 5.361 -20.121 1.00 75.81 360 VAL A N 1
ATOM 2774 C CA . VAL A 1 360 ? -0.443 4.560 -21.359 1.00 75.81 360 VAL A CA 1
ATOM 2775 C C . VAL A 1 360 ? -1.218 5.250 -22.488 1.00 75.81 360 VAL A C 1
ATOM 2777 O O . VAL A 1 360 ? -1.398 4.654 -23.545 1.00 75.81 360 VAL A O 1
ATOM 2780 N N . PHE A 1 361 ? -1.671 6.493 -22.301 1.00 73.88 361 PHE A N 1
ATOM 2781 C CA . PHE A 1 361 ? -2.350 7.275 -23.340 1.00 73.88 361 PHE A CA 1
ATOM 2782 C C . PHE A 1 361 ? -1.533 8.506 -23.743 1.00 73.88 361 PHE A C 1
ATOM 2784 O O . PHE A 1 361 ? -0.571 8.891 -23.087 1.00 73.88 361 PHE A O 1
ATOM 2791 N N . GLN A 1 362 ? -1.925 9.144 -24.846 1.00 73.75 362 GLN A N 1
ATOM 2792 C CA . GLN A 1 362 ? -1.262 10.335 -25.370 1.00 73.75 362 GLN A CA 1
ATOM 2793 C C . GLN A 1 362 ? -2.257 11.495 -25.444 1.00 73.75 362 GLN A C 1
ATOM 2795 O O . GLN A 1 362 ? -3.232 11.430 -26.188 1.00 73.75 362 GLN A O 1
ATOM 2800 N N . ARG A 1 363 ? -2.001 12.580 -24.699 1.00 69.81 363 ARG A N 1
ATOM 2801 C CA . ARG A 1 363 ? -2.797 13.822 -24.797 1.00 69.81 363 ARG A CA 1
ATOM 2802 C C . ARG A 1 363 ? -2.027 15.024 -25.346 1.00 69.81 363 ARG A C 1
ATOM 2804 O O . ARG A 1 363 ? -2.617 15.850 -26.033 1.00 69.81 363 ARG A O 1
ATOM 2811 N N . ARG A 1 364 ? -0.745 15.176 -25.003 1.00 66.62 364 ARG A N 1
ATOM 2812 C CA . ARG A 1 364 ? 0.081 16.336 -25.410 1.00 66.62 364 ARG A CA 1
ATOM 2813 C C . ARG A 1 364 ? 1.470 15.953 -25.906 1.00 66.62 364 ARG A C 1
ATOM 2815 O O . ARG A 1 364 ? 1.951 16.553 -26.858 1.00 66.62 364 ARG A O 1
ATOM 2822 N N . ALA A 1 365 ? 2.107 14.996 -25.239 1.00 70.38 365 ALA A N 1
ATOM 2823 C CA . ALA A 1 365 ? 3.475 14.582 -25.524 1.00 70.38 365 ALA A CA 1
ATOM 2824 C C . ALA A 1 365 ? 3.490 13.301 -26.373 1.00 70.38 365 ALA A C 1
ATOM 2826 O O . ALA A 1 365 ? 2.668 13.135 -27.271 1.00 70.38 365 ALA A O 1
ATOM 2827 N N . ARG A 1 366 ? 4.427 12.399 -26.090 1.00 80.75 366 ARG A N 1
ATOM 2828 C CA . ARG A 1 366 ? 4.534 11.050 -26.654 1.00 80.75 366 ARG A CA 1
ATOM 2829 C C . ARG A 1 366 ? 3.870 10.012 -25.743 1.00 80.75 366 ARG A C 1
ATOM 2831 O O . ARG A 1 366 ? 3.612 10.293 -24.576 1.00 80.75 366 ARG A O 1
ATOM 2838 N N . PHE A 1 367 ? 3.648 8.810 -26.270 1.00 82.38 367 PHE A N 1
ATOM 2839 C CA . PHE A 1 367 ? 3.363 7.647 -25.432 1.00 82.38 367 PHE A CA 1
ATOM 2840 C C . PHE A 1 367 ? 4.582 7.269 -24.582 1.00 82.38 367 PHE A C 1
ATOM 2842 O O . PHE A 1 367 ? 5.730 7.551 -24.950 1.00 82.38 367 PHE A O 1
ATOM 2849 N N . MET A 1 368 ? 4.319 6.582 -23.472 1.00 87.62 368 MET A N 1
ATOM 2850 C CA . MET A 1 368 ? 5.345 5.853 -22.735 1.00 87.62 368 MET A CA 1
ATOM 2851 C C . MET A 1 368 ? 6.003 4.808 -23.638 1.00 87.62 368 MET A C 1
ATOM 2853 O O . MET A 1 368 ? 5.322 4.075 -24.359 1.00 87.62 368 MET A O 1
ATOM 2857 N N . GLU A 1 369 ? 7.329 4.737 -23.590 1.00 89.06 369 GLU A N 1
ATOM 2858 C CA . GLU A 1 369 ? 8.087 3.722 -24.315 1.00 89.06 369 GLU A CA 1
ATOM 2859 C C . GLU A 1 369 ? 8.075 2.393 -23.530 1.00 89.06 369 GLU A C 1
ATOM 2861 O O . GLU A 1 369 ? 8.109 2.411 -22.294 1.00 89.06 369 GLU A O 1
ATOM 2866 N N . PRO A 1 370 ? 8.096 1.225 -24.202 1.00 91.69 370 PRO A N 1
ATOM 2867 C CA . PRO A 1 370 ? 8.152 -0.094 -23.559 1.00 91.69 370 PRO A CA 1
ATOM 2868 C C . PRO A 1 370 ? 9.172 -0.230 -22.420 1.00 91.69 370 PRO A C 1
ATOM 2870 O O . PRO A 1 370 ? 8.884 -0.812 -21.373 1.00 91.69 370 PRO A O 1
ATOM 2873 N N . GLU A 1 371 ? 10.370 0.327 -22.600 1.00 92.44 371 GLU A N 1
ATOM 2874 C CA . GLU A 1 371 ? 11.421 0.241 -21.585 1.00 92.44 371 GLU A CA 1
ATOM 2875 C C . GLU A 1 371 ? 11.209 1.189 -20.403 1.00 92.44 371 GLU A C 1
ATOM 2877 O O . GLU A 1 371 ? 11.618 0.873 -19.286 1.00 92.44 371 GLU A O 1
ATOM 2882 N N . GLU A 1 372 ? 10.520 2.312 -20.601 1.00 93.50 372 GLU A N 1
ATOM 2883 C CA . GLU A 1 372 ? 10.117 3.184 -19.495 1.00 93.50 372 GLU A CA 1
ATOM 2884 C C . GLU A 1 372 ? 9.059 2.504 -18.630 1.00 93.50 372 GLU A C 1
ATOM 2886 O O . GLU A 1 372 ? 9.177 2.521 -17.403 1.00 93.50 372 GLU A O 1
ATOM 2891 N N . LEU A 1 373 ? 8.083 1.832 -19.260 1.00 94.19 373 LEU A N 1
ATOM 2892 C CA . LEU A 1 373 ? 7.098 1.008 -18.557 1.00 94.19 373 LEU A CA 1
ATOM 2893 C C . LEU A 1 373 ? 7.797 -0.039 -17.690 1.00 94.19 373 LEU A C 1
ATOM 2895 O O . LEU A 1 373 ? 7.449 -0.204 -16.519 1.00 94.19 373 LEU A O 1
ATOM 2899 N N . ARG A 1 374 ? 8.801 -0.731 -18.241 1.00 95.75 374 ARG A N 1
ATOM 2900 C CA . ARG A 1 374 ? 9.567 -1.746 -17.511 1.00 95.75 374 ARG A CA 1
ATOM 2901 C C . ARG A 1 374 ? 10.309 -1.146 -16.315 1.00 95.75 374 ARG A C 1
ATOM 2903 O O . ARG A 1 374 ? 10.181 -1.672 -15.209 1.00 95.75 374 ARG A O 1
ATOM 2910 N N . VAL A 1 375 ? 11.045 -0.046 -16.509 1.00 95.56 375 VAL A N 1
ATOM 2911 C CA . VAL A 1 375 ? 11.778 0.653 -15.434 1.00 95.56 375 VAL A CA 1
ATOM 2912 C C . VAL A 1 375 ? 10.829 1.076 -14.310 1.00 95.56 375 VAL A C 1
ATOM 2914 O O . VAL A 1 375 ? 11.089 0.783 -13.140 1.00 95.56 375 VAL A O 1
ATOM 2917 N N . LEU A 1 376 ? 9.722 1.738 -14.649 1.00 95.44 376 LEU A N 1
ATOM 2918 C CA . LEU A 1 376 ? 8.777 2.270 -13.669 1.00 95.44 376 LEU A CA 1
ATOM 2919 C C . LEU A 1 376 ? 7.978 1.177 -12.965 1.00 95.44 376 LEU A C 1
ATOM 2921 O O . LEU A 1 376 ? 7.790 1.272 -11.757 1.00 95.44 376 LEU A O 1
ATOM 2925 N N . THR A 1 377 ? 7.590 0.109 -13.667 1.00 96.88 377 THR A N 1
ATOM 2926 C CA . THR A 1 377 ? 6.897 -1.034 -13.054 1.00 96.88 377 THR A CA 1
ATOM 2927 C C . THR A 1 377 ? 7.726 -1.628 -11.924 1.00 96.88 377 THR A C 1
ATOM 2929 O O . THR A 1 377 ? 7.258 -1.745 -10.794 1.00 96.88 377 THR A O 1
ATOM 2932 N N . TRP A 1 378 ? 8.977 -1.994 -12.209 1.00 97.38 378 TRP A N 1
ATOM 2933 C CA . TRP A 1 378 ? 9.825 -2.627 -11.204 1.00 97.38 378 TRP A CA 1
ATOM 2934 C C . TRP A 1 378 ? 10.198 -1.656 -10.088 1.00 97.38 378 TRP A C 1
ATOM 2936 O O . TRP A 1 378 ? 10.216 -2.048 -8.922 1.00 97.38 378 TRP A O 1
ATOM 2946 N N . THR A 1 379 ? 10.397 -0.377 -10.412 1.00 95.50 379 THR A N 1
ATOM 2947 C CA . THR A 1 379 ? 10.619 0.658 -9.395 1.00 95.50 379 THR A CA 1
ATOM 2948 C C . THR A 1 379 ? 9.408 0.816 -8.471 1.00 95.50 379 THR A C 1
ATOM 2950 O O . THR A 1 379 ? 9.580 0.873 -7.255 1.00 95.50 379 THR A O 1
ATOM 2953 N N . ALA A 1 380 ? 8.185 0.806 -9.011 1.00 95.69 380 ALA A N 1
ATOM 2954 C CA . ALA A 1 380 ? 6.956 0.852 -8.223 1.00 95.69 380 ALA A CA 1
ATOM 2955 C C . ALA A 1 380 ? 6.858 -0.354 -7.277 1.00 95.69 380 ALA A C 1
ATOM 2957 O O . ALA A 1 380 ? 6.627 -0.183 -6.080 1.00 95.69 380 ALA A O 1
ATOM 2958 N N . LEU A 1 381 ? 7.103 -1.571 -7.773 1.00 96.31 381 LEU A N 1
ATOM 2959 C CA . LEU A 1 381 ? 7.092 -2.791 -6.952 1.00 96.31 381 LEU A CA 1
ATOM 2960 C C . LEU A 1 381 ? 8.149 -2.749 -5.839 1.00 96.31 381 LEU A C 1
ATOM 2962 O O . LEU A 1 381 ? 7.848 -3.080 -4.694 1.00 96.31 381 LEU A O 1
ATOM 2966 N N . ALA A 1 382 ? 9.360 -2.264 -6.130 1.00 94.25 382 ALA A N 1
ATOM 2967 C CA . ALA A 1 382 ? 10.396 -2.056 -5.115 1.00 94.25 382 ALA A CA 1
ATOM 2968 C C . ALA A 1 382 ? 10.033 -0.956 -4.097 1.00 94.25 382 ALA A C 1
ATOM 2970 O O . ALA A 1 382 ? 10.523 -0.958 -2.969 1.00 94.25 382 ALA A O 1
ATOM 2971 N N . LYS A 1 383 ? 9.124 -0.048 -4.462 1.00 92.31 383 LYS A N 1
ATOM 2972 C CA . LYS A 1 383 ? 8.466 0.907 -3.560 1.00 92.31 383 LYS A CA 1
ATOM 2973 C C . LYS A 1 383 ? 7.213 0.334 -2.876 1.00 92.31 383 LYS A C 1
ATOM 2975 O O . LYS A 1 383 ? 6.441 1.078 -2.273 1.00 92.31 383 LYS A O 1
ATOM 2980 N N . GLY A 1 384 ? 7.024 -0.987 -2.886 1.00 93.38 384 GLY A N 1
ATOM 2981 C CA . GLY A 1 384 ? 5.940 -1.664 -2.166 1.00 93.38 384 GLY A CA 1
ATOM 2982 C C . GLY A 1 384 ? 4.576 -1.524 -2.841 1.00 93.38 384 GLY A C 1
ATOM 2983 O O . GLY A 1 384 ? 3.549 -1.585 -2.169 1.00 93.38 384 GLY A O 1
ATOM 2984 N N . CYS A 1 385 ? 4.555 -1.269 -4.150 1.00 95.44 385 CYS A N 1
ATOM 2985 C CA . CYS A 1 385 ? 3.329 -1.261 -4.937 1.00 95.44 385 CYS A CA 1
ATOM 2986 C C . CYS A 1 385 ? 2.691 -2.654 -4.943 1.00 95.44 385 CYS A C 1
ATOM 2988 O O . CYS A 1 385 ? 3.368 -3.649 -5.195 1.00 95.44 385 CYS A O 1
ATOM 2990 N N . LYS A 1 386 ? 1.377 -2.728 -4.714 1.00 96.06 386 LYS A N 1
ATOM 2991 C CA . LYS A 1 386 ? 0.626 -3.991 -4.702 1.00 96.06 386 LYS A CA 1
ATOM 2992 C C . LYS A 1 386 ? 0.185 -4.436 -6.096 1.00 96.06 386 LYS A C 1
ATOM 2994 O O . LYS A 1 386 ? -0.359 -5.530 -6.239 1.00 96.06 386 LYS A O 1
ATOM 2999 N N . GLY A 1 387 ? 0.406 -3.612 -7.119 1.00 95.75 387 GLY A N 1
ATOM 3000 C CA . GLY A 1 387 ? 0.036 -3.955 -8.482 1.00 95.75 387 GLY A CA 1
ATOM 3001 C C . GLY A 1 387 ? -0.101 -2.780 -9.440 1.00 95.75 387 GLY A C 1
ATOM 3002 O O . GLY A 1 387 ? 0.105 -1.620 -9.087 1.00 95.75 387 GLY A O 1
ATOM 3003 N N . LEU A 1 388 ? -0.479 -3.106 -10.669 1.00 95.38 388 LEU A N 1
ATOM 3004 C CA . LEU A 1 388 ? -0.633 -2.181 -11.780 1.00 95.38 388 LEU A CA 1
ATOM 3005 C C . LEU A 1 388 ? -2.097 -2.063 -12.170 1.00 95.38 388 LEU A C 1
ATOM 3007 O O . LEU A 1 388 ? -2.824 -3.058 -12.211 1.00 95.38 388 LEU A O 1
ATOM 3011 N N . LYS A 1 389 ? -2.518 -0.849 -12.513 1.00 92.31 389 LYS A N 1
ATOM 3012 C CA . LYS A 1 389 ? -3.815 -0.624 -13.143 1.00 92.31 389 LYS A CA 1
ATOM 3013 C C . LYS A 1 389 ? -3.644 0.163 -14.430 1.00 92.31 389 LYS A C 1
ATOM 3015 O O . LYS A 1 389 ? -3.453 1.369 -14.399 1.00 92.31 389 LYS A O 1
ATOM 3020 N N . TYR A 1 390 ? -3.719 -0.507 -15.570 1.00 89.25 390 TYR A N 1
ATOM 3021 C CA . TYR A 1 390 ? -3.571 0.148 -16.865 1.00 89.25 390 TYR A CA 1
ATOM 3022 C C . TYR A 1 390 ? -4.787 1.020 -17.180 1.00 89.25 390 TYR A C 1
ATOM 3024 O O . TYR A 1 390 ? -5.929 0.672 -16.876 1.00 89.25 390 TYR A O 1
ATOM 3032 N N . PHE A 1 391 ? -4.558 2.174 -17.793 1.00 79.50 391 PHE A N 1
ATOM 3033 C CA . PHE A 1 391 ? -5.625 3.114 -18.104 1.00 79.50 391 PHE A CA 1
ATOM 3034 C C . PHE A 1 391 ? -6.031 3.015 -19.577 1.00 79.50 391 PHE A C 1
ATOM 3036 O O . PHE A 1 391 ? -5.352 3.548 -20.441 1.00 79.50 391 PHE A O 1
ATOM 3043 N N . ALA A 1 392 ? -7.140 2.345 -19.888 1.00 65.44 392 ALA A N 1
ATOM 3044 C CA . ALA A 1 392 ? -7.509 2.048 -21.274 1.00 65.44 392 ALA A CA 1
ATOM 3045 C C . ALA A 1 392 ? -8.510 3.049 -21.892 1.00 65.44 392 ALA A C 1
ATOM 3047 O O . ALA A 1 392 ? -9.388 2.651 -22.651 1.00 65.44 392 ALA A O 1
ATOM 3048 N N . TRP A 1 393 ? -8.419 4.343 -21.560 1.00 58.19 393 TRP A N 1
ATOM 3049 C CA . TRP A 1 393 ? -9.336 5.367 -22.086 1.00 58.19 393 TRP A CA 1
ATOM 3050 C C . TRP A 1 393 ? -8.834 5.959 -23.410 1.00 58.19 393 TRP A C 1
ATOM 3052 O O . TRP A 1 393 ? -7.665 6.331 -23.513 1.00 58.19 393 TRP A O 1
ATOM 3062 N N . HIS A 1 394 ? -9.737 6.151 -24.373 1.00 50.78 394 HIS A N 1
ATOM 3063 C CA . HIS A 1 394 ? -9.594 7.164 -25.416 1.00 50.78 394 HIS A CA 1
ATOM 3064 C C . HIS A 1 394 ? -10.705 8.214 -25.264 1.00 50.78 394 HIS A C 1
ATOM 3066 O O . HIS A 1 394 ? -11.880 7.870 -25.139 1.00 50.78 394 HIS A O 1
ATOM 3072 N N . LEU A 1 395 ? -10.335 9.498 -25.241 1.00 49.47 395 LEU A N 1
ATOM 3073 C CA . LEU A 1 395 ? -11.280 10.606 -25.037 1.00 49.47 395 LEU A CA 1
ATOM 3074 C C . LEU A 1 395 ? -12.211 10.820 -26.242 1.00 49.47 395 LEU A C 1
ATOM 3076 O O . LEU A 1 395 ? -13.339 11.264 -26.052 1.00 49.47 395 LEU A O 1
ATOM 3080 N N . ASP A 1 396 ? -11.758 10.463 -27.448 1.00 47.50 396 ASP A N 1
ATOM 3081 C CA . ASP A 1 396 ? -12.472 10.784 -28.695 1.00 47.50 396 ASP A CA 1
ATOM 3082 C C . ASP A 1 396 ? -13.239 9.597 -29.307 1.00 47.50 396 ASP A C 1
ATOM 3084 O O . ASP A 1 396 ? -14.081 9.798 -30.178 1.00 47.50 396 ASP A O 1
ATOM 3088 N N . ASP A 1 397 ? -12.980 8.363 -28.857 1.00 55.50 397 ASP A N 1
ATOM 3089 C CA . ASP A 1 397 ? -13.713 7.173 -29.311 1.00 55.50 397 ASP A CA 1
ATOM 3090 C C . ASP A 1 397 ? -13.813 6.152 -28.165 1.00 55.50 397 ASP A C 1
ATOM 3092 O O . ASP A 1 397 ? -12.840 5.452 -27.882 1.00 55.50 397 ASP A O 1
ATOM 3096 N N . PRO A 1 398 ? -14.972 6.027 -27.494 1.00 50.31 398 PRO A N 1
ATOM 3097 C CA . PRO A 1 398 ? -15.161 5.056 -26.418 1.00 50.31 398 PRO A CA 1
ATOM 3098 C C . PRO A 1 398 ? -15.077 3.593 -26.887 1.00 50.31 398 PRO A C 1
ATOM 3100 O O . PRO A 1 398 ? -15.109 2.696 -26.047 1.00 50.31 398 PRO A O 1
ATOM 3103 N N . LYS A 1 399 ? -14.982 3.333 -28.201 1.00 49.22 399 LYS A N 1
ATOM 3104 C CA . LYS A 1 399 ? -14.749 1.999 -28.772 1.00 49.22 399 LYS A CA 1
ATOM 3105 C C . LYS A 1 399 ? -13.269 1.680 -28.989 1.00 49.22 399 LYS A C 1
ATOM 3107 O O . LYS A 1 399 ? -12.960 0.520 -29.241 1.00 49.22 399 LYS A O 1
ATOM 3112 N N . GLN A 1 400 ? -12.372 2.662 -28.889 1.00 50.97 400 GLN A N 1
ATOM 3113 C CA . GLN A 1 400 ? -10.932 2.441 -28.991 1.00 50.97 400 GLN A CA 1
ATOM 3114 C C . GLN A 1 400 ? -10.335 2.362 -27.592 1.00 50.97 400 GLN A C 1
ATOM 3116 O O . GLN A 1 400 ? -10.305 3.337 -26.839 1.00 50.97 400 GLN A O 1
ATOM 3121 N N . PHE A 1 401 ? -9.847 1.177 -27.239 1.00 52.72 401 PHE A N 1
ATOM 3122 C CA . PHE A 1 401 ? -9.007 1.030 -26.065 1.00 52.72 401 PHE A CA 1
ATOM 3123 C C . PHE A 1 401 ? -7.699 1.788 -26.311 1.00 52.72 401 PHE A C 1
ATOM 3125 O O . PHE A 1 401 ? -7.125 1.722 -27.398 1.00 52.72 401 PHE A O 1
ATOM 3132 N N . GLY A 1 402 ? -7.182 2.472 -25.285 1.00 54.09 402 GLY A N 1
ATOM 3133 C CA . GLY A 1 402 ? -5.915 3.224 -25.358 1.00 54.09 402 GLY A CA 1
ATOM 3134 C C . GLY A 1 402 ? -4.683 2.406 -25.800 1.00 54.09 402 GLY A C 1
ATOM 3135 O O . GLY A 1 402 ? -3.616 2.971 -26.011 1.00 54.09 402 GLY A O 1
ATOM 3136 N N . PHE A 1 403 ? -4.834 1.094 -25.977 1.00 65.06 403 PHE A N 1
ATOM 3137 C CA . PHE A 1 403 ? -3.814 0.141 -26.400 1.00 65.06 403 PHE A CA 1
ATOM 3138 C C . PHE A 1 403 ? -3.617 0.061 -27.924 1.00 65.06 403 PHE A C 1
ATOM 3140 O O . PHE A 1 403 ? -2.512 -0.247 -28.374 1.00 65.06 403 PHE A O 1
ATOM 3147 N N . ASP A 1 404 ? -4.636 0.380 -28.728 1.00 67.94 404 ASP A N 1
ATOM 3148 C CA . ASP A 1 404 ? -4.574 0.183 -30.187 1.00 67.94 404 ASP A CA 1
ATOM 3149 C C . ASP A 1 404 ? -3.667 1.210 -30.880 1.00 67.94 404 ASP A C 1
ATOM 3151 O O . ASP A 1 404 ? -3.076 0.941 -31.925 1.00 67.94 404 ASP A O 1
ATOM 3155 N N . ARG A 1 405 ? -3.496 2.392 -30.272 1.00 72.06 405 ARG A N 1
ATOM 3156 C CA . ARG A 1 405 ? -2.654 3.471 -30.817 1.00 72.06 405 ARG A CA 1
ATOM 3157 C C . ARG A 1 405 ? -1.161 3.274 -30.546 1.00 72.06 405 ARG A C 1
ATOM 3159 O O . ARG A 1 405 ? -0.349 3.979 -31.141 1.00 72.06 405 ARG A O 1
ATOM 3166 N N . ASN A 1 406 ? -0.791 2.326 -29.681 1.00 80.25 406 ASN A N 1
ATOM 3167 C CA . ASN A 1 406 ? 0.603 1.961 -29.435 1.00 80.25 406 ASN A CA 1
ATOM 3168 C C . ASN A 1 406 ? 0.762 0.438 -29.247 1.00 80.25 406 ASN A C 1
ATOM 3170 O O . ASN A 1 406 ? 0.907 -0.039 -28.116 1.00 80.25 406 ASN A O 1
ATOM 3174 N N . PRO A 1 407 ? 0.790 -0.335 -30.351 1.00 84.75 407 PRO A N 1
ATOM 3175 C CA . PRO A 1 407 ? 0.957 -1.786 -30.297 1.00 84.75 407 PRO A CA 1
ATOM 3176 C C . PRO A 1 407 ? 2.231 -2.222 -29.564 1.00 84.75 407 PRO A C 1
ATOM 3178 O O . PRO A 1 407 ? 2.211 -3.211 -28.838 1.00 84.75 407 PRO A O 1
ATOM 3181 N N . ALA A 1 408 ? 3.326 -1.465 -29.693 1.00 87.56 408 ALA A N 1
ATOM 3182 C CA . ALA A 1 408 ? 4.586 -1.781 -29.024 1.00 87.56 408 ALA A CA 1
ATOM 3183 C C . ALA A 1 408 ? 4.458 -1.718 -27.493 1.00 87.56 408 ALA A C 1
ATOM 3185 O O . ALA A 1 408 ? 4.940 -2.610 -26.794 1.00 87.56 408 ALA A O 1
ATOM 3186 N N . LEU A 1 409 ? 3.776 -0.698 -26.962 1.00 87.25 409 LEU A N 1
ATOM 3187 C CA . LEU A 1 409 ? 3.490 -0.599 -25.529 1.00 87.25 409 LEU A CA 1
ATOM 3188 C C . LEU A 1 409 ? 2.532 -1.704 -25.069 1.00 87.25 409 LEU A C 1
ATOM 3190 O O . LEU A 1 409 ? 2.730 -2.276 -24.001 1.00 87.25 409 LEU A O 1
ATOM 3194 N N . THR A 1 410 ? 1.536 -2.052 -25.882 1.00 88.38 410 THR A N 1
ATOM 3195 C CA . THR A 1 410 ? 0.597 -3.146 -25.591 1.00 88.38 410 THR A CA 1
ATOM 3196 C C . THR A 1 410 ? 1.301 -4.499 -25.488 1.00 88.38 410 THR A C 1
ATOM 3198 O O . THR A 1 410 ? 1.084 -5.233 -24.523 1.00 88.38 410 THR A O 1
ATOM 3201 N N . GLU A 1 411 ? 2.204 -4.817 -26.416 1.00 91.56 411 GLU A N 1
ATOM 3202 C CA . GLU A 1 411 ? 3.024 -6.031 -26.331 1.00 91.56 411 GLU A CA 1
ATOM 3203 C C . GLU A 1 411 ? 3.976 -5.997 -25.128 1.00 91.56 411 GLU A C 1
ATOM 3205 O O . GLU A 1 411 ? 4.163 -7.011 -24.451 1.00 91.56 411 GLU A O 1
ATOM 3210 N N . ALA A 1 412 ? 4.512 -4.822 -24.783 1.00 92.75 412 ALA A N 1
ATOM 3211 C CA . ALA A 1 412 ? 5.316 -4.654 -23.578 1.00 92.75 412 ALA A CA 1
ATOM 3212 C C . ALA A 1 412 ? 4.513 -4.940 -22.299 1.00 92.75 412 ALA A C 1
ATOM 3214 O O . ALA A 1 412 ? 5.026 -5.608 -21.404 1.00 92.75 412 ALA A O 1
ATOM 3215 N N . ILE A 1 413 ? 3.253 -4.496 -22.224 1.00 92.94 413 ILE A N 1
ATOM 3216 C CA . ILE A 1 413 ? 2.337 -4.795 -21.112 1.00 92.94 413 ILE A CA 1
ATOM 3217 C C . ILE A 1 413 ? 2.116 -6.304 -20.990 1.00 92.94 413 ILE A C 1
ATOM 3219 O O . ILE A 1 413 ? 2.274 -6.855 -19.899 1.00 92.94 413 ILE A O 1
ATOM 3223 N N . LYS A 1 414 ? 1.807 -6.987 -22.099 1.00 93.75 414 LYS A N 1
ATOM 3224 C CA . LYS A 1 414 ? 1.608 -8.445 -22.116 1.00 93.75 414 LYS A CA 1
ATOM 3225 C C . LYS A 1 414 ? 2.846 -9.182 -21.613 1.00 93.75 414 LYS A C 1
ATOM 3227 O O . LYS A 1 414 ? 2.750 -9.996 -20.694 1.00 93.75 414 LYS A O 1
ATOM 3232 N N . ALA A 1 415 ? 4.012 -8.862 -22.174 1.00 95.12 415 ALA A N 1
ATOM 3233 C CA . ALA A 1 415 ? 5.277 -9.478 -21.794 1.00 95.12 415 ALA A CA 1
ATOM 3234 C C . ALA A 1 415 ? 5.612 -9.224 -20.315 1.00 95.12 415 ALA A C 1
ATOM 3236 O O . ALA A 1 415 ? 5.977 -10.150 -19.589 1.00 95.12 415 ALA A O 1
ATOM 3237 N N . GLN A 1 416 ? 5.425 -7.988 -19.843 1.00 95.75 416 GLN A N 1
ATOM 3238 C CA . GLN A 1 416 ? 5.632 -7.613 -18.447 1.00 95.75 416 GLN A CA 1
ATOM 3239 C C . GLN A 1 416 ? 4.707 -8.415 -17.518 1.00 95.75 416 GLN A C 1
ATOM 3241 O O . GLN A 1 416 ? 5.181 -8.993 -16.543 1.00 95.75 416 GLN A O 1
ATOM 3246 N N . ASN A 1 417 ? 3.412 -8.516 -17.832 1.00 96.94 417 ASN A N 1
ATOM 3247 C CA . ASN A 1 417 ? 2.441 -9.238 -17.006 1.00 96.94 417 ASN A CA 1
ATOM 3248 C C . ASN A 1 417 ? 2.739 -10.736 -16.910 1.00 96.94 417 ASN A C 1
ATOM 3250 O O . ASN A 1 417 ? 2.554 -11.323 -15.844 1.00 96.94 417 ASN A O 1
ATOM 3254 N N . VAL A 1 418 ? 3.265 -11.354 -17.972 1.00 96.25 418 VAL A N 1
ATOM 3255 C CA . VAL A 1 418 ? 3.745 -12.746 -17.920 1.00 96.25 418 VAL A CA 1
ATOM 3256 C C . VAL A 1 418 ? 4.869 -12.902 -16.892 1.00 96.25 418 VAL A C 1
ATOM 3258 O O . VAL A 1 418 ? 4.828 -13.824 -16.073 1.00 96.25 418 VAL A O 1
ATOM 3261 N N . VAL A 1 419 ? 5.850 -11.995 -16.890 1.00 95.88 419 VAL A N 1
ATOM 3262 C CA . VAL A 1 419 ? 6.958 -12.024 -15.921 1.00 95.88 419 VAL A CA 1
ATOM 3263 C C . VAL A 1 419 ? 6.449 -11.768 -14.500 1.00 95.88 419 VAL A C 1
ATOM 3265 O O . VAL A 1 419 ? 6.809 -12.495 -13.578 1.00 95.88 419 VAL A O 1
ATOM 3268 N N . LEU A 1 420 ? 5.567 -10.785 -14.310 1.00 97.06 420 LEU A N 1
ATOM 3269 C CA . LEU A 1 420 ? 4.992 -10.481 -12.998 1.00 97.06 420 LEU A CA 1
ATOM 3270 C C . LEU A 1 420 ? 4.201 -11.662 -12.426 1.00 97.06 420 LEU A C 1
ATOM 3272 O O . LEU A 1 420 ? 4.333 -11.969 -11.244 1.00 97.06 420 LEU A O 1
ATOM 3276 N N . ARG A 1 421 ? 3.428 -12.362 -13.264 1.00 96.06 421 ARG A N 1
ATOM 3277 C CA . ARG A 1 421 ? 2.678 -13.558 -12.858 1.00 96.06 421 ARG A CA 1
ATOM 3278 C C . ARG A 1 421 ? 3.577 -14.713 -12.465 1.00 96.06 421 ARG A C 1
ATOM 3280 O O . ARG A 1 421 ? 3.312 -15.350 -11.452 1.00 96.06 421 ARG A O 1
ATOM 3287 N N . ARG A 1 422 ? 4.653 -14.950 -13.222 1.00 95.12 422 ARG A N 1
ATOM 3288 C CA . ARG A 1 422 ? 5.656 -15.975 -12.893 1.00 95.12 422 ARG A CA 1
ATOM 3289 C C . ARG A 1 422 ? 6.188 -15.808 -11.469 1.00 95.12 422 ARG A C 1
ATOM 3291 O O . ARG A 1 422 ? 6.450 -16.794 -10.792 1.00 95.12 422 ARG A O 1
ATOM 3298 N N . TRP A 1 423 ? 6.321 -14.563 -11.018 1.00 95.19 423 TRP A N 1
ATOM 3299 C CA . TRP A 1 423 ? 6.885 -14.230 -9.715 1.00 95.19 423 TRP A CA 1
ATOM 3300 C C . TRP A 1 423 ? 5.850 -13.789 -8.676 1.00 95.19 423 TRP A C 1
ATOM 3302 O O . TRP A 1 423 ? 6.240 -13.353 -7.594 1.00 95.19 423 TRP A O 1
ATOM 3312 N N . ALA A 1 424 ? 4.548 -13.917 -8.950 1.00 94.38 424 ALA A N 1
ATOM 3313 C CA . ALA A 1 424 ? 3.488 -13.326 -8.132 1.00 94.38 424 ALA A CA 1
ATOM 3314 C C . ALA A 1 424 ? 3.583 -13.700 -6.644 1.00 94.38 424 ALA A C 1
ATOM 3316 O O . ALA A 1 424 ? 3.469 -12.822 -5.792 1.00 94.38 424 ALA A O 1
ATOM 3317 N N . ASP A 1 425 ? 3.895 -14.956 -6.318 1.00 92.81 425 ASP A N 1
ATOM 3318 C CA . ASP A 1 425 ? 4.029 -15.412 -4.926 1.00 92.81 425 ASP A CA 1
ATOM 3319 C C . ASP A 1 425 ? 5.185 -14.745 -4.176 1.00 92.81 425 ASP A C 1
ATOM 3321 O O . ASP A 1 425 ? 5.123 -14.541 -2.962 1.00 92.81 425 ASP A O 1
ATOM 3325 N N . ARG A 1 426 ? 6.256 -14.393 -4.889 1.00 94.00 426 ARG A N 1
ATOM 3326 C CA . ARG A 1 426 ? 7.400 -13.667 -4.330 1.00 94.00 426 ARG A CA 1
ATOM 3327 C C . ARG A 1 426 ? 7.132 -12.171 -4.249 1.00 94.00 426 ARG A C 1
ATOM 3329 O O . ARG A 1 426 ? 7.646 -11.515 -3.349 1.00 94.00 426 ARG A O 1
ATOM 3336 N N . LEU A 1 427 ? 6.338 -11.635 -5.172 1.00 95.75 427 LEU A N 1
ATOM 3337 C CA . LEU A 1 427 ? 6.020 -10.211 -5.238 1.00 95.75 427 LEU A CA 1
ATOM 3338 C C . LEU A 1 427 ? 4.869 -9.816 -4.297 1.00 95.75 427 LEU A C 1
ATOM 3340 O O . LEU A 1 427 ? 4.819 -8.682 -3.830 1.00 95.75 427 LEU A O 1
ATOM 3344 N N . ALA A 1 428 ? 3.959 -10.741 -3.983 1.00 94.69 428 ALA A N 1
ATOM 3345 C CA . ALA A 1 428 ? 2.772 -10.474 -3.177 1.00 94.69 428 ALA A CA 1
ATOM 3346 C C . ALA A 1 428 ? 3.061 -9.856 -1.793 1.00 94.69 428 ALA A C 1
ATOM 3348 O O . ALA A 1 428 ? 2.360 -8.902 -1.438 1.00 94.69 428 ALA A O 1
ATOM 3349 N N . PRO A 1 429 ? 4.064 -10.309 -1.016 1.00 94.88 429 PRO A N 1
ATOM 3350 C CA . PRO A 1 429 ? 4.352 -9.754 0.299 1.00 94.88 429 PRO A CA 1
ATOM 3351 C C . PRO A 1 429 ? 5.459 -8.688 0.282 1.00 94.88 429 PRO A C 1
ATOM 3353 O O . PRO A 1 429 ? 6.122 -8.477 1.297 1.00 94.88 429 PRO A O 1
ATOM 3356 N N . LEU A 1 430 ? 5.697 -8.022 -0.854 1.00 94.38 430 LEU A N 1
ATOM 3357 C CA . LEU A 1 430 ? 6.738 -7.001 -0.932 1.00 94.38 430 LEU A CA 1
ATOM 3358 C C . LEU A 1 430 ? 6.422 -5.777 -0.067 1.00 94.38 430 LEU A C 1
ATOM 3360 O O . LEU A 1 430 ? 5.386 -5.131 -0.220 1.00 94.38 430 LEU A O 1
ATOM 3364 N N . VAL A 1 431 ? 7.381 -5.407 0.780 1.00 92.19 431 VAL A N 1
ATOM 3365 C CA . VAL A 1 431 ? 7.415 -4.138 1.512 1.00 92.19 431 VAL A CA 1
ATOM 3366 C C . VAL A 1 431 ? 8.654 -3.340 1.122 1.00 92.19 431 VAL A C 1
ATOM 3368 O O . VAL A 1 431 ? 9.758 -3.879 1.029 1.00 92.19 431 VAL A O 1
ATOM 3371 N N . ALA A 1 432 ? 8.481 -2.039 0.901 1.00 90.06 432 ALA A N 1
ATOM 3372 C CA . ALA A 1 432 ? 9.576 -1.136 0.554 1.00 90.06 432 ALA A CA 1
ATOM 3373 C C . ALA A 1 432 ? 10.487 -0.922 1.757 1.00 90.06 432 ALA A C 1
ATOM 3375 O O . ALA A 1 432 ? 10.028 -0.449 2.789 1.00 90.06 432 ALA A O 1
ATOM 3376 N N . VAL A 1 433 ? 11.778 -1.202 1.646 1.00 79.62 433 VAL A N 1
ATOM 3377 C CA . VAL A 1 433 ? 12.671 -1.127 2.810 1.00 79.62 433 VAL A CA 1
ATOM 3378 C C . VAL A 1 433 ? 13.160 0.302 3.039 1.00 79.62 433 VAL A C 1
ATOM 3380 O O . VAL A 1 433 ? 13.422 0.699 4.171 1.00 79.62 433 VAL A O 1
ATOM 3383 N N . ARG A 1 434 ? 13.253 1.119 1.986 1.00 70.38 434 ARG A N 1
ATOM 3384 C CA . ARG A 1 434 ? 13.631 2.532 2.097 1.00 70.38 434 ARG A CA 1
ATOM 3385 C C . ARG A 1 434 ? 13.128 3.350 0.905 1.00 70.38 434 ARG A C 1
ATOM 3387 O O . ARG A 1 434 ? 12.796 2.805 -0.141 1.00 70.38 434 ARG A O 1
ATOM 3394 N N . GLU A 1 435 ? 13.078 4.667 1.103 1.00 59.31 435 GLU A N 1
ATOM 3395 C CA . GLU A 1 435 ? 12.569 5.660 0.147 1.00 59.31 435 GLU A CA 1
ATOM 3396 C C . GLU A 1 435 ? 13.490 5.816 -1.080 1.00 59.31 435 GLU A C 1
ATOM 3398 O O . GLU A 1 435 ? 12.988 5.999 -2.181 1.00 59.31 435 GLU A O 1
ATOM 3403 N N . GLU A 1 436 ? 14.806 5.629 -0.920 1.00 54.47 436 GLU A N 1
ATOM 3404 C CA . GLU A 1 436 ? 15.824 5.493 -1.975 1.00 54.47 436 GLU A CA 1
ATOM 3405 C C . GLU A 1 436 ? 17.104 4.936 -1.335 1.00 54.47 436 GLU A C 1
ATOM 3407 O O . GLU A 1 436 ? 17.535 5.409 -0.275 1.00 54.47 436 GLU A O 1
ATOM 3412 N N . THR A 1 437 ? 17.705 3.898 -1.921 1.00 55.28 437 THR A N 1
ATOM 3413 C CA . THR A 1 437 ? 18.757 3.142 -1.230 1.00 55.28 437 THR A CA 1
ATOM 3414 C C . THR A 1 437 ? 19.857 2.715 -2.155 1.00 55.28 437 THR A C 1
ATOM 3416 O O . THR A 1 437 ? 19.823 1.628 -2.702 1.00 55.28 437 THR A O 1
ATOM 3419 N N . HIS A 1 438 ? 20.906 3.528 -2.157 1.00 59.66 438 HIS A N 1
ATOM 3420 C CA . HIS A 1 438 ? 22.223 3.170 -2.649 1.00 59.66 438 HIS A CA 1
ATOM 3421 C C . HIS A 1 438 ? 22.312 3.063 -4.167 1.00 59.66 438 HIS A C 1
ATOM 3423 O O . HIS A 1 438 ? 21.515 2.478 -4.880 1.00 59.66 438 HIS A O 1
ATOM 3429 N N . GLY A 1 439 ? 23.334 3.710 -4.669 1.00 58.41 439 GLY A N 1
ATOM 3430 C CA . GLY A 1 439 ? 23.669 3.791 -6.064 1.00 58.41 439 GLY A CA 1
ATOM 3431 C C . GLY A 1 439 ? 24.995 4.501 -6.090 1.00 58.41 439 GLY A C 1
ATOM 3432 O O . GLY A 1 439 ? 25.267 5.356 -5.241 1.00 58.41 439 GLY A O 1
ATOM 3433 N N . ASP A 1 440 ? 25.844 4.122 -7.017 1.00 68.75 440 ASP A N 1
ATOM 3434 C CA . ASP A 1 440 ? 26.993 4.947 -7.291 1.00 68.75 440 ASP A CA 1
ATOM 3435 C C . ASP A 1 440 ? 26.565 5.900 -8.405 1.00 68.75 440 ASP A C 1
ATOM 3437 O O . ASP A 1 440 ? 26.541 5.537 -9.579 1.00 68.75 440 ASP A O 1
ATOM 3441 N N . ALA A 1 441 ? 26.151 7.114 -8.022 1.00 71.06 441 ALA A N 1
ATOM 3442 C CA . ALA A 1 441 ? 25.791 8.157 -8.978 1.00 71.06 441 ALA A CA 1
ATOM 3443 C C . ALA A 1 441 ? 26.969 8.479 -9.913 1.00 71.06 441 ALA A C 1
ATOM 3445 O O . ALA A 1 441 ? 26.744 8.804 -11.078 1.00 71.06 441 ALA A O 1
ATOM 3446 N N . ARG A 1 442 ? 28.219 8.299 -9.450 1.00 73.81 442 ARG A N 1
ATOM 3447 C CA . ARG A 1 442 ? 29.416 8.401 -10.299 1.00 73.81 442 ARG A CA 1
ATOM 3448 C C . ARG A 1 442 ? 29.504 7.218 -11.263 1.00 73.81 442 ARG A C 1
ATOM 3450 O O . ARG A 1 442 ? 29.797 7.420 -12.436 1.00 73.81 442 ARG A O 1
ATOM 3457 N N . ALA A 1 443 ? 29.150 6.010 -10.823 1.00 77.75 443 ALA A N 1
ATOM 3458 C CA . ALA A 1 443 ? 28.944 4.865 -11.718 1.00 77.75 443 ALA A CA 1
ATOM 3459 C C . ALA A 1 443 ? 27.625 4.940 -12.514 1.00 77.75 443 ALA A C 1
ATOM 3461 O O . ALA A 1 443 ? 27.368 4.075 -13.352 1.00 77.75 443 ALA A O 1
ATOM 3462 N N . GLY A 1 444 ? 26.791 5.963 -12.289 1.00 87.75 444 GLY A N 1
ATOM 3463 C CA . GLY A 1 444 ? 25.534 6.289 -12.961 1.00 87.75 444 GLY A CA 1
ATOM 3464 C C . GLY A 1 444 ? 24.425 5.237 -12.844 1.00 87.75 444 GLY A C 1
ATOM 3465 O O . GLY A 1 444 ? 23.771 4.945 -13.849 1.00 87.75 444 GLY A O 1
ATOM 3466 N N . TYR A 1 445 ? 24.226 4.634 -11.676 1.00 91.75 445 TYR A N 1
ATOM 3467 C CA . TYR A 1 445 ? 23.050 3.799 -11.403 1.00 91.75 445 TYR A CA 1
ATOM 3468 C C . TYR A 1 445 ? 22.461 4.095 -10.018 1.00 91.75 445 TYR A C 1
ATOM 3470 O O . TYR A 1 445 ? 23.152 4.617 -9.143 1.00 91.75 445 TYR A O 1
ATOM 3478 N N . VAL A 1 446 ? 21.193 3.732 -9.817 1.00 91.88 446 VAL A N 1
ATOM 3479 C CA . VAL A 1 446 ? 20.486 3.788 -8.524 1.00 91.88 446 VAL A CA 1
ATOM 3480 C C . VAL A 1 446 ? 19.828 2.442 -8.222 1.00 91.88 446 VAL A C 1
ATOM 3482 O O . VAL A 1 446 ? 19.485 1.712 -9.152 1.00 91.88 446 VAL A O 1
ATOM 3485 N N . GLN A 1 447 ? 19.675 2.094 -6.943 1.00 91.38 447 GLN A N 1
ATOM 3486 C CA . GLN A 1 447 ? 18.992 0.885 -6.494 1.00 91.38 447 GLN A CA 1
ATOM 3487 C C . GLN A 1 447 ? 17.739 1.202 -5.663 1.00 91.38 447 GLN A C 1
ATOM 3489 O O . GLN A 1 447 ? 17.699 2.149 -4.871 1.00 91.38 447 GLN A O 1
ATOM 3494 N N . TYR A 1 448 ? 16.731 0.344 -5.809 1.00 91.62 448 TYR A N 1
ATOM 3495 C CA . TYR A 1 448 ? 15.538 0.306 -4.963 1.00 91.62 448 TYR A CA 1
ATOM 3496 C C . TYR A 1 448 ? 15.398 -1.090 -4.364 1.00 91.62 448 TYR A C 1
ATOM 3498 O O . TYR A 1 448 ? 15.526 -2.077 -5.088 1.00 91.62 448 TYR A O 1
ATOM 3506 N N . THR A 1 449 ? 15.128 -1.181 -3.060 1.00 89.88 449 THR A N 1
ATOM 3507 C CA . THR A 1 449 ? 15.111 -2.460 -2.335 1.00 89.88 449 THR A CA 1
ATOM 3508 C C . THR A 1 449 ? 13.774 -2.685 -1.640 1.00 89.88 449 THR A C 1
ATOM 3510 O O . THR A 1 449 ? 13.311 -1.837 -0.873 1.00 89.88 449 THR A O 1
ATOM 3513 N N . ALA A 1 450 ? 13.203 -3.869 -1.849 1.00 92.25 450 ALA A N 1
ATOM 3514 C CA . ALA A 1 450 ? 12.025 -4.354 -1.141 1.00 92.25 450 ALA A CA 1
ATOM 3515 C C . ALA A 1 450 ? 12.271 -5.747 -0.550 1.00 92.25 450 ALA A C 1
ATOM 3517 O O . ALA A 1 450 ? 13.067 -6.526 -1.077 1.00 92.25 450 ALA A O 1
ATOM 3518 N N . TRP A 1 451 ? 11.585 -6.069 0.543 1.00 91.56 451 TRP A N 1
ATOM 3519 C CA . TRP A 1 451 ? 11.633 -7.391 1.170 1.00 91.56 451 TRP A CA 1
ATOM 3520 C C . TRP A 1 451 ? 10.321 -8.116 1.000 1.00 91.56 451 TRP A C 1
ATOM 3522 O O . TRP A 1 451 ? 9.263 -7.518 1.138 1.00 91.56 451 TRP A O 1
ATOM 3532 N N . SER A 1 452 ? 10.412 -9.418 0.780 1.00 91.62 452 SER A N 1
ATOM 3533 C CA . SER A 1 452 ? 9.276 -10.331 0.736 1.00 91.62 452 SER A CA 1
ATOM 3534 C C . SER A 1 452 ? 9.326 -11.252 1.954 1.00 91.62 452 SER A C 1
ATOM 3536 O O . SER A 1 452 ? 9.440 -12.473 1.844 1.00 91.62 452 SER A O 1
ATOM 3538 N N . GLY A 1 453 ? 9.388 -10.649 3.144 1.00 86.44 453 GLY A N 1
ATOM 3539 C CA . GLY A 1 453 ? 9.621 -11.404 4.372 1.00 86.44 453 GLY A CA 1
ATOM 3540 C C . GLY A 1 453 ? 10.924 -12.197 4.344 1.00 86.44 453 GLY A C 1
ATOM 3541 O O . GLY A 1 453 ? 11.959 -11.690 3.926 1.00 86.44 453 GLY A O 1
ATOM 3542 N N . GLU A 1 454 ? 10.858 -13.460 4.760 1.00 85.69 454 GLU A N 1
ATOM 3543 C CA . GLU A 1 454 ? 11.950 -14.436 4.656 1.00 85.69 454 GLU A CA 1
ATOM 3544 C C . GLU A 1 454 ? 12.169 -15.017 3.250 1.00 85.69 454 GLU A C 1
ATOM 3546 O O . GLU A 1 454 ? 13.170 -15.700 3.037 1.00 85.69 454 GLU A O 1
ATOM 3551 N N . ARG A 1 455 ? 11.272 -14.759 2.288 1.00 88.38 455 ARG A N 1
ATOM 3552 C CA . ARG A 1 455 ? 11.361 -15.347 0.938 1.00 88.38 455 ARG A CA 1
ATOM 3553 C C . ARG A 1 455 ? 12.527 -14.782 0.137 1.00 88.38 455 ARG A C 1
ATOM 3555 O O . ARG A 1 455 ? 13.067 -15.469 -0.727 1.00 88.38 455 ARG A O 1
ATOM 3562 N N . GLY A 1 456 ? 12.899 -13.534 0.407 1.00 91.69 456 GLY A N 1
ATOM 3563 C CA . GLY A 1 456 ? 14.024 -12.896 -0.253 1.00 91.69 456 GLY A CA 1
ATOM 3564 C C . GLY A 1 456 ? 13.929 -11.381 -0.328 1.00 91.69 456 GLY A C 1
ATOM 3565 O O . GLY A 1 456 ? 13.044 -10.735 0.245 1.00 91.69 456 GLY A O 1
ATOM 3566 N N . VAL A 1 457 ? 14.889 -10.827 -1.057 1.00 92.12 457 VAL A N 1
ATOM 3567 C CA . VAL A 1 457 ? 15.088 -9.397 -1.263 1.00 92.12 457 VAL A CA 1
ATOM 3568 C C . VAL A 1 457 ? 15.016 -9.103 -2.754 1.00 92.12 457 VAL A C 1
ATOM 3570 O O . VAL A 1 457 ? 15.787 -9.652 -3.540 1.00 92.12 457 VAL A O 1
ATOM 3573 N N . LEU A 1 458 ? 14.122 -8.193 -3.130 1.00 94.81 458 LEU A N 1
ATOM 3574 C CA . LEU A 1 458 ? 14.072 -7.598 -4.458 1.00 94.81 458 LEU A CA 1
ATOM 3575 C C . LEU A 1 458 ? 15.001 -6.383 -4.488 1.00 94.81 458 LEU A C 1
ATOM 3577 O O . LEU A 1 458 ? 14.872 -5.493 -3.647 1.00 94.81 458 LEU A O 1
ATOM 3581 N N . THR A 1 459 ? 15.900 -6.315 -5.466 1.00 94.44 459 THR A N 1
ATOM 3582 C CA . THR A 1 459 ? 16.725 -5.131 -5.733 1.00 94.44 459 THR A CA 1
ATOM 3583 C C . THR A 1 459 ? 16.630 -4.738 -7.198 1.00 94.44 459 THR A C 1
ATOM 3585 O O . THR A 1 459 ? 17.043 -5.473 -8.087 1.00 94.44 459 THR A O 1
ATOM 3588 N N . VAL A 1 460 ? 16.102 -3.547 -7.456 1.00 95.69 460 VAL A N 1
ATOM 3589 C CA . VAL A 1 460 ? 15.960 -2.986 -8.801 1.00 95.69 460 VAL A CA 1
ATOM 3590 C C . VAL A 1 460 ? 17.125 -2.050 -9.056 1.00 95.69 460 VAL A C 1
ATOM 3592 O O . VAL A 1 460 ? 17.221 -1.014 -8.406 1.00 95.69 460 VAL A O 1
ATOM 3595 N N . VAL A 1 461 ? 17.999 -2.404 -9.997 1.00 95.44 461 VAL A N 1
ATOM 3596 C CA . VAL A 1 461 ? 19.149 -1.592 -10.410 1.00 95.44 461 VAL A CA 1
ATOM 3597 C C . VAL A 1 461 ? 18.764 -0.807 -11.657 1.00 95.44 461 VAL A C 1
ATOM 3599 O O . VAL A 1 461 ? 18.639 -1.382 -12.736 1.00 95.44 461 VAL A O 1
ATOM 3602 N N . ARG A 1 462 ? 18.580 0.507 -11.531 1.00 94.69 462 ARG A N 1
ATOM 3603 C CA . ARG A 1 462 ? 18.212 1.404 -12.636 1.00 94.69 462 ARG A CA 1
ATOM 3604 C C . ARG A 1 462 ? 19.444 2.119 -13.180 1.00 94.69 462 ARG A C 1
ATOM 3606 O O . ARG A 1 462 ? 20.190 2.754 -12.434 1.00 94.69 462 ARG A O 1
ATOM 3613 N N . ASN A 1 463 ? 19.631 2.066 -14.494 1.00 94.69 463 ASN A N 1
ATOM 3614 C CA . ASN A 1 463 ? 20.672 2.818 -15.185 1.00 94.69 463 ASN A CA 1
ATOM 3615 C C . ASN A 1 463 ? 20.255 4.284 -15.345 1.00 94.69 463 ASN A C 1
ATOM 3617 O O . ASN A 1 463 ? 19.188 4.576 -15.878 1.00 94.69 463 ASN A O 1
ATOM 3621 N N . LEU A 1 464 ? 21.117 5.206 -14.920 1.00 92.00 464 LEU A N 1
ATOM 3622 C CA . LEU A 1 464 ? 20.894 6.651 -15.039 1.00 92.00 464 LEU A CA 1
ATOM 3623 C C . LEU A 1 464 ? 21.464 7.233 -16.339 1.00 92.00 464 LEU A C 1
ATOM 3625 O O . LEU A 1 464 ? 21.263 8.406 -16.629 1.00 92.00 464 LEU A O 1
ATOM 3629 N N . LYS A 1 465 ? 22.184 6.433 -17.138 1.00 92.12 465 LYS A N 1
ATOM 3630 C CA . LYS A 1 465 ? 22.720 6.865 -18.432 1.00 92.12 465 LYS A CA 1
ATOM 3631 C C . LYS A 1 465 ? 21.701 6.588 -19.536 1.00 92.12 465 LYS A C 1
ATOM 3633 O O . LYS A 1 465 ? 21.805 5.600 -20.264 1.00 92.12 465 LYS A O 1
ATOM 3638 N N . TYR A 1 466 ? 20.725 7.475 -19.653 1.00 90.62 466 TYR A N 1
ATOM 3639 C CA . TYR A 1 466 ? 19.725 7.459 -20.714 1.00 90.62 466 TYR A CA 1
ATOM 3640 C C . TYR A 1 466 ? 19.455 8.873 -21.231 1.00 90.62 466 TYR A C 1
ATOM 3642 O O . TYR A 1 466 ? 19.782 9.866 -20.585 1.00 90.62 466 TYR A O 1
ATOM 3650 N N . VAL A 1 467 ? 18.848 8.950 -22.408 1.00 87.75 467 VAL A N 1
ATOM 3651 C CA . VAL A 1 467 ? 18.257 10.159 -22.973 1.00 87.75 467 VAL A CA 1
ATOM 3652 C C . VAL A 1 467 ? 16.773 9.891 -23.156 1.00 87.75 467 VAL A C 1
ATOM 3654 O O . VAL A 1 467 ? 16.386 8.826 -23.627 1.00 87.75 467 VAL A O 1
ATOM 3657 N N . THR A 1 468 ? 15.959 10.860 -22.763 1.00 85.31 468 THR A N 1
ATOM 3658 C CA . THR A 1 468 ? 14.533 10.926 -23.072 1.00 85.31 468 THR A CA 1
ATOM 3659 C C . THR A 1 468 ? 14.246 12.331 -23.575 1.00 85.31 468 THR A C 1
ATOM 3661 O O . THR A 1 468 ? 14.649 13.304 -22.934 1.00 85.31 468 THR A O 1
ATOM 3664 N N . ASP A 1 469 ? 13.587 12.454 -24.723 1.00 77.62 469 ASP A N 1
ATOM 3665 C CA . ASP A 1 469 ? 13.087 13.734 -25.222 1.00 77.62 469 ASP A CA 1
ATOM 3666 C C . ASP A 1 469 ? 11.561 13.851 -25.031 1.00 77.62 469 ASP A C 1
ATOM 3668 O O . ASP A 1 469 ? 10.870 12.885 -24.687 1.00 77.62 469 ASP A O 1
ATOM 3672 N N . GLY A 1 470 ? 11.053 15.082 -25.150 1.00 67.31 470 GLY A N 1
ATOM 3673 C CA . GLY A 1 470 ? 9.641 15.416 -24.930 1.00 67.31 470 GLY A CA 1
ATOM 3674 C C . GLY A 1 470 ? 8.830 15.639 -26.208 1.00 67.31 470 GLY A C 1
ATOM 3675 O O . GLY A 1 470 ? 7.678 16.056 -26.111 1.00 67.31 470 GLY A O 1
ATOM 3676 N N . GLN A 1 471 ? 9.414 15.430 -27.393 1.00 66.62 471 GLN A N 1
ATOM 3677 C CA . GLN A 1 471 ? 8.730 15.717 -28.656 1.00 66.62 471 GLN A CA 1
ATOM 3678 C C . GLN A 1 471 ? 7.772 14.583 -29.048 1.00 66.62 471 GLN A C 1
ATOM 3680 O O . GLN A 1 471 ? 8.004 13.412 -28.746 1.00 66.62 471 GLN A O 1
ATOM 3685 N N . ALA A 1 472 ? 6.672 14.936 -29.721 1.00 60.22 472 ALA A N 1
ATOM 3686 C CA . ALA A 1 472 ? 5.737 13.960 -30.274 1.00 60.22 472 ALA A CA 1
ATOM 3687 C C . ALA A 1 472 ? 6.419 13.118 -31.369 1.00 60.22 472 ALA A C 1
ATOM 3689 O O . ALA A 1 472 ? 7.306 13.589 -32.083 1.00 60.22 472 ALA A O 1
ATOM 3690 N N . ASN A 1 473 ? 6.017 11.853 -31.501 1.00 59.31 473 ASN A N 1
ATOM 3691 C CA . ASN A 1 473 ? 6.771 10.864 -32.267 1.00 59.31 473 ASN A CA 1
ATOM 3692 C C . ASN A 1 473 ? 6.464 10.896 -33.780 1.00 59.31 473 ASN A C 1
ATOM 3694 O O . ASN A 1 473 ? 5.914 9.944 -34.321 1.00 59.31 473 ASN A O 1
ATOM 3698 N N . ALA A 1 474 ? 6.808 11.990 -34.467 1.00 55.25 474 ALA A N 1
ATOM 3699 C CA . ALA A 1 474 ? 6.538 12.137 -35.904 1.00 55.25 474 ALA A CA 1
ATOM 3700 C C . ALA A 1 474 ? 7.379 11.198 -36.805 1.00 55.25 474 ALA A C 1
ATOM 3702 O O . ALA A 1 474 ? 6.979 10.930 -37.932 1.00 55.25 474 ALA A O 1
ATOM 3703 N N . GLU A 1 475 ? 8.514 10.674 -36.314 1.00 52.91 475 GLU A N 1
ATOM 3704 C CA . GLU A 1 475 ? 9.548 10.006 -37.139 1.00 52.91 475 GLU A CA 1
ATOM 3705 C C . GLU A 1 475 ? 10.011 8.621 -36.616 1.00 52.91 475 GLU A C 1
ATOM 3707 O O . GLU A 1 475 ? 11.067 8.122 -36.993 1.00 52.91 475 GLU A O 1
ATOM 3712 N N . GLY A 1 476 ? 9.242 7.964 -35.740 1.00 58.69 476 GLY A N 1
ATOM 3713 C CA . GLY A 1 476 ? 9.370 6.519 -35.461 1.00 58.69 476 GLY A CA 1
ATOM 3714 C C . GLY A 1 476 ? 10.586 6.011 -34.658 1.00 58.69 476 GLY A C 1
ATOM 3715 O O . GLY A 1 476 ? 10.575 4.855 -34.240 1.00 58.69 476 GLY A O 1
ATOM 3716 N N . ALA A 1 477 ? 11.620 6.814 -34.390 1.00 61.88 477 ALA A N 1
ATOM 3717 C CA . ALA A 1 477 ? 12.751 6.380 -33.558 1.00 61.88 477 ALA A CA 1
ATOM 3718 C C . ALA A 1 477 ? 12.406 6.389 -32.048 1.00 61.88 477 ALA A C 1
ATOM 3720 O O . ALA A 1 477 ? 11.789 7.354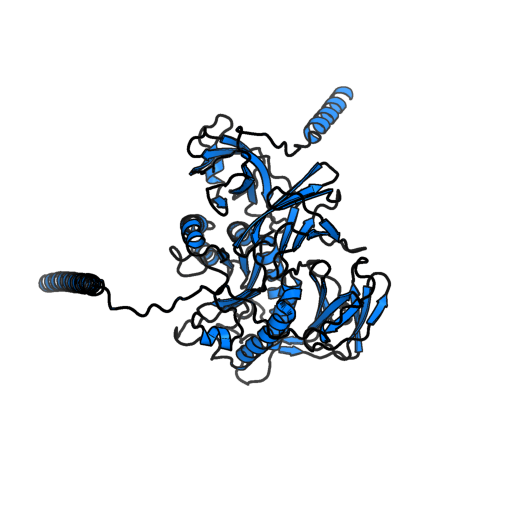 -31.589 1.00 61.88 477 ALA A O 1
ATOM 3721 N N . PRO A 1 478 ? 12.869 5.400 -31.245 1.00 65.19 478 PRO A N 1
ATOM 3722 C CA . PRO A 1 478 ? 12.672 5.409 -29.796 1.00 65.19 478 PRO A CA 1
ATOM 3723 C C . PRO A 1 478 ? 13.254 6.673 -29.165 1.00 65.19 478 PRO A C 1
ATOM 3725 O O . PRO A 1 478 ? 14.422 7.028 -29.404 1.00 65.19 478 PRO A O 1
ATOM 3728 N N . ARG A 1 479 ? 12.438 7.343 -28.349 1.00 78.81 479 ARG A N 1
ATOM 3729 C CA . ARG A 1 479 ? 12.817 8.586 -27.657 1.00 78.81 479 ARG A CA 1
ATOM 3730 C C . ARG A 1 479 ? 13.540 8.318 -26.352 1.00 78.81 479 ARG A C 1
ATOM 3732 O O . ARG A 1 479 ? 14.396 9.102 -25.952 1.00 78.81 479 ARG A O 1
ATOM 3739 N N . PHE A 1 480 ? 13.246 7.178 -25.735 1.00 88.12 480 PHE A N 1
ATOM 3740 C CA . PHE A 1 480 ? 13.994 6.655 -24.605 1.00 88.12 480 PHE A CA 1
ATOM 3741 C C . PHE A 1 480 ? 15.169 5.804 -25.099 1.00 88.12 480 PHE A C 1
ATOM 3743 O O . PHE A 1 480 ? 15.003 4.668 -25.545 1.00 88.12 480 PHE A O 1
ATOM 3750 N N . ARG A 1 481 ? 16.378 6.365 -25.032 1.00 89.50 481 ARG A N 1
ATOM 3751 C CA . ARG A 1 481 ? 17.622 5.691 -25.422 1.00 89.50 481 ARG A CA 1
ATOM 3752 C C . ARG A 1 481 ? 18.489 5.479 -24.205 1.00 89.50 481 ARG A C 1
ATOM 3754 O O . ARG A 1 481 ? 18.969 6.431 -23.599 1.00 89.50 481 ARG A O 1
ATOM 3761 N N . VAL A 1 482 ? 18.725 4.224 -23.867 1.00 91.38 482 VAL A N 1
ATOM 3762 C CA . VAL A 1 482 ? 19.625 3.854 -22.777 1.00 91.38 482 VAL A CA 1
ATOM 3763 C C . VAL A 1 482 ? 20.993 3.556 -23.358 1.00 91.38 482 VAL A C 1
ATOM 3765 O O . VAL A 1 482 ? 21.097 2.913 -24.399 1.00 91.38 482 VAL A O 1
ATOM 3768 N N . TYR A 1 483 ? 22.041 3.975 -22.660 1.00 94.12 483 TYR A N 1
ATOM 3769 C CA . TYR A 1 483 ? 23.413 3.586 -22.957 1.00 94.12 483 TYR A CA 1
ATOM 3770 C C . TYR A 1 483 ? 23.791 2.463 -21.991 1.00 94.12 483 TYR A C 1
ATOM 3772 O O . TYR A 1 483 ? 24.067 2.742 -20.814 1.00 94.12 483 TYR A O 1
ATOM 3780 N N . PRO A 1 484 ? 23.754 1.193 -22.440 1.00 93.81 484 PRO A N 1
ATOM 3781 C CA . PRO A 1 484 ? 24.013 0.069 -21.564 1.00 93.81 484 PRO A CA 1
ATOM 37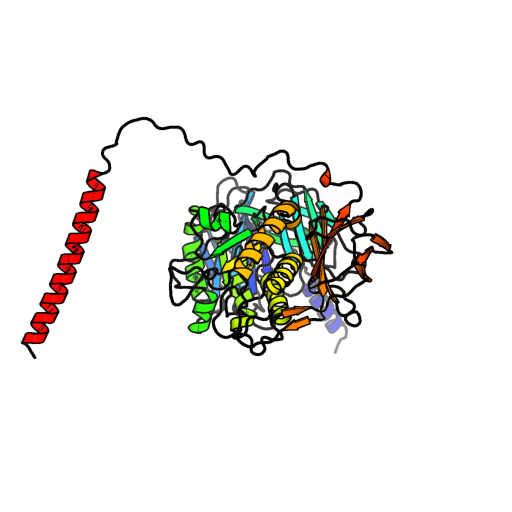82 C C . PRO A 1 484 ? 25.426 0.142 -21.005 1.00 93.81 484 PRO A C 1
ATOM 3784 O O . PRO A 1 484 ? 26.353 0.623 -21.657 1.00 93.81 484 PRO A O 1
ATOM 3787 N N . LYS A 1 485 ? 25.583 -0.371 -19.794 1.00 93.38 485 LYS A N 1
ATOM 3788 C CA . LYS A 1 485 ? 26.881 -0.498 -19.139 1.00 93.38 485 LYS A CA 1
ATOM 3789 C C . LYS A 1 485 ? 27.266 -1.960 -19.103 1.00 93.38 485 LYS A C 1
ATOM 3791 O O . LYS A 1 485 ? 26.404 -2.812 -18.923 1.00 93.38 485 LYS A O 1
ATOM 3796 N N . THR A 1 486 ? 28.544 -2.250 -19.268 1.00 93.50 486 THR A N 1
ATOM 3797 C CA . THR A 1 486 ? 29.078 -3.614 -19.221 1.00 93.50 486 THR A CA 1
ATOM 3798 C C . THR A 1 486 ? 29.907 -3.802 -17.966 1.00 93.50 486 THR A C 1
ATOM 3800 O O . THR A 1 486 ? 30.579 -2.861 -17.547 1.00 93.50 486 THR A O 1
ATOM 3803 N N . ASN A 1 487 ? 29.910 -5.015 -17.411 1.00 90.38 487 ASN A N 1
ATOM 3804 C CA . ASN A 1 487 ? 30.705 -5.364 -16.229 1.00 90.38 487 ASN A CA 1
ATOM 3805 C C . ASN A 1 487 ? 30.445 -4.437 -15.026 1.00 90.38 487 ASN A C 1
ATOM 3807 O O . ASN A 1 487 ? 31.379 -3.945 -14.396 1.00 90.38 487 ASN A O 1
ATOM 3811 N N . VAL A 1 488 ? 29.172 -4.176 -14.718 1.00 92.19 488 VAL A N 1
ATOM 3812 C CA . VAL A 1 488 ? 28.797 -3.344 -13.566 1.00 92.19 488 VAL A CA 1
ATOM 3813 C C . VAL A 1 488 ? 28.798 -4.206 -12.310 1.00 92.19 488 VAL A C 1
ATOM 3815 O O . VAL A 1 488 ? 28.036 -5.165 -12.228 1.00 92.19 488 VAL A O 1
ATOM 3818 N N . THR A 1 489 ? 29.605 -3.847 -11.315 1.00 92.56 489 THR A N 1
ATOM 3819 C CA . THR A 1 489 ? 29.533 -4.465 -9.985 1.00 92.56 489 THR A CA 1
ATOM 3820 C C . THR A 1 489 ? 28.518 -3.723 -9.125 1.00 92.56 489 THR A C 1
ATOM 3822 O O . THR A 1 489 ? 28.615 -2.511 -8.913 1.00 92.56 489 THR A O 1
ATOM 3825 N N . VAL A 1 490 ? 27.534 -4.462 -8.627 1.00 91.44 490 VAL A N 1
ATOM 3826 C CA . VAL A 1 490 ? 26.418 -3.949 -7.836 1.00 91.44 490 VAL A CA 1
ATOM 3827 C C . VAL A 1 490 ? 26.501 -4.546 -6.440 1.00 91.44 490 VAL A C 1
ATOM 3829 O O . VAL A 1 490 ? 26.481 -5.761 -6.278 1.00 91.44 490 VAL A O 1
ATOM 3832 N N . LYS A 1 491 ? 26.558 -3.691 -5.418 1.00 89.94 491 LYS A N 1
ATOM 3833 C CA . LYS A 1 491 ? 26.458 -4.128 -4.020 1.00 89.94 491 LYS A CA 1
ATOM 3834 C C . LYS A 1 491 ? 24.990 -4.282 -3.661 1.00 89.94 491 LYS A C 1
ATOM 3836 O O . LYS A 1 491 ? 24.292 -3.276 -3.561 1.00 89.94 491 LYS A O 1
ATOM 3841 N N . VAL A 1 492 ? 24.529 -5.512 -3.483 1.00 88.25 492 VAL A N 1
ATOM 3842 C CA . VAL A 1 492 ? 23.185 -5.819 -2.993 1.00 88.25 492 VAL A CA 1
ATOM 3843 C C . VAL A 1 492 ? 23.274 -5.981 -1.485 1.00 88.25 492 VAL A C 1
ATOM 3845 O O . VAL A 1 492 ? 23.901 -6.912 -0.980 1.00 88.25 492 VAL A O 1
ATOM 3848 N N . ARG A 1 493 ? 22.660 -5.054 -0.748 1.00 84.81 493 ARG A N 1
ATOM 3849 C CA . ARG A 1 493 ? 22.557 -5.181 0.707 1.00 84.81 493 ARG A CA 1
ATOM 3850 C C . ARG A 1 493 ? 21.563 -6.273 1.039 1.00 84.81 493 ARG A C 1
ATOM 3852 O O . ARG A 1 493 ? 20.404 -6.218 0.629 1.00 84.81 493 ARG A O 1
ATOM 3859 N N . VAL A 1 494 ? 22.030 -7.238 1.811 1.00 83.00 494 VAL A N 1
ATOM 3860 C CA . VAL A 1 494 ? 21.236 -8.382 2.220 1.00 83.00 494 VAL A CA 1
ATOM 3861 C C . VAL A 1 494 ? 21.165 -8.384 3.745 1.00 83.00 494 VAL A C 1
ATOM 3863 O O . VAL A 1 494 ? 22.195 -8.219 4.398 1.00 83.00 494 VAL A O 1
ATOM 3866 N N . PRO A 1 495 ? 19.978 -8.555 4.342 1.00 80.56 495 PRO A N 1
ATOM 3867 C CA . PRO A 1 495 ? 19.859 -8.633 5.790 1.00 80.56 495 PRO A CA 1
ATOM 3868 C C . PRO A 1 495 ? 20.608 -9.842 6.358 1.00 80.56 495 PRO A C 1
ATOM 3870 O O . PRO A 1 495 ? 20.560 -10.921 5.772 1.00 80.56 495 PRO A O 1
ATOM 3873 N N . GLY A 1 496 ? 21.197 -9.716 7.552 1.00 79.31 496 GLY A N 1
ATOM 3874 C CA . GLY A 1 496 ? 21.975 -10.796 8.178 1.00 79.31 496 GLY A CA 1
ATOM 3875 C C . GLY A 1 496 ? 21.204 -12.100 8.447 1.00 79.31 496 GLY A C 1
ATOM 3876 O O . GLY A 1 496 ? 21.809 -13.149 8.666 1.00 79.31 496 GLY A O 1
ATOM 3877 N N . TRP A 1 497 ? 19.866 -12.076 8.396 1.00 82.00 497 TRP A N 1
ATOM 3878 C CA . TRP A 1 497 ? 19.042 -13.287 8.475 1.00 82.00 497 TRP A CA 1
ATOM 3879 C C . TRP A 1 497 ? 19.085 -14.144 7.197 1.00 82.00 497 TRP A C 1
ATOM 3881 O O . TRP A 1 497 ? 18.748 -15.327 7.256 1.00 82.00 497 TRP A O 1
ATOM 3891 N N . LEU A 1 498 ? 19.531 -13.593 6.066 1.00 85.00 498 LEU A N 1
ATOM 3892 C CA . LEU A 1 498 ? 19.701 -14.293 4.794 1.00 85.00 498 LEU A CA 1
ATOM 3893 C C . LEU A 1 498 ? 21.180 -14.711 4.638 1.00 85.00 498 LEU A C 1
ATOM 3895 O O . LEU A 1 498 ? 21.978 -14.025 4.008 1.00 85.00 498 LEU A O 1
ATOM 3899 N N . LYS A 1 499 ? 21.561 -15.818 5.292 1.00 74.50 499 LYS A N 1
ATOM 3900 C CA . LYS A 1 499 ? 22.971 -16.226 5.499 1.00 74.50 499 LYS A CA 1
ATOM 3901 C C . LYS A 1 499 ? 23.702 -16.729 4.249 1.00 74.50 499 LYS A C 1
ATOM 3903 O O . LYS A 1 499 ? 24.890 -16.474 4.094 1.00 74.50 499 LYS A O 1
ATOM 3908 N N . SER A 1 500 ? 23.016 -17.486 3.397 1.00 74.62 500 SER A N 1
ATOM 3909 C CA . SER A 1 500 ? 23.509 -17.910 2.085 1.00 74.62 500 SER A CA 1
ATOM 3910 C C . SER A 1 500 ? 22.562 -17.318 1.067 1.00 74.62 500 SER A C 1
ATOM 3912 O O . SER A 1 500 ? 21.350 -17.437 1.237 1.00 74.62 500 SER A O 1
ATOM 3914 N N . VAL A 1 501 ? 23.099 -16.647 0.060 1.00 85.19 501 VAL A N 1
ATOM 3915 C CA . VAL A 1 501 ? 22.300 -15.914 -0.913 1.00 85.19 501 VAL A CA 1
ATOM 3916 C C . VAL A 1 501 ? 22.630 -16.460 -2.278 1.00 85.19 501 VAL A C 1
ATOM 3918 O O . VAL A 1 501 ? 23.804 -16.516 -2.620 1.00 85.19 501 VAL A O 1
ATOM 3921 N N . ARG A 1 502 ? 21.600 -16.829 -3.035 1.00 91.25 502 ARG A N 1
ATOM 3922 C CA . ARG A 1 502 ? 21.690 -16.914 -4.491 1.00 91.25 502 ARG A CA 1
ATOM 3923 C C . ARG A 1 502 ? 21.024 -15.698 -5.089 1.00 91.25 502 ARG A C 1
ATOM 3925 O O . ARG A 1 502 ? 19.961 -15.298 -4.605 1.00 91.25 502 ARG A O 1
ATOM 3932 N N . VAL A 1 503 ? 21.651 -15.126 -6.110 1.00 94.38 503 VAL A N 1
ATOM 3933 C CA . VAL A 1 503 ? 21.090 -13.998 -6.851 1.00 94.38 503 VAL A CA 1
ATOM 3934 C C . VAL A 1 503 ? 20.700 -14.445 -8.250 1.00 94.38 503 VAL A C 1
ATOM 3936 O O . VAL A 1 503 ? 21.491 -15.068 -8.951 1.00 94.38 503 VAL A O 1
ATOM 3939 N N . GLU A 1 504 ? 19.490 -14.099 -8.668 1.00 95.31 504 GLU A N 1
ATOM 3940 C CA . GLU A 1 504 ? 19.018 -14.284 -10.042 1.00 95.31 504 GLU A CA 1
ATOM 3941 C C . GLU A 1 504 ? 18.434 -12.984 -10.600 1.00 95.31 504 GLU A C 1
ATOM 3943 O O . GLU A 1 504 ? 17.944 -12.138 -9.844 1.00 95.31 504 GLU A O 1
ATOM 3948 N N . ASP A 1 505 ? 18.489 -12.819 -11.920 1.00 95.38 505 ASP A N 1
ATOM 3949 C CA . ASP A 1 505 ? 17.753 -11.761 -12.611 1.00 95.38 505 ASP A CA 1
ATOM 3950 C C . ASP A 1 505 ? 16.312 -12.228 -12.851 1.00 95.38 505 ASP A C 1
ATOM 3952 O O . ASP A 1 505 ? 16.074 -13.163 -13.609 1.00 95.38 505 ASP A O 1
ATOM 3956 N N . LEU A 1 506 ? 15.322 -11.576 -12.242 1.00 95.06 506 LEU A N 1
ATOM 3957 C CA . LEU A 1 506 ? 13.910 -11.926 -12.415 1.00 95.06 506 LEU A CA 1
ATOM 3958 C C . LEU A 1 506 ? 13.394 -11.688 -13.839 1.00 95.06 506 LEU A C 1
ATOM 3960 O O . LEU A 1 506 ? 12.356 -12.249 -14.201 1.00 95.06 506 LEU A O 1
ATOM 3964 N N . LEU A 1 507 ? 14.073 -10.863 -14.642 1.00 93.50 507 LEU A N 1
ATOM 3965 C CA . LEU A 1 507 ? 13.682 -10.621 -16.031 1.00 93.50 507 LEU A CA 1
ATOM 3966 C C . LEU A 1 507 ? 14.013 -11.817 -16.927 1.00 93.50 507 LEU A C 1
ATOM 3968 O O . LEU A 1 507 ? 13.209 -12.164 -17.792 1.00 93.50 507 LEU A O 1
ATOM 3972 N N . THR A 1 508 ? 15.174 -12.442 -16.724 1.00 91.12 508 THR A N 1
ATOM 3973 C CA . THR A 1 508 ? 15.653 -13.565 -17.549 1.00 91.12 508 THR A CA 1
ATOM 3974 C C . THR A 1 508 ? 15.452 -14.922 -16.872 1.00 91.12 508 THR A C 1
ATOM 3976 O O . THR A 1 508 ? 15.288 -15.931 -17.552 1.00 91.12 508 THR A O 1
ATOM 3979 N N . GLY A 1 509 ? 15.393 -14.948 -15.540 1.00 90.56 509 GLY A N 1
ATOM 3980 C CA . GLY A 1 509 ? 15.439 -16.151 -14.708 1.00 90.56 509 GLY A CA 1
ATOM 3981 C C . GLY A 1 509 ? 16.848 -16.726 -14.540 1.00 90.56 509 GLY A C 1
ATOM 3982 O O . GLY A 1 509 ? 16.990 -17.820 -14.001 1.00 90.56 509 GLY A O 1
ATOM 3983 N N . GLU A 1 510 ? 17.883 -16.038 -15.025 1.00 92.12 510 GLU A N 1
ATOM 3984 C CA . GLU A 1 510 ? 19.253 -16.546 -14.993 1.00 92.12 510 GLU A CA 1
ATOM 3985 C C . GLU A 1 510 ? 19.924 -16.264 -13.640 1.00 92.12 510 GLU A C 1
ATOM 3987 O O . GLU A 1 510 ? 19.801 -15.152 -13.110 1.00 92.12 510 GLU A O 1
ATOM 3992 N N . PRO A 1 511 ? 20.673 -17.232 -13.079 1.00 94.12 511 PRO A N 1
ATOM 3993 C CA . PRO A 1 511 ? 21.511 -16.984 -11.915 1.00 94.12 511 PRO A CA 1
ATOM 3994 C C . PRO A 1 511 ? 22.655 -16.031 -12.281 1.00 94.12 511 PRO A C 1
ATOM 3996 O O . PRO A 1 511 ? 23.225 -16.103 -13.371 1.00 94.12 511 PRO A O 1
ATOM 3999 N N . LEU A 1 512 ? 23.018 -15.154 -11.350 1.00 93.94 512 LEU A N 1
ATOM 4000 C CA . LEU A 1 512 ? 24.083 -14.172 -11.521 1.00 93.94 512 LEU A CA 1
ATOM 4001 C C . LEU A 1 512 ? 25.231 -14.457 -10.555 1.00 93.94 512 LEU A C 1
ATOM 4003 O O . LEU A 1 512 ? 24.960 -14.740 -9.394 1.00 93.94 512 LEU A O 1
ATOM 4007 N N . PRO A 1 513 ? 26.497 -14.320 -10.995 1.00 91.81 513 PRO A N 1
ATOM 4008 C CA . PRO A 1 513 ? 27.645 -14.556 -10.135 1.00 91.81 513 PRO A CA 1
ATOM 4009 C C . PRO A 1 513 ? 27.705 -13.529 -9.000 1.00 91.81 513 PRO A C 1
ATOM 4011 O O . PRO A 1 513 ? 27.733 -12.312 -9.231 1.00 91.81 513 PRO A O 1
ATOM 4014 N N . GLU A 1 514 ? 27.772 -14.047 -7.779 1.00 92.50 514 GLU A N 1
ATOM 4015 C CA . GLU A 1 514 ? 27.798 -13.301 -6.535 1.00 92.50 514 GLU A CA 1
ATOM 4016 C C . GLU A 1 514 ? 29.057 -13.585 -5.702 1.00 92.50 514 GLU A C 1
ATOM 4018 O O . GLU A 1 514 ? 29.505 -14.721 -5.550 1.00 92.50 514 GLU A O 1
ATOM 4023 N N . THR A 1 515 ? 29.613 -12.531 -5.111 1.00 93.25 515 THR A N 1
ATOM 4024 C CA . THR A 1 515 ? 30.705 -12.610 -4.138 1.00 93.25 515 THR A CA 1
ATOM 4025 C C . THR A 1 515 ? 30.175 -12.143 -2.783 1.00 93.25 515 THR A C 1
ATOM 4027 O O . THR A 1 515 ? 29.727 -10.997 -2.673 1.00 93.25 515 THR A O 1
ATOM 4030 N N . PRO A 1 516 ? 30.204 -12.978 -1.730 1.00 90.56 516 PRO A N 1
ATOM 4031 C CA . PRO A 1 516 ? 29.802 -12.558 -0.391 1.00 90.56 516 PRO A CA 1
ATOM 4032 C C . PRO A 1 516 ? 30.615 -11.358 0.106 1.00 90.56 516 PRO A C 1
ATOM 4034 O O . PRO A 1 516 ? 31.831 -11.302 -0.069 1.00 90.56 516 PRO A O 1
ATOM 4037 N N . THR A 1 517 ? 29.952 -10.407 0.763 1.00 88.50 517 THR A N 1
ATOM 4038 C CA . THR A 1 517 ? 30.593 -9.236 1.383 1.00 88.50 517 THR A CA 1
ATOM 4039 C C . THR A 1 517 ? 30.030 -8.985 2.784 1.00 88.50 517 THR A C 1
ATOM 4041 O O . THR A 1 517 ? 28.933 -9.452 3.101 1.00 88.50 517 THR A O 1
ATOM 4044 N N . PRO A 1 518 ? 30.732 -8.237 3.656 1.00 83.81 518 PRO A N 1
ATOM 4045 C CA . PRO A 1 518 ? 30.157 -7.817 4.931 1.00 83.81 518 PRO A CA 1
ATOM 4046 C C . PRO A 1 518 ? 28.852 -7.027 4.718 1.00 83.81 518 PRO A C 1
ATOM 4048 O O . PRO A 1 518 ? 28.861 -5.941 4.140 1.00 83.81 518 PRO A O 1
ATOM 4051 N N . GLY A 1 519 ? 27.724 -7.577 5.179 1.00 80.06 519 GLY A N 1
ATOM 4052 C CA . GLY A 1 519 ? 26.397 -6.951 5.071 1.00 80.06 519 GLY A CA 1
ATOM 4053 C C . GLY A 1 519 ? 25.690 -7.107 3.715 1.00 80.06 519 GLY A C 1
ATOM 4054 O O . GLY A 1 519 ? 24.706 -6.406 3.459 1.00 80.06 519 GLY A O 1
ATOM 4055 N N . GLY A 1 520 ? 26.167 -7.984 2.823 1.00 87.75 520 GLY A N 1
ATOM 4056 C CA . GLY A 1 520 ? 25.521 -8.186 1.527 1.00 87.75 520 GLY A CA 1
ATOM 4057 C C . GLY A 1 520 ? 26.254 -9.115 0.566 1.00 87.75 520 GLY A C 1
ATOM 4058 O O . GLY A 1 520 ? 27.088 -9.931 0.950 1.00 87.75 520 GLY A O 1
ATOM 4059 N N . VAL A 1 521 ? 25.961 -8.949 -0.719 1.00 91.19 521 VAL A N 1
ATOM 4060 C CA . VAL A 1 521 ? 26.647 -9.631 -1.821 1.00 91.19 521 VAL A CA 1
ATOM 4061 C C . VAL A 1 521 ? 27.007 -8.631 -2.915 1.00 91.19 521 VAL A C 1
ATOM 4063 O O . VAL A 1 521 ? 26.258 -7.695 -3.196 1.00 91.19 521 VAL A O 1
ATOM 4066 N N . GLU A 1 522 ? 28.163 -8.815 -3.537 1.00 93.62 522 GLU A N 1
ATOM 4067 C CA . GLU A 1 522 ? 28.538 -8.127 -4.766 1.00 93.62 522 GLU A CA 1
ATOM 4068 C C . GLU A 1 522 ? 28.123 -8.974 -5.960 1.00 93.62 522 GLU A C 1
ATOM 4070 O O . GLU A 1 522 ? 28.530 -10.122 -6.080 1.00 93.62 522 GLU A O 1
ATOM 4075 N N . VAL A 1 523 ? 27.314 -8.403 -6.845 1.00 94.62 523 VAL A N 1
ATOM 4076 C CA . VAL A 1 523 ? 26.798 -9.075 -8.037 1.00 94.62 523 VAL A CA 1
ATOM 4077 C C . VAL A 1 523 ? 27.437 -8.435 -9.254 1.00 94.62 523 VAL A C 1
ATOM 4079 O O . VAL A 1 523 ? 27.372 -7.212 -9.428 1.00 94.62 523 VAL A O 1
ATOM 4082 N N . ARG A 1 524 ? 28.059 -9.248 -10.110 1.00 94.12 524 ARG A N 1
ATOM 4083 C CA . ARG A 1 524 ? 28.633 -8.760 -11.366 1.00 94.12 524 ARG A CA 1
ATOM 4084 C C . ARG A 1 524 ? 27.597 -8.865 -12.476 1.00 94.12 524 ARG A C 1
ATOM 4086 O O . ARG A 1 524 ? 27.296 -9.952 -12.957 1.00 94.12 524 ARG A O 1
ATOM 4093 N N . LEU A 1 525 ? 27.101 -7.719 -12.930 1.00 94.56 525 LEU A N 1
ATOM 4094 C CA . LEU A 1 525 ? 26.201 -7.644 -14.073 1.00 94.56 525 LEU A CA 1
ATOM 4095 C C . LEU A 1 525 ? 27.024 -7.628 -15.368 1.00 94.56 525 LEU A C 1
ATOM 4097 O O . LEU A 1 525 ? 27.778 -6.669 -15.590 1.00 94.56 525 LEU A O 1
ATOM 4101 N N . PRO A 1 526 ? 26.882 -8.629 -16.258 1.00 92.38 526 PRO A N 1
ATOM 4102 C CA . PRO A 1 526 ? 27.567 -8.608 -17.549 1.00 92.38 526 PRO A CA 1
ATOM 4103 C C . PRO A 1 526 ? 27.121 -7.396 -18.372 1.00 92.38 526 PRO A C 1
ATOM 4105 O O . PRO A 1 526 ? 27.942 -6.735 -19.013 1.00 92.38 526 PRO A O 1
ATOM 4108 N N . ARG A 1 527 ? 25.832 -7.045 -18.272 1.00 93.75 527 ARG A N 1
ATOM 4109 C CA . ARG A 1 527 ? 25.230 -5.878 -18.906 1.00 93.75 527 ARG A CA 1
ATOM 4110 C C . ARG A 1 527 ? 24.117 -5.300 -18.035 1.00 93.75 527 ARG A C 1
ATOM 4112 O O . ARG A 1 527 ? 23.194 -6.006 -17.658 1.00 93.75 527 ARG A O 1
ATOM 4119 N N . LEU A 1 528 ? 24.165 -3.995 -17.793 1.00 95.00 528 LEU A N 1
ATOM 4120 C CA . LEU A 1 528 ? 23.070 -3.211 -17.234 1.00 95.00 528 LEU A CA 1
ATOM 4121 C C . LEU A 1 528 ? 22.443 -2.382 -18.363 1.00 95.00 528 LEU A C 1
ATOM 4123 O O . LEU A 1 528 ? 23.045 -1.413 -18.831 1.00 95.00 528 LEU A O 1
ATOM 4127 N N . ALA A 1 529 ? 21.257 -2.792 -18.821 1.00 94.94 529 ALA A N 1
ATOM 4128 C CA . ALA A 1 529 ? 20.450 -2.059 -19.798 1.00 94.94 529 ALA A CA 1
ATOM 4129 C C . ALA A 1 529 ? 19.720 -0.884 -19.116 1.00 94.94 529 ALA A C 1
ATOM 4131 O O . ALA A 1 529 ? 20.373 -0.076 -18.463 1.00 94.94 529 ALA A O 1
ATOM 4132 N N . ALA A 1 530 ? 18.399 -0.747 -19.277 1.00 95.19 530 ALA A N 1
ATOM 4133 C CA . ALA A 1 530 ? 17.608 0.273 -18.577 1.00 95.19 530 ALA A CA 1
ATOM 4134 C C . ALA A 1 530 ? 17.463 -0.059 -17.086 1.00 95.19 530 ALA A C 1
ATOM 4136 O O . ALA A 1 530 ? 17.639 0.792 -16.212 1.00 95.19 530 ALA A O 1
ATOM 4137 N N . VAL A 1 531 ? 17.177 -1.331 -16.816 1.00 96.62 531 VAL A N 1
ATOM 4138 C CA . VAL A 1 531 ? 16.971 -1.891 -15.489 1.00 96.62 531 VAL A CA 1
ATOM 4139 C C . VAL A 1 531 ? 17.465 -3.337 -15.463 1.00 96.62 531 VAL A C 1
ATOM 4141 O O . VAL A 1 531 ? 17.407 -4.025 -16.480 1.00 96.62 531 VAL A O 1
ATOM 4144 N N . CYS A 1 532 ? 17.954 -3.781 -14.312 1.00 96.56 532 CYS A N 1
ATOM 4145 C CA . CYS A 1 532 ? 18.155 -5.188 -13.973 1.00 96.56 532 CYS A CA 1
ATOM 4146 C C . CYS A 1 532 ? 17.441 -5.452 -12.642 1.00 96.56 532 CYS A C 1
ATOM 4148 O O . CYS A 1 532 ? 17.448 -4.586 -11.758 1.00 96.56 532 CYS A O 1
ATOM 4150 N N . VAL A 1 533 ? 16.777 -6.600 -12.517 1.00 97.31 533 VAL A N 1
ATOM 4151 C CA . VAL A 1 533 ? 15.906 -6.899 -11.376 1.00 97.31 533 VAL A CA 1
ATOM 4152 C C . VAL A 1 533 ? 16.458 -8.104 -10.644 1.00 97.31 533 VAL A C 1
ATOM 4154 O O . VAL A 1 533 ? 16.252 -9.237 -11.046 1.00 97.31 533 VAL A O 1
ATOM 4157 N N . LEU A 1 534 ? 17.153 -7.849 -9.548 1.00 96.50 534 LEU A N 1
ATOM 4158 C CA . LEU A 1 534 ? 17.840 -8.869 -8.779 1.00 96.50 534 LEU A CA 1
ATOM 4159 C C . LEU A 1 534 ? 16.919 -9.433 -7.705 1.00 96.50 534 LEU A C 1
ATOM 4161 O O . LEU A 1 534 ? 16.280 -8.679 -6.965 1.00 96.50 534 LEU A O 1
ATOM 4165 N N . TRP A 1 535 ? 16.907 -10.752 -7.576 1.00 95.94 535 TRP A N 1
ATOM 4166 C CA . TRP A 1 535 ? 16.281 -11.449 -6.466 1.00 95.94 535 TRP A CA 1
ATOM 4167 C C . TRP A 1 535 ? 17.316 -12.234 -5.683 1.00 95.94 535 TRP A C 1
ATOM 4169 O O . TRP A 1 535 ? 17.932 -13.156 -6.206 1.00 95.94 535 TRP A O 1
ATOM 4179 N N . ALA A 1 536 ? 17.491 -11.856 -4.422 1.00 93.25 536 ALA A N 1
ATOM 4180 C CA . ALA A 1 536 ? 18.362 -12.527 -3.471 1.00 93.25 536 ALA A CA 1
ATOM 4181 C C . ALA A 1 536 ? 17.524 -13.422 -2.545 1.00 93.25 536 ALA A C 1
ATOM 4183 O O . ALA A 1 536 ? 16.656 -12.920 -1.828 1.00 93.25 536 ALA A O 1
ATOM 4184 N N . ALA A 1 537 ? 17.792 -14.729 -2.533 1.00 91.75 537 ALA A N 1
ATOM 4185 C CA . ALA A 1 537 ? 17.047 -15.729 -1.753 1.00 91.75 537 ALA A CA 1
ATOM 4186 C C . ALA A 1 537 ? 17.965 -16.703 -0.995 1.00 91.75 537 ALA A C 1
ATOM 4188 O O . ALA A 1 537 ? 19.144 -16.803 -1.343 1.00 91.75 537 ALA A O 1
ATOM 4189 N N . PRO A 1 538 ? 17.450 -17.442 0.015 1.00 86.75 538 PRO A N 1
ATOM 4190 C CA . PRO A 1 538 ? 18.253 -18.391 0.779 1.00 86.75 538 PRO A CA 1
ATOM 4191 C C . PRO A 1 538 ? 18.871 -19.470 -0.126 1.00 86.75 538 PRO A C 1
ATOM 4193 O O . PRO A 1 538 ? 18.161 -20.169 -0.852 1.00 86.75 538 PRO A O 1
ATOM 4196 N N . GLY A 1 539 ? 20.193 -19.631 -0.073 1.00 72.62 539 GLY A N 1
ATOM 4197 C CA . GLY A 1 539 ? 20.918 -20.659 -0.815 1.00 72.62 539 GLY A CA 1
ATOM 4198 C C . GLY A 1 539 ? 20.496 -22.057 -0.36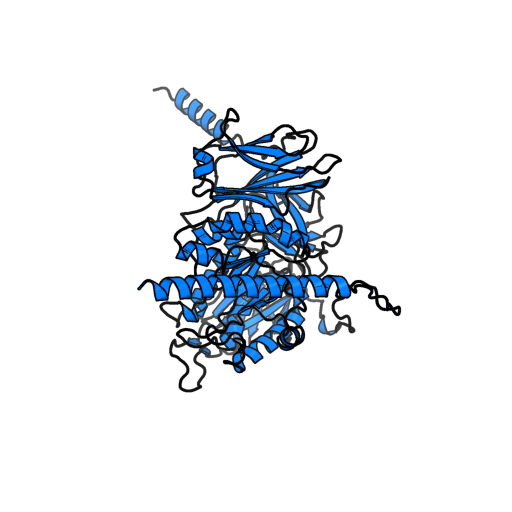2 1.00 72.62 539 GLY A C 1
ATOM 4199 O O . GLY A 1 539 ? 20.718 -22.435 0.783 1.00 72.62 539 GLY A O 1
ATOM 4200 N N . GLY A 1 540 ? 19.853 -22.809 -1.259 1.00 59.34 540 GLY A N 1
ATOM 4201 C CA . GLY A 1 540 ? 19.315 -24.150 -0.987 1.00 59.34 540 GLY A CA 1
ATOM 4202 C C . GLY A 1 540 ? 17.937 -24.390 -1.606 1.00 59.34 540 GLY A C 1
ATOM 4203 O O . GLY A 1 540 ? 17.611 -25.522 -1.943 1.00 59.34 540 GLY A O 1
ATOM 4204 N N . ALA A 1 541 ? 17.167 -23.329 -1.853 1.00 46.72 541 ALA A N 1
ATOM 4205 C CA . ALA A 1 541 ? 15.935 -23.403 -2.626 1.00 46.72 541 ALA A CA 1
ATOM 4206 C C . ALA A 1 541 ? 16.230 -23.019 -4.082 1.00 46.72 541 ALA A C 1
ATOM 4208 O O . ALA A 1 541 ? 16.252 -21.841 -4.425 1.00 46.72 541 ALA A O 1
ATOM 4209 N N . SER A 1 542 ? 16.493 -24.005 -4.943 1.00 40.41 542 SER A N 1
ATOM 4210 C CA . SER A 1 542 ? 16.310 -23.814 -6.385 1.00 40.41 542 SER A CA 1
ATOM 4211 C C . SER A 1 542 ? 14.889 -24.264 -6.727 1.00 40.41 542 SER A C 1
ATOM 4213 O O . SER A 1 542 ? 14.652 -25.467 -6.815 1.00 40.41 542 SER A O 1
ATOM 4215 N N . PRO A 1 543 ? 13.926 -23.351 -6.924 1.00 47.91 543 PRO A N 1
ATOM 4216 C CA . PRO A 1 543 ? 12.593 -23.728 -7.380 1.00 47.91 543 PRO A CA 1
ATOM 4217 C C . PRO A 1 543 ? 12.584 -24.161 -8.852 1.00 47.91 543 PRO A C 1
ATOM 4219 O O . PRO A 1 543 ? 11.554 -24.599 -9.342 1.00 47.91 543 PRO A O 1
ATOM 4222 N N . ALA A 1 544 ? 13.720 -24.108 -9.563 1.00 43.66 544 ALA A N 1
ATOM 4223 C CA . ALA A 1 544 ? 13.811 -24.615 -10.932 1.00 43.66 544 ALA A CA 1
ATOM 4224 C C . ALA A 1 544 ? 13.520 -26.131 -11.044 1.00 43.66 544 ALA A C 1
ATOM 4226 O O . ALA A 1 544 ? 13.270 -26.612 -12.145 1.00 43.66 544 ALA A O 1
ATOM 4227 N N . ALA A 1 545 ? 13.515 -26.875 -9.928 1.00 38.25 545 ALA A N 1
ATOM 4228 C CA . ALA A 1 545 ? 13.095 -28.279 -9.881 1.00 38.25 545 ALA A CA 1
ATOM 4229 C C . ALA A 1 545 ? 11.611 -28.483 -9.502 1.00 38.25 545 ALA A C 1
ATOM 4231 O O . ALA A 1 545 ? 11.079 -29.568 -9.712 1.00 38.25 545 ALA A O 1
ATOM 4232 N N . GLU A 1 546 ? 10.921 -27.449 -9.012 1.00 37.59 546 GLU A N 1
ATOM 4233 C CA . GLU A 1 546 ? 9.464 -27.435 -8.849 1.00 37.59 546 GLU A CA 1
ATOM 4234 C C . GLU A 1 546 ? 8.866 -26.521 -9.920 1.00 37.59 546 GLU A C 1
ATOM 4236 O O . GLU A 1 546 ? 8.322 -25.449 -9.650 1.00 37.59 546 GLU A O 1
ATOM 4241 N N . ALA A 1 547 ? 8.948 -26.956 -11.180 1.00 34.00 547 ALA A N 1
ATOM 4242 C CA . ALA A 1 547 ? 7.945 -26.518 -12.139 1.00 34.00 547 ALA A CA 1
ATOM 4243 C C . ALA A 1 547 ? 6.574 -26.840 -11.514 1.00 34.00 547 ALA A C 1
ATOM 4245 O O . ALA A 1 547 ? 6.370 -27.983 -11.089 1.00 34.00 547 ALA A O 1
ATOM 4246 N N . PRO A 1 548 ? 5.642 -25.878 -11.404 1.00 37.09 548 PRO A N 1
ATOM 4247 C CA . PRO A 1 548 ? 4.332 -26.169 -10.861 1.00 37.09 548 PRO A CA 1
ATOM 4248 C C . PRO A 1 548 ? 3.711 -27.226 -11.766 1.00 37.09 548 PRO A C 1
ATOM 4250 O O . PRO A 1 548 ? 3.428 -26.969 -12.937 1.00 37.09 548 PRO A O 1
ATOM 4253 N N . ALA A 1 549 ? 3.525 -28.432 -11.236 1.00 34.94 549 ALA A N 1
ATOM 4254 C CA . ALA A 1 549 ? 2.687 -29.433 -11.860 1.00 34.94 549 ALA A CA 1
ATOM 4255 C C . ALA A 1 549 ? 1.276 -28.843 -11.948 1.00 34.94 549 ALA A C 1
ATOM 4257 O O . ALA A 1 549 ? 0.519 -28.923 -10.989 1.00 34.94 549 ALA A O 1
ATOM 4258 N N . GLY A 1 550 ? 0.966 -28.164 -13.055 1.00 31.45 550 GLY A N 1
ATOM 4259 C CA . GLY A 1 550 ? -0.375 -27.906 -13.579 1.00 31.45 550 GLY A CA 1
ATOM 4260 C C . GLY A 1 550 ? -1.449 -27.368 -12.629 1.00 31.45 550 GLY A C 1
ATOM 4261 O O . GLY A 1 550 ? -2.619 -27.408 -12.998 1.00 31.45 550 GLY A O 1
ATOM 4262 N N . ARG A 1 551 ? -1.132 -26.864 -11.432 1.00 33.66 551 ARG A N 1
ATOM 4263 C CA . ARG A 1 551 ? -2.123 -26.211 -10.579 1.00 33.66 551 ARG A CA 1
ATOM 4264 C C . ARG A 1 551 ? -2.277 -24.782 -11.058 1.00 33.66 551 ARG A C 1
ATOM 4266 O O . ARG A 1 551 ? -1.594 -23.870 -10.602 1.00 33.66 551 ARG A O 1
ATOM 4273 N N . ALA A 1 552 ? -3.213 -24.609 -11.992 1.00 31.62 552 ALA A N 1
ATOM 4274 C CA . ALA A 1 552 ? -3.920 -23.349 -12.120 1.00 31.62 552 ALA A CA 1
ATOM 4275 C C . ALA A 1 552 ? -4.289 -22.871 -10.704 1.00 31.62 552 ALA A C 1
ATOM 4277 O O . ALA A 1 552 ? -4.689 -23.707 -9.882 1.00 31.62 552 ALA A O 1
ATOM 4278 N N . PRO A 1 553 ? -4.143 -21.573 -10.385 1.00 34.03 553 PRO A N 1
ATOM 4279 C CA . PRO A 1 553 ? -4.696 -21.052 -9.148 1.00 34.03 553 PRO A CA 1
ATOM 4280 C C . PRO A 1 553 ? -6.153 -21.501 -9.103 1.00 34.03 553 PRO A C 1
ATOM 4282 O O . PRO A 1 553 ? -6.905 -21.260 -10.050 1.00 34.03 553 PRO A O 1
ATOM 4285 N N . THR A 1 554 ? -6.522 -22.240 -8.058 1.00 34.28 554 THR A N 1
ATOM 4286 C CA . THR A 1 554 ? -7.910 -22.597 -7.792 1.00 34.28 554 THR A CA 1
ATOM 4287 C C . THR A 1 554 ? -8.655 -21.293 -7.565 1.00 34.28 554 THR A C 1
ATOM 4289 O O . THR A 1 554 ? -8.729 -20.781 -6.448 1.00 34.28 554 THR A O 1
ATOM 4292 N N . ASN A 1 555 ? -9.170 -20.735 -8.659 1.00 36.62 555 ASN A N 1
ATOM 4293 C CA . ASN A 1 555 ? -10.374 -19.938 -8.630 1.00 36.62 555 ASN A CA 1
ATOM 4294 C C . ASN A 1 555 ? -11.398 -20.771 -7.867 1.00 36.62 555 ASN A C 1
ATOM 4296 O O . ASN A 1 555 ? -11.522 -21.973 -8.106 1.00 36.62 555 ASN A O 1
ATOM 4300 N N . VAL A 1 556 ? -12.062 -20.134 -6.912 1.00 35.12 556 VAL A N 1
ATOM 4301 C CA . VAL A 1 556 ? -13.221 -20.680 -6.218 1.00 35.12 556 VAL A CA 1
ATOM 4302 C C . VAL A 1 556 ? -14.157 -21.241 -7.287 1.00 35.12 556 VAL A C 1
ATOM 4304 O O . VAL A 1 556 ? -14.748 -20.487 -8.055 1.00 35.12 556 VAL A O 1
ATOM 4307 N N . ALA A 1 557 ? -14.206 -22.567 -7.396 1.00 28.77 557 ALA A N 1
ATOM 4308 C CA . ALA A 1 557 ? -15.193 -23.249 -8.202 1.00 28.77 557 ALA A CA 1
ATOM 4309 C C . ALA A 1 557 ? -16.525 -23.044 -7.482 1.00 28.77 557 ALA A C 1
ATOM 4311 O O . ALA A 1 557 ? -16.758 -23.599 -6.412 1.00 28.77 557 ALA A O 1
ATOM 4312 N N . THR A 1 558 ? -17.371 -22.178 -8.025 1.00 34.09 558 THR A N 1
ATOM 4313 C CA . THR A 1 558 ? -18.805 -22.289 -7.804 1.00 34.09 558 THR A CA 1
ATOM 4314 C C . THR A 1 558 ? -19.254 -23.554 -8.523 1.00 34.09 558 THR A C 1
ATOM 4316 O O . THR A 1 558 ? -19.172 -23.638 -9.748 1.00 34.09 558 THR A O 1
ATOM 4319 N N . ASP A 1 559 ? -19.686 -24.553 -7.756 1.00 28.72 559 ASP A N 1
ATOM 4320 C CA . ASP A 1 559 ? -20.369 -25.731 -8.278 1.00 28.72 559 ASP A CA 1
ATOM 4321 C C . ASP A 1 559 ? -21.626 -25.278 -9.031 1.00 28.72 559 ASP A C 1
ATOM 4323 O O . ASP A 1 559 ? -22.660 -24.956 -8.444 1.00 28.72 559 ASP A O 1
ATOM 4327 N N . VAL A 1 560 ? -21.530 -25.218 -10.358 1.00 30.86 560 VAL A N 1
ATOM 4328 C CA . VAL A 1 560 ? -22.692 -25.089 -11.234 1.00 30.86 560 VAL A CA 1
ATOM 4329 C C . VAL A 1 560 ? -23.219 -26.499 -11.468 1.00 30.86 560 VAL A C 1
ATOM 4331 O O . VAL A 1 560 ? -22.705 -27.247 -12.299 1.00 30.86 560 VAL A O 1
ATOM 4334 N N . LEU A 1 561 ? -24.247 -26.865 -10.706 1.00 30.56 561 LEU A N 1
ATOM 4335 C CA . LEU A 1 561 ? -25.092 -28.017 -11.010 1.00 30.56 561 LEU A CA 1
ATOM 4336 C C . LEU A 1 561 ? -25.748 -27.826 -12.393 1.00 30.56 561 LEU A C 1
ATOM 4338 O O . LEU A 1 561 ? -26.229 -26.727 -12.689 1.00 30.56 561 LEU A O 1
ATOM 4342 N N . PRO A 1 562 ? -25.830 -28.869 -13.237 1.00 28.36 562 PRO A N 1
ATOM 4343 C CA . PRO A 1 562 ? -26.574 -28.791 -14.483 1.00 28.36 562 PRO A CA 1
ATOM 4344 C C . PRO A 1 562 ? -28.077 -28.847 -14.173 1.00 28.36 562 PRO A C 1
ATOM 4346 O O . PRO A 1 562 ? -28.625 -29.905 -13.877 1.00 28.36 562 PRO A O 1
ATOM 4349 N N . LEU A 1 563 ? -28.759 -27.702 -14.243 1.00 31.22 563 LEU A N 1
ATOM 4350 C CA . LEU A 1 563 ? -30.221 -27.655 -14.266 1.00 31.22 563 LEU A CA 1
ATOM 4351 C C . LEU A 1 563 ? -30.709 -27.950 -15.688 1.00 31.22 563 LEU A C 1
ATOM 4353 O O . LEU A 1 563 ? -30.842 -27.058 -16.523 1.00 31.22 563 LEU A O 1
ATOM 4357 N N . SER A 1 564 ? -30.986 -29.222 -15.960 1.00 37.28 564 SER A N 1
ATOM 4358 C CA . SER A 1 564 ? -31.959 -29.617 -16.976 1.00 37.28 564 SER A CA 1
ATOM 4359 C C . SER A 1 564 ? -33.355 -29.575 -16.347 1.00 37.28 564 SER A C 1
ATOM 4361 O O . SER A 1 564 ? -33.646 -30.389 -15.472 1.00 37.28 564 SER A O 1
ATOM 4363 N N . GLY A 1 565 ? -34.214 -28.645 -16.771 1.00 33.28 565 GLY A N 1
ATOM 4364 C CA . GLY A 1 565 ? -35.620 -28.620 -16.350 1.00 33.28 565 GLY A CA 1
ATOM 4365 C C . GLY A 1 565 ? -36.327 -27.291 -16.619 1.00 33.28 565 GLY A C 1
ATOM 4366 O O . GLY A 1 565 ? -36.171 -26.363 -15.841 1.00 33.28 565 GLY A O 1
ATOM 4367 N N . GLU A 1 566 ? -37.077 -27.263 -17.725 1.00 36.78 566 GLU A N 1
ATOM 4368 C CA . GLU A 1 566 ? -38.261 -26.453 -18.093 1.00 36.78 566 GLU A CA 1
ATOM 4369 C C . GLU A 1 566 ? -38.352 -24.921 -17.832 1.00 36.78 566 GLU A C 1
ATOM 4371 O O . GLU A 1 566 ? -37.926 -24.397 -16.805 1.00 36.78 566 GLU A O 1
ATOM 4376 N N . PRO A 1 567 ? -38.972 -24.159 -18.763 1.00 36.84 567 PRO A N 1
ATOM 4377 C CA . PRO A 1 567 ? -39.062 -22.703 -18.679 1.00 36.84 567 PRO A CA 1
ATOM 4378 C C . PRO A 1 567 ? -40.100 -22.252 -17.639 1.00 36.84 567 PRO A C 1
ATOM 4380 O O . PRO A 1 567 ? -41.297 -22.498 -17.776 1.00 36.84 567 PRO A O 1
ATOM 4383 N N . SER A 1 568 ? -39.647 -21.526 -16.615 1.00 38.84 568 SER A N 1
ATOM 4384 C CA . SER A 1 568 ? -40.522 -20.907 -15.620 1.00 38.84 568 SER A CA 1
ATOM 4385 C C . SER A 1 568 ? -41.195 -19.629 -16.152 1.00 38.84 568 SER A C 1
ATOM 4387 O O . SER A 1 568 ? -40.607 -18.819 -16.868 1.00 38.84 568 SER A O 1
ATOM 4389 N N . LEU A 1 569 ? -42.457 -19.455 -15.753 1.00 41.12 569 LEU A N 1
ATOM 4390 C CA . LEU A 1 569 ? -43.453 -18.421 -16.088 1.00 41.12 569 LEU A CA 1
ATOM 4391 C C . LEU A 1 569 ? -43.068 -16.942 -15.810 1.00 41.12 569 LEU A C 1
ATOM 4393 O O . LEU A 1 569 ? -43.936 -16.070 -15.785 1.00 41.12 569 LEU A O 1
ATOM 4397 N N . LEU A 1 570 ? -41.790 -16.611 -15.614 1.00 42.78 570 LEU A N 1
ATOM 4398 C CA . LEU A 1 570 ? -41.334 -15.277 -15.187 1.00 42.78 570 LEU A CA 1
ATOM 4399 C C . LEU A 1 570 ? -41.033 -14.287 -16.326 1.00 42.78 570 LEU A C 1
ATOM 4401 O O . LEU A 1 570 ? -40.758 -13.116 -16.066 1.00 42.78 570 LEU A O 1
ATOM 4405 N N . THR A 1 571 ? -41.125 -14.695 -17.591 1.00 51.59 571 THR A N 1
ATOM 4406 C CA . THR A 1 571 ? -40.819 -13.808 -18.728 1.00 51.59 571 THR A CA 1
ATOM 4407 C C . THR A 1 571 ? -41.976 -12.882 -19.118 1.00 51.59 571 THR A C 1
ATOM 4409 O O . THR A 1 571 ? -41.725 -11.789 -19.618 1.00 51.59 571 THR A O 1
ATOM 4412 N N . ALA A 1 572 ? -43.234 -13.228 -18.832 1.00 47.66 572 ALA A N 1
ATOM 4413 C CA . ALA A 1 572 ? -44.380 -12.409 -19.247 1.00 47.66 572 ALA A CA 1
ATOM 4414 C C . ALA A 1 572 ? -44.508 -11.086 -18.460 1.00 47.66 572 ALA A C 1
ATOM 4416 O O . ALA A 1 572 ? -44.799 -10.040 -19.043 1.00 47.66 572 ALA A O 1
ATOM 4417 N N . ALA A 1 573 ? -44.224 -11.100 -17.153 1.00 47.34 573 ALA A N 1
ATOM 4418 C CA . ALA A 1 573 ? -44.327 -9.907 -16.308 1.00 47.34 573 ALA A CA 1
ATOM 4419 C C . ALA A 1 573 ? -43.229 -8.873 -16.617 1.00 47.34 573 ALA A C 1
ATOM 4421 O O . ALA A 1 573 ? -43.492 -7.672 -16.639 1.00 47.34 573 ALA A O 1
ATOM 4422 N N . GLY A 1 574 ? -42.008 -9.326 -16.927 1.00 55.69 574 GLY A N 1
ATOM 4423 C CA . GLY A 1 574 ? -40.901 -8.437 -17.299 1.00 55.69 574 GLY A CA 1
ATOM 4424 C C . GLY A 1 574 ? -41.157 -7.673 -18.603 1.00 55.69 574 GLY A C 1
ATOM 4425 O O . GLY A 1 574 ? -40.826 -6.493 -18.705 1.00 55.69 574 GLY A O 1
ATOM 4426 N N . TRP A 1 575 ? -41.821 -8.306 -19.574 1.00 56.88 575 TRP A N 1
ATOM 4427 C CA . TRP A 1 575 ? -42.153 -7.672 -20.853 1.00 56.88 575 TRP A CA 1
ATOM 4428 C C . TRP A 1 575 ? -43.246 -6.601 -20.736 1.00 56.88 575 TRP A C 1
ATOM 4430 O O . TRP A 1 575 ? -43.160 -5.572 -21.411 1.00 56.88 575 TRP A O 1
ATOM 4440 N N . GLN A 1 576 ? -44.221 -6.769 -19.837 1.00 61.94 576 GLN A N 1
ATOM 4441 C CA . GLN A 1 576 ? -45.236 -5.739 -19.582 1.00 61.94 576 GLN A CA 1
ATOM 4442 C C . GLN A 1 576 ? -44.637 -4.464 -18.966 1.00 61.94 576 GLN A C 1
ATOM 4444 O O . GLN A 1 576 ? -44.996 -3.361 -19.378 1.00 61.94 576 GLN A O 1
ATOM 4449 N N . TRP A 1 577 ? -43.664 -4.581 -18.056 1.00 61.34 577 TRP A N 1
ATOM 4450 C CA . TRP A 1 577 ? -42.998 -3.411 -17.462 1.00 61.34 577 TRP A CA 1
ATOM 4451 C C . TRP A 1 577 ? -42.170 -2.605 -18.471 1.00 61.34 577 TRP A C 1
ATOM 4453 O O . TRP A 1 577 ? -42.140 -1.370 -18.413 1.00 61.34 577 TRP A O 1
ATOM 4463 N N . VAL A 1 578 ? -41.546 -3.281 -19.440 1.00 66.50 578 VAL A N 1
ATOM 4464 C CA . VAL A 1 578 ? -40.808 -2.626 -20.532 1.00 66.50 578 VAL A CA 1
ATOM 4465 C C . VAL A 1 578 ? -41.762 -1.871 -21.465 1.00 66.50 578 VAL A C 1
ATOM 4467 O O . VAL A 1 578 ? -41.488 -0.724 -21.823 1.00 66.50 578 VAL A O 1
ATOM 4470 N N . GLN A 1 579 ? -42.914 -2.459 -21.804 1.00 70.50 579 GLN A N 1
ATOM 4471 C CA . GLN A 1 579 ? -43.924 -1.800 -22.641 1.00 70.50 579 GLN A CA 1
ATOM 4472 C C . GLN A 1 579 ? -44.548 -0.574 -21.957 1.00 70.50 579 GLN A C 1
ATOM 4474 O O . GLN A 1 579 ? -44.693 0.468 -22.597 1.00 70.50 579 GLN A O 1
ATOM 4479 N N . ILE A 1 580 ? -44.841 -0.653 -20.654 1.00 77.44 580 ILE A N 1
ATOM 4480 C CA . ILE A 1 580 ? -45.373 0.479 -19.874 1.00 77.44 580 ILE A CA 1
ATOM 4481 C C . ILE A 1 580 ? -44.357 1.630 -19.818 1.00 77.44 580 ILE A C 1
ATOM 4483 O O . ILE A 1 580 ? -44.719 2.793 -20.010 1.00 77.44 580 ILE A O 1
ATOM 4487 N N . SER A 1 581 ? -43.072 1.314 -19.629 1.00 73.44 581 SER A N 1
ATOM 4488 C CA . SER A 1 581 ? -41.998 2.315 -19.566 1.00 73.44 581 SER A CA 1
ATOM 4489 C C . SER A 1 581 ? -41.777 3.026 -20.909 1.00 73.44 581 SER A C 1
ATOM 4491 O O . SER A 1 581 ? -41.571 4.242 -20.948 1.00 73.44 581 SER A O 1
ATOM 4493 N N . LEU A 1 582 ? -41.883 2.296 -22.024 1.00 72.62 582 LEU A N 1
ATOM 4494 C CA . LEU A 1 582 ? -41.828 2.871 -23.372 1.00 72.62 582 LEU A CA 1
ATOM 4495 C C . LEU A 1 582 ? -43.036 3.772 -23.666 1.00 72.62 582 LEU A C 1
ATOM 4497 O O . LEU A 1 582 ? -42.863 4.857 -24.225 1.00 72.62 582 LEU A O 1
ATOM 4501 N N . LEU A 1 583 ? -44.241 3.379 -23.241 1.00 80.38 583 LEU A N 1
ATOM 4502 C CA . LEU A 1 583 ? -45.449 4.191 -23.424 1.00 80.38 583 LEU A CA 1
ATOM 4503 C C . LEU A 1 583 ? -45.366 5.519 -22.648 1.00 80.38 583 LEU A C 1
ATOM 4505 O O . LEU A 1 583 ? -45.740 6.572 -23.170 1.00 80.38 583 LEU A O 1
ATOM 4509 N N . ALA A 1 584 ? -44.819 5.486 -21.428 1.00 76.88 584 ALA A N 1
ATOM 4510 C CA . ALA A 1 584 ? -44.611 6.675 -20.604 1.00 76.88 584 ALA A CA 1
ATOM 4511 C C . ALA A 1 584 ? -43.625 7.667 -21.250 1.00 76.88 584 ALA A C 1
ATOM 4513 O O . ALA A 1 584 ? -43.887 8.871 -21.280 1.00 76.88 584 ALA A O 1
ATOM 4514 N N . LEU A 1 585 ? -42.528 7.175 -21.838 1.00 76.12 585 LEU A N 1
ATOM 4515 C CA . LEU A 1 585 ? -41.560 8.011 -22.560 1.00 76.12 585 LEU A CA 1
ATOM 4516 C C . LEU A 1 585 ? -42.173 8.684 -23.797 1.00 76.12 585 LEU A C 1
ATOM 4518 O O . LEU A 1 585 ? -41.929 9.870 -24.037 1.00 76.12 585 LEU A O 1
ATOM 4522 N N . VAL A 1 586 ? -43.011 7.965 -24.548 1.00 85.00 586 VAL A N 1
ATOM 4523 C CA . VAL A 1 586 ? -43.722 8.519 -25.713 1.00 85.00 586 VAL A CA 1
ATOM 4524 C C . VAL A 1 586 ? -44.713 9.608 -25.288 1.00 85.00 586 VAL A C 1
ATOM 4526 O O . VAL A 1 586 ? -44.762 10.668 -25.916 1.00 85.00 586 VAL A O 1
ATOM 4529 N N . LEU A 1 587 ? -45.446 9.407 -24.189 1.00 82.12 587 LEU A N 1
ATOM 4530 C CA . LEU A 1 587 ? -46.386 10.400 -23.655 1.00 82.12 587 LEU A CA 1
ATOM 4531 C C . LEU A 1 587 ? -45.684 11.676 -23.172 1.00 82.12 587 LEU A C 1
ATOM 4533 O O . LEU A 1 587 ? -46.156 12.783 -23.451 1.00 82.12 587 LEU A O 1
ATOM 4537 N N . VAL A 1 588 ? -44.529 11.553 -22.510 1.00 84.50 588 VAL A N 1
ATOM 4538 C CA . VAL A 1 588 ? -43.722 12.713 -22.094 1.00 84.50 588 VAL A CA 1
ATOM 4539 C C . VAL A 1 588 ? -43.197 13.470 -23.317 1.00 84.50 588 VAL A C 1
ATOM 4541 O O . VAL A 1 588 ? -43.340 14.693 -23.390 1.00 84.50 588 VAL A O 1
ATOM 4544 N N . GLY A 1 589 ? -42.669 12.758 -24.318 1.00 85.62 589 GLY A N 1
ATOM 4545 C CA . GLY A 1 589 ? -42.210 13.358 -25.573 1.00 85.62 589 GLY A CA 1
ATOM 4546 C C . GLY A 1 589 ? -43.324 14.102 -26.317 1.00 85.62 589 GLY A C 1
ATOM 4547 O O . GLY A 1 589 ? -43.133 15.245 -26.745 1.00 85.62 589 GLY A O 1
ATOM 4548 N N . PHE A 1 590 ? -44.516 13.504 -26.402 1.00 86.25 590 PHE A N 1
ATOM 4549 C CA . PHE A 1 590 ? -45.684 14.119 -27.031 1.00 86.25 590 PHE A CA 1
ATOM 4550 C C . PHE A 1 590 ? -46.149 15.371 -26.278 1.00 86.25 590 PHE A C 1
ATOM 4552 O O . PHE A 1 590 ? -46.412 16.405 -26.893 1.00 86.25 590 PHE A O 1
ATOM 4559 N N . THR A 1 591 ? -46.167 15.330 -24.944 1.00 82.50 591 THR A N 1
ATOM 4560 C CA . THR A 1 591 ? -46.563 16.475 -24.109 1.00 82.50 591 THR A CA 1
ATOM 4561 C C . THR A 1 591 ? -45.604 17.654 -24.290 1.00 82.50 591 THR A C 1
ATOM 4563 O O . THR A 1 591 ? -46.039 18.785 -24.519 1.00 82.50 591 THR A O 1
ATOM 4566 N N . VAL A 1 592 ? -44.290 17.399 -24.287 1.00 83.38 592 VAL A N 1
ATOM 4567 C CA . VAL A 1 592 ? -43.266 18.428 -24.543 1.00 83.38 592 VAL A CA 1
ATOM 4568 C C . VAL A 1 592 ? -43.412 19.017 -25.949 1.00 83.38 592 VAL A C 1
ATOM 4570 O O . VAL A 1 592 ? -43.292 20.234 -26.131 1.00 83.38 592 VAL A O 1
ATOM 4573 N N . TRP A 1 593 ? -43.717 18.183 -26.945 1.00 87.75 593 TRP A N 1
ATOM 4574 C CA . TRP A 1 593 ? -43.939 18.633 -28.316 1.00 87.75 593 TRP A CA 1
ATOM 4575 C C . TRP A 1 593 ? -45.193 19.510 -28.453 1.00 87.75 593 TRP A C 1
ATOM 4577 O O . TRP A 1 593 ? -45.114 20.588 -29.046 1.00 87.75 593 TRP A O 1
ATOM 4587 N N . VAL A 1 594 ? -46.320 19.127 -27.842 1.00 86.00 594 VAL A N 1
ATOM 4588 C CA . VAL A 1 594 ? -47.562 19.925 -27.840 1.00 86.00 594 VAL A CA 1
ATOM 4589 C C . VAL A 1 594 ? -47.354 21.277 -27.151 1.00 86.00 594 VAL A C 1
ATOM 4591 O O . VAL A 1 594 ? -47.785 22.308 -27.676 1.00 86.00 594 VAL A O 1
ATOM 4594 N N . VAL A 1 595 ? -46.640 21.310 -26.020 1.00 82.19 595 VAL A N 1
ATOM 4595 C CA . VAL A 1 595 ? -46.317 22.559 -25.307 1.00 82.19 595 VAL A CA 1
ATOM 4596 C C . VAL A 1 595 ? -45.426 23.468 -26.158 1.00 82.19 595 VAL A C 1
ATOM 4598 O O . VAL A 1 595 ? -45.690 24.670 -26.263 1.00 82.19 595 VAL A O 1
ATOM 4601 N N . ARG A 1 596 ? -44.410 22.914 -26.834 1.00 74.56 596 ARG A N 1
ATOM 4602 C CA . ARG A 1 596 ? -43.561 23.677 -27.765 1.00 74.56 596 ARG A CA 1
ATOM 4603 C C . ARG A 1 596 ? -44.343 24.202 -28.968 1.00 74.56 596 ARG A C 1
ATOM 4605 O O . ARG A 1 596 ? -44.128 25.345 -29.369 1.00 74.56 596 ARG A O 1
ATOM 4612 N N . ARG A 1 597 ? -45.270 23.412 -29.515 1.00 78.19 597 ARG A N 1
ATOM 4613 C CA . ARG A 1 597 ? -46.094 23.815 -30.662 1.00 78.19 597 ARG A CA 1
ATOM 4614 C C . ARG A 1 597 ? -47.074 24.934 -30.296 1.00 78.19 597 ARG A C 1
ATOM 4616 O O . ARG A 1 597 ? -47.178 25.894 -31.050 1.00 78.19 597 ARG A O 1
ATOM 4623 N N . ARG A 1 598 ? -47.699 24.882 -29.112 1.00 70.50 598 ARG A N 1
ATOM 4624 C CA . ARG A 1 598 ? -48.568 25.965 -28.603 1.00 70.50 598 ARG A CA 1
ATOM 4625 C C . ARG A 1 598 ? -47.814 27.258 -28.282 1.00 70.50 598 ARG A C 1
ATOM 4627 O O . ARG A 1 598 ? -48.386 28.333 -28.426 1.00 70.50 598 ARG A O 1
ATOM 4634 N N . ARG A 1 599 ? -46.543 27.184 -27.863 1.00 66.31 599 ARG A N 1
ATOM 4635 C CA . ARG A 1 599 ? -45.704 28.386 -27.680 1.00 66.31 599 ARG A CA 1
ATOM 4636 C C . ARG A 1 599 ? -45.328 29.050 -29.006 1.00 66.31 599 ARG A C 1
ATOM 4638 O O . ARG A 1 599 ? -45.225 30.267 -29.042 1.00 66.31 599 ARG A O 1
ATOM 4645 N N . ARG A 1 600 ? -45.165 28.277 -30.085 1.00 65.81 600 ARG A N 1
ATOM 4646 C CA . ARG A 1 600 ? -44.860 28.810 -31.425 1.00 65.81 600 ARG A CA 1
ATOM 4647 C C . ARG A 1 600 ? -46.055 29.411 -32.162 1.00 65.81 600 ARG A C 1
ATOM 4649 O O . ARG A 1 600 ? -45.830 30.120 -33.121 1.00 65.81 600 ARG A O 1
ATOM 4656 N N . SER A 1 601 ? -47.291 29.130 -31.749 1.00 58.97 601 SER A N 1
ATOM 4657 C CA . SER A 1 601 ? -48.495 29.719 -32.356 1.00 58.97 601 SER A CA 1
ATOM 4658 C C . SER A 1 601 ? -49.014 30.959 -31.614 1.00 58.97 601 SER A C 1
ATOM 4660 O O . SER A 1 601 ? -50.110 31.425 -31.905 1.00 58.97 601 SER A O 1
ATOM 4662 N N . ARG A 1 602 ? -48.294 31.423 -30.583 1.00 53.84 602 ARG A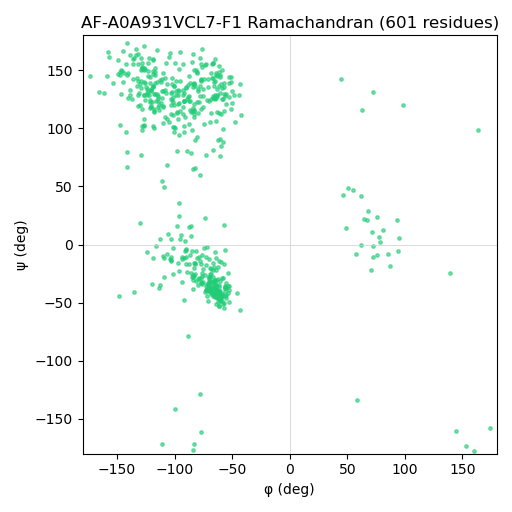 N 1
ATOM 4663 C CA . ARG A 1 602 ? -48.597 32.644 -29.807 1.00 53.84 602 ARG A CA 1
ATOM 4664 C C . ARG A 1 602 ? -47.511 33.723 -29.942 1.00 53.84 602 ARG A C 1
ATOM 4666 O O . ARG A 1 602 ? -47.642 34.777 -29.330 1.00 53.84 602 ARG A O 1
ATOM 4673 N N . LEU A 1 603 ? -46.460 33.419 -30.698 1.00 52.84 603 LEU A N 1
ATOM 4674 C CA . LEU A 1 603 ? -45.495 34.353 -31.275 1.00 52.84 603 LEU A CA 1
ATOM 4675 C C . LEU A 1 603 ? -45.845 34.468 -32.756 1.00 52.84 603 LEU A C 1
ATOM 4677 O O . LEU A 1 603 ? -45.688 35.580 -33.294 1.00 52.84 603 LEU A O 1
#

Foldseek 3Di:
DDPVVVVVCVVVVCVVVVPPPLQPQDCQDVFWTWGKDKADFPPAPFAKIKIKIKIFTADQAKKAWDDKFWADPVRHGDPVQVVQWLDWAKPPHRIAHHLAIIITMTMGRDFFQAKTKMWIHIPPDDIGIDIHHGDDPQAKEWLAWFAFLQQQKIKTFIDHVPFAWPWKDKSNHTFDWDWFDADPDPWTIIIITGHPDRDAALDKIWIWTATPVSGIYIDIAGYDHWFAFAEPPQQDQVSCVLLLGDSHHQEDEQDDPDPDALLVVCVVVVNQSPSVVSLNVCSVVVCVVPSNHWYEGEDACNQRLNNLQRCLCVTLEYEYHNLCLADPPFCFCVLVVLLVSLLSRSSSNPHHAYEYEANLADDPWEGDALLSCVLNQLSSLLQVHSYYYYYQDDPPDRPHGSCVVPVRNSVSSSLVSVLCVVCTSQSRQWHWGDSFDDDDVVQQWGWRWIHSDQFWIKIKIFGRAWAAHGHYPPDPDDRTGHDKDAFDKDWDFGGVVQPAWWKAFSSVRHTFDWDDDVRTIITTDRMDTRMTIIIIHRPPDPCVVCPPPPDDPPDPDPPDDDDDDDDDPPPPVVVVVVVVVVVVVVVVVVVVVVVVVVVVVVD

Solvent-accessible surface area (backbone atoms only — not comparable to full-atom values): 33023 Å² total; per-residue (Å²): 135,65,68,67,60,57,50,50,51,51,51,50,50,47,50,65,68,58,55,65,79,65,85,64,74,46,72,79,47,95,34,38,34,51,47,82,45,83,48,69,68,87,86,46,94,50,52,33,29,33,41,38,32,40,42,35,26,68,38,89,65,67,46,41,50,77,48,80,44,42,20,41,101,86,66,49,81,25,66,72,56,48,72,38,40,62,46,69,49,52,37,89,44,50,63,30,46,56,57,29,70,28,33,44,37,40,34,22,55,56,71,46,84,53,68,48,30,34,36,42,34,34,72,98,51,76,71,43,77,44,81,41,75,43,68,72,89,89,64,53,39,48,56,31,63,36,19,28,55,76,17,40,33,41,35,39,28,30,44,65,89,80,52,60,75,74,48,41,24,52,58,84,39,78,42,59,66,46,82,47,67,53,82,96,51,98,41,59,36,32,37,40,29,50,44,97,60,62,55,52,54,31,38,82,42,40,39,39,37,33,28,70,82,71,51,61,27,66,44,76,40,63,38,55,26,53,58,45,40,38,46,49,91,59,77,51,61,66,61,23,56,71,44,51,29,45,89,59,74,61,60,44,65,75,60,92,86,49,102,60,45,54,51,43,52,17,61,75,70,71,39,82,49,60,49,53,55,55,44,60,69,45,43,56,62,54,39,72,77,37,54,59,39,37,47,40,39,52,36,52,79,45,79,51,58,35,51,34,42,58,49,17,72,72,28,50,25,27,34,37,25,69,38,30,58,63,68,44,95,54,39,62,46,26,71,62,57,44,56,61,46,54,52,52,40,43,62,24,15,50,32,42,39,21,29,43,30,60,54,54,47,68,84,72,33,39,62,58,49,47,66,56,53,52,44,50,51,50,50,40,40,21,56,29,33,42,28,41,36,40,48,38,62,37,97,89,39,88,86,44,51,25,44,75,86,38,57,65,39,43,52,38,48,28,55,48,31,53,51,51,60,77,41,26,67,62,53,18,27,37,40,44,41,49,98,73,52,66,54,49,68,90,79,32,28,42,29,34,36,15,34,24,63,88,69,26,37,42,36,35,40,35,48,64,50,58,47,50,63,56,65,59,75,87,79,80,68,79,52,72,42,61,60,63,41,66,67,44,77,41,79,46,80,42,41,77,88,56,79,42,68,43,40,26,31,67,84,80,68,45,76,45,63,69,44,85,46,96,64,27,32,38,34,56,33,71,63,40,47,58,52,45,42,36,38,37,27,55,60,85,72,68,61,85,79,59,66,79,79,82,71,67,81,82,65,86,76,74,85,77,75,86,83,83,78,81,92,71,88,68,63,64,64,59,52,52,56,54,53,53,55,53,51,52,52,52,51,52,53,50,50,54,49,52,55,54,51,57,56,62,76,76,109

Nearest PDB structures (foldseek):
  2xy2-assembly1_A  TM=2.962E-01  e=1.180E-03  Homo sapiens
  8ovu-assembly2_B  TM=5.280E-01  e=6.520E-02  Homo sapiens
  4why-assembly4_G  TM=3.152E-01  e=3.974E-03  Rattus norvegicus
  2wim-assembly2_B  TM=2.717E-01  e=2.471E-03  Homo sapiens
  2wim-assembly1_A  TM=2.665E-01  e=1.269E-02  Homo sapiens

Radius of gyration: 27.35 Å; Cα contacts (8 Å, |Δi|>4): 1225; chains: 1; bounding box: 79×64×82 Å

pLDDT: mean 81.5, std 18.66, range [24.31, 98.25]

Sequence (603 aa):
MNWTQGLLFAVLSSLAAGLAWAEDEKPLSNDVVVTAQWRADVASGAGFVTMDLFLTHTGSLPVIFRRLSGVDSNGAPDAAMETNVVWKRFYPTTAVEPGGTILAQWNFRRAPRAPQWVCLEAEGYAPLRVALPPYREGGPRLEAIVFSGDGRQAYVQYRYGRAPPTAVLVNGREVIFRTRRADGMTAPDLAACDLPEPLTTGAKAHVRMRFKDGTTAHGLVRVWRGLLLDAYLCNRPEDRRALGLDAEPGVIFPRAAFQGDVACFDVRQGTNGAAAVAVEAERPALLAGQPDKLLGIHYCTSMSSGFWNLYGALADVAMASPYRLTHAADVRRFLDDEIALMERARLSVRPGYWMWIPDVFQRRARFMEPEELRVLTWTALAKGCKGLKYFAWHLDDPKQFGFDRNPALTEAIKAQNVVLRRWADRLAPLVAVREETHGDARAGYVQYTAWSGERGVLTVVRNLKYVTDGQANAEGAPRFRVYPKTNVTVKVRVPGWLKSVRVEDLLTGEPLPETPTPGGVEVRLPRLAAVCVLWAAPGGASPAAEAPAGRAPTNVATDVLPLSGEPSLLTAAGWQWVQISLLALVLVGFTVWVVRRRRRSRL

Mean predicted aligned error: 11.08 Å

Secondary structure (DSSP, 8-state):
--HHHHHHHHHHHHHHHH-------EEEETTEEEEEEEE--TT-SSS-EEEEEEEEE-SSS-EEEEEEEEE-TTSSB-HHHHHHEEEEEEES-SEE-TT-EEEEEEEESS--SS-EEEEEEETTS--EEEEEPPP-S---EEEEEEE-TTSSEEEEEEE-SSS-EEEEEETTEEEEEEEE--TT--PPEEEEEE-SSPPPTT-EEEEEEEETTS-EEEEEEE---S-EEEEET---HHHHHHTT--SS-SEE---SS-SS-HHHHHHHHT-TTHHHHHHHHHHHHHHHH-TTSEEEEEESS---HHHHHHHHTT-SEEEE---HHHH-S-GGGHHHHHHHHHHHHHHHTTTSEEEE----S-SSSPPPPHHHHHHHHHHHHHTT--EEEEE---SS-TTS-TTTT-HHHHHHHHHHHHHHHHTHHHHTT-EE--SS----TTTTEEEEEEE-GGG-EEEEEEE--EE---S--TT---S-EE--EEEEEEEEE--TT--SEEEEETTT--EE-EEEETTEEEEEEEEE-SEEEEEEEETT--GGG----S------------------TTHHHHHHHHHHHHHHHHHHHHHHHHHHHHHHT--